Protein AF-A0A0S6XKP3-F1 (afdb_monomer_lite)

Secondary structure (DSSP, 8-state):
-----HHHHHHHHHHHIIIIIS-HHHH-EEEEEP-----S-S-TT-TTS---HHHHHTTEEE----TTS-HHHHHHHHHHHHHS-TT-TTEE-S-HHHHTT-SSS-SS---HHHHHHHHHHHHHHHHHHHHHHHHHHHHHHHSGGGT-TTS-TT---HHHHTTS-HHHHHHHTSHHHHHHHHHHHHHHHHHHHHHHHHHHHHHHHHHHHHTT-S-GGG-GGGSPPSS--THHHHHHHHHHIIIIIS-GGGHHHHHHHHHHHHHHHHSSS-HHHHHHHHHHHHHHHHHHHHGGGS-SS-SS-SS-HHHHHHHHHHHHHHHHHHHHHIIIIIHHHHHHHHHHSSSHHHHHHHHHHHHHHHHHHHHHHHTHHHHHHHHHTTTTT----SS-HHHHHTT----SS---------

Sequence (410 aa):
MRALECLSMDYLFRTWAMFAFQDPRTNFAPLKPRQVIETVDGDAKDFAARKTPGEAQKTHELMPYPATGTIGQRMAWVGELYQSNTRFGDWVIGQPAHDRLQPYISSTPLTRLTHIKFAFYHLLGTCGSYLVFDMAASLNRNDPYFLDMDIPIWSSPPSFLARLPPSLSFFYSSRIGTVSLRALITAANGFGLILSAGQTIIVFALVLAALGLLPSAMSPLRSQPMFGSPVHVLDSGLRGFWSKTWHQTMRFPASQFGRFVGKTVAGREDGMLYVFLFTVTAFTLTGAIHMGIVPPEPLYNTISPTAIRIWVLAFFVSQAFGVIIEDVVVKPIREGVRRQCGSITAGRTAARAVNVLWLIIWCTACLPLLAEPTRQLGYYQEYIIPFGIFRWSNKGLDWGWPQRSVNNKA

Foldseek 3Di:
DFQPALVNLLVVLVVCLCPPQHPCQPQKWFWAFPPPPPPPDDDPPPPPPDDDLVVLSVRTDTHGQPPVDDPVSNVVVVVCVVLQALQQCRMGRNDVVNPSCPVVDRPPPCPPVNLVVVLVVLVVLLVVLQQLQLVLLLVLVLDCVLADLVDDQQDQDPVSLVVDDPVLNVLSVGSLSSLLVLLVSLVSNVSSVVSNVQSVVLNVLSVCVVVVNDDPSNRSSSDDRQAADCVLCLQPFLCSCVQHGHRSSSNVSLQSQLQVQLCVVVVDCDDDSSLLSRQLSSLLSVLQSVLSVQGCDAPQPPDHSVLLSVLSSQLSNVSSVLSSCCVPPLVVVLVVQLVPDPDNVNSSNVSSVSSVVSNSVSSSVRSVSVSSSCSSNVVSVFDPDQDHPSCVVVVVPPNDGPPPPPPPPD

Radius of gyration: 24.21 Å; chains: 1; bounding box: 69×59×71 Å

Structure (mmCIF, N/CA/C/O backbone):
data_AF-A0A0S6XKP3-F1
#
_entry.id   AF-A0A0S6XKP3-F1
#
loop_
_atom_site.group_PDB
_atom_site.id
_atom_site.type_symbol
_atom_site.label_atom_id
_atom_site.label_alt_id
_atom_site.label_comp_id
_atom_site.label_asym_id
_atom_site.label_entity_id
_atom_site.label_seq_id
_atom_site.pdbx_PDB_ins_code
_atom_site.Cartn_x
_atom_site.Cartn_y
_atom_site.Cartn_z
_atom_site.occupancy
_atom_site.B_iso_or_equiv
_atom_site.auth_seq_id
_atom_site.auth_comp_id
_atom_site.auth_asym_id
_atom_site.auth_atom_id
_atom_site.pdbx_PDB_model_num
ATOM 1 N N . MET A 1 1 ? 17.953 -20.125 9.485 1.00 38.06 1 MET A N 1
ATOM 2 C CA . MET A 1 1 ? 16.648 -19.733 10.061 1.00 38.06 1 MET A CA 1
ATOM 3 C C . MET A 1 1 ? 15.592 -19.905 8.983 1.00 38.06 1 MET A C 1
ATOM 5 O O . MET A 1 1 ? 15.724 -19.285 7.935 1.00 38.06 1 MET A O 1
ATOM 9 N N . ARG A 1 2 ? 14.619 -20.802 9.192 1.00 40.78 2 ARG A N 1
ATOM 10 C CA . ARG A 1 2 ? 13.429 -20.914 8.329 1.00 40.78 2 ARG A CA 1
ATOM 11 C C . ARG A 1 2 ? 12.714 -19.560 8.380 1.00 40.78 2 ARG A C 1
ATOM 13 O O . ARG A 1 2 ? 12.680 -18.974 9.460 1.00 40.78 2 ARG A O 1
ATOM 20 N N . ALA A 1 3 ? 12.278 -19.026 7.240 1.00 42.06 3 ALA A N 1
ATOM 21 C CA . ALA A 1 3 ? 11.668 -17.700 7.164 1.00 42.06 3 ALA A CA 1
ATOM 22 C C . ALA A 1 3 ? 10.596 -17.565 8.257 1.00 42.06 3 ALA A C 1
ATOM 24 O O . ALA A 1 3 ? 9.673 -18.375 8.301 1.00 42.06 3 ALA A O 1
ATOM 25 N N . LEU A 1 4 ? 10.746 -16.596 9.169 1.00 49.53 4 LEU A N 1
ATOM 26 C CA . LEU A 1 4 ? 9.609 -16.165 9.975 1.00 49.53 4 LEU A CA 1
ATOM 27 C C . LEU A 1 4 ? 8.560 -15.701 8.971 1.00 49.53 4 LEU A C 1
ATOM 29 O O . LEU A 1 4 ? 8.796 -14.753 8.222 1.00 49.53 4 LEU A O 1
ATOM 33 N N . GLU A 1 5 ? 7.451 -16.430 8.893 1.00 59.88 5 GLU A N 1
ATOM 34 C CA . GLU A 1 5 ? 6.383 -16.131 7.952 1.00 59.88 5 GLU A CA 1
ATOM 35 C C . GLU A 1 5 ? 5.920 -14.690 8.180 1.00 59.88 5 GLU A C 1
ATOM 37 O O . GLU A 1 5 ? 5.745 -14.268 9.325 1.00 59.88 5 GLU A O 1
ATOM 42 N N . CYS A 1 6 ? 5.714 -13.931 7.104 1.00 60.66 6 CYS A N 1
ATOM 43 C CA . CYS A 1 6 ? 5.248 -12.539 7.144 1.00 60.66 6 CYS A CA 1
ATOM 44 C C . CYS A 1 6 ? 4.049 -12.355 8.104 1.00 60.66 6 CYS A C 1
ATOM 46 O O . CYS A 1 6 ? 4.031 -11.446 8.932 1.00 60.66 6 CYS A O 1
ATOM 48 N N . LEU A 1 7 ? 3.122 -13.322 8.097 1.00 59.75 7 LEU A N 1
ATOM 49 C CA . LEU A 1 7 ? 1.971 -13.380 9.000 1.00 59.75 7 LEU A CA 1
ATOM 50 C C . LEU A 1 7 ? 2.372 -13.414 10.484 1.00 59.75 7 LEU A C 1
ATOM 52 O O . LEU A 1 7 ? 1.791 -12.701 11.298 1.00 59.75 7 LEU A O 1
ATOM 56 N N . SER A 1 8 ? 3.378 -14.211 10.852 1.00 62.25 8 SER A N 1
ATOM 57 C CA . SER A 1 8 ? 3.853 -14.303 12.239 1.00 62.25 8 SER A CA 1
ATOM 58 C C . SER A 1 8 ? 4.428 -12.976 12.741 1.00 62.25 8 SER A C 1
ATOM 60 O O . SER A 1 8 ? 4.188 -12.596 13.889 1.00 62.25 8 SER A O 1
ATOM 62 N N . MET A 1 9 ? 5.106 -12.228 11.865 1.00 71.31 9 MET A N 1
ATOM 63 C CA . MET A 1 9 ? 5.636 -10.903 12.185 1.00 71.31 9 MET A CA 1
ATOM 64 C C . MET A 1 9 ? 4.516 -9.873 12.343 1.00 71.31 9 MET A C 1
ATOM 66 O O . MET A 1 9 ? 4.564 -9.081 13.281 1.00 71.31 9 MET A O 1
ATOM 70 N N . ASP A 1 10 ? 3.470 -9.918 11.516 1.00 71.75 10 ASP A N 1
ATOM 71 C CA . ASP A 1 10 ? 2.302 -9.036 11.655 1.00 71.75 10 ASP A CA 1
ATOM 72 C C . ASP A 1 10 ? 1.614 -9.208 13.012 1.00 71.75 10 ASP A C 1
ATOM 74 O O . ASP A 1 10 ? 1.340 -8.230 13.718 1.00 71.75 10 ASP A O 1
ATOM 78 N N . TYR A 1 11 ? 1.375 -10.459 13.417 1.00 76.81 11 TYR A N 1
ATOM 79 C CA . TYR A 1 11 ? 0.800 -10.762 14.727 1.00 76.81 11 TYR A CA 1
ATOM 80 C C . TYR A 1 11 ? 1.742 -10.387 15.871 1.00 76.81 11 TYR A C 1
ATOM 82 O O . TYR A 1 11 ? 1.271 -9.889 16.899 1.00 76.81 11 TYR A O 1
ATOM 90 N N . LEU A 1 12 ? 3.056 -10.565 15.702 1.00 79.94 12 LEU A N 1
ATOM 91 C CA . LEU A 1 12 ? 4.051 -10.133 16.680 1.00 79.94 12 LEU A CA 1
ATOM 92 C C . LEU A 1 12 ? 4.034 -8.611 16.853 1.00 79.94 12 LEU A C 1
ATOM 94 O O . LEU A 1 12 ? 3.947 -8.135 17.982 1.00 79.94 12 LEU A O 1
ATOM 98 N N . PHE A 1 13 ? 4.042 -7.838 15.766 1.00 78.25 13 PHE A N 1
ATOM 99 C CA . PHE A 1 13 ? 3.982 -6.377 15.838 1.00 78.25 13 PHE A CA 1
ATOM 100 C C . PHE A 1 13 ? 2.662 -5.880 16.402 1.00 78.25 13 PHE A C 1
ATOM 102 O O . PHE A 1 13 ? 2.657 -4.919 17.164 1.00 78.25 13 PHE A O 1
ATOM 109 N N . ARG A 1 14 ? 1.544 -6.538 16.086 1.00 78.69 14 ARG A N 1
ATOM 110 C CA . ARG A 1 14 ? 0.255 -6.231 16.716 1.00 78.69 14 ARG A CA 1
ATOM 111 C C . ARG A 1 14 ? 0.309 -6.470 18.221 1.00 78.69 14 ARG A C 1
ATOM 113 O O . ARG A 1 14 ? -0.115 -5.610 18.984 1.00 78.69 14 ARG A O 1
ATOM 120 N N . THR A 1 15 ? 0.866 -7.606 18.629 1.00 81.69 15 THR A N 1
ATOM 121 C CA . THR A 1 15 ? 1.069 -7.973 20.035 1.00 81.69 15 THR A CA 1
ATOM 122 C C . THR A 1 15 ? 1.941 -6.928 20.726 1.00 81.69 15 THR A C 1
ATOM 124 O O . THR A 1 15 ? 1.539 -6.356 21.730 1.00 81.69 15 THR A O 1
ATOM 127 N N . TRP A 1 16 ? 3.080 -6.567 20.142 1.00 82.06 16 TRP A N 1
ATOM 128 C CA . TRP A 1 16 ? 3.943 -5.512 20.669 1.00 82.06 16 TRP A CA 1
ATOM 129 C C . TRP A 1 16 ? 3.240 -4.158 20.722 1.00 82.06 16 TRP A C 1
ATOM 131 O O . TRP A 1 16 ? 3.331 -3.477 21.735 1.00 82.06 16 TRP A O 1
ATOM 141 N N . ALA A 1 17 ? 2.487 -3.778 19.688 1.00 81.12 17 ALA A N 1
ATOM 142 C CA . ALA A 1 17 ? 1.733 -2.531 19.697 1.00 81.12 17 ALA A CA 1
ATOM 143 C C . ALA A 1 17 ? 0.734 -2.478 20.862 1.00 81.12 17 ALA A C 1
ATOM 145 O O . ALA A 1 17 ? 0.620 -1.452 21.534 1.00 81.12 17 ALA A O 1
ATOM 146 N N . MET A 1 18 ? 0.058 -3.602 21.109 1.00 82.44 18 MET A N 1
ATOM 147 C CA . MET A 1 18 ? -0.920 -3.779 22.179 1.00 82.44 18 MET A CA 1
ATOM 148 C C . MET A 1 18 ? -0.316 -4.006 23.562 1.00 82.44 18 MET A C 1
ATOM 150 O O . MET A 1 18 ? -1.060 -3.913 24.516 1.00 82.44 18 MET A O 1
ATOM 154 N N . PHE A 1 19 ? 0.956 -4.367 23.718 1.00 79.94 19 PHE A N 1
ATOM 155 C CA . PHE A 1 19 ? 1.537 -4.600 25.051 1.00 79.94 19 PHE A CA 1
ATOM 156 C C . PHE A 1 19 ? 2.569 -3.543 25.443 1.00 79.94 19 PHE A C 1
ATOM 158 O O . PHE A 1 19 ? 2.759 -3.296 26.630 1.00 79.94 19 PHE A O 1
ATOM 165 N N . ALA A 1 20 ? 3.224 -2.908 24.470 1.00 82.44 20 ALA A N 1
ATOM 166 C CA . ALA A 1 20 ? 4.291 -1.944 24.717 1.00 82.44 20 ALA A CA 1
ATOM 167 C C . ALA A 1 20 ? 3.819 -0.483 24.689 1.00 82.44 20 ALA A C 1
ATOM 169 O O . ALA A 1 20 ? 4.391 0.334 25.407 1.00 82.44 20 ALA A O 1
ATOM 170 N N . PHE A 1 21 ? 2.812 -0.125 23.876 1.00 82.06 21 PHE A N 1
ATOM 171 C CA . PHE A 1 21 ? 2.440 1.292 23.680 1.00 82.06 21 PHE A CA 1
ATOM 172 C C . PHE A 1 21 ? 1.017 1.649 24.084 1.00 82.06 21 PHE A C 1
ATOM 174 O O . PHE A 1 21 ? 0.726 2.826 24.289 1.00 82.06 21 PHE A O 1
ATOM 181 N N . GLN A 1 22 ? 0.123 0.670 24.159 1.00 83.25 22 GLN A N 1
ATOM 182 C CA . GLN A 1 22 ? -1.258 0.872 24.577 1.00 83.25 22 GLN A CA 1
ATOM 183 C C . GLN A 1 22 ? -1.615 -0.222 25.569 1.00 83.25 22 GLN A C 1
ATOM 185 O O . GLN A 1 22 ? -1.296 -1.372 25.316 1.00 83.25 22 GLN A O 1
ATOM 190 N N . ASP A 1 23 ? -2.258 0.111 26.685 1.00 88.25 23 ASP A N 1
ATOM 191 C CA . ASP A 1 23 ? -2.784 -0.915 27.582 1.00 88.25 23 ASP A CA 1
ATOM 192 C C . ASP A 1 23 ? -4.145 -1.357 27.025 1.00 88.25 23 ASP A C 1
ATOM 194 O O . ASP A 1 23 ? -5.086 -0.553 26.992 1.00 88.25 23 ASP A O 1
ATOM 198 N N . PRO A 1 24 ? -4.294 -2.620 26.584 1.00 87.50 24 PRO A N 1
ATOM 199 C CA . PRO A 1 24 ? -5.511 -3.068 25.933 1.00 87.50 24 PRO A CA 1
ATOM 200 C C . PRO A 1 24 ? -6.706 -2.964 26.882 1.00 87.50 24 PRO A C 1
ATOM 202 O O . PRO A 1 24 ? -7.828 -2.753 26.445 1.00 87.50 24 PRO A O 1
ATOM 205 N N . ARG A 1 25 ? -6.473 -3.022 28.196 1.00 90.19 25 ARG A N 1
ATOM 206 C CA . ARG A 1 25 ? -7.528 -2.989 29.213 1.00 90.19 25 ARG A CA 1
ATOM 207 C C . ARG A 1 25 ? -8.147 -1.605 29.392 1.00 90.19 25 ARG A C 1
ATOM 209 O O . ARG A 1 25 ? -9.257 -1.512 29.905 1.00 90.19 25 ARG A O 1
ATOM 216 N N . THR A 1 26 ? -7.425 -0.548 29.021 1.00 89.62 26 THR A N 1
ATOM 217 C CA . THR A 1 26 ? -7.847 0.845 29.239 1.00 89.62 26 THR A CA 1
ATOM 218 C C . THR A 1 26 ? -8.101 1.583 27.934 1.00 89.62 26 THR A C 1
ATOM 220 O O . THR A 1 26 ? -8.968 2.452 27.877 1.00 89.62 26 THR A O 1
ATOM 223 N N . ASN A 1 27 ? -7.357 1.247 26.880 1.00 90.00 27 ASN A N 1
ATOM 224 C CA . ASN A 1 27 ? -7.437 1.945 25.605 1.00 90.00 27 ASN A CA 1
ATOM 225 C C . ASN A 1 27 ? -8.425 1.304 24.633 1.00 90.00 27 ASN A C 1
ATOM 227 O O . ASN A 1 27 ? -8.814 1.971 23.679 1.00 90.00 27 ASN A O 1
ATOM 231 N N . PHE A 1 28 ? -8.834 0.054 24.865 1.00 92.06 28 PHE A N 1
ATOM 232 C CA . PHE A 1 28 ? -9.704 -0.678 23.956 1.00 92.06 28 PHE A CA 1
ATOM 233 C C . PHE A 1 28 ? -11.026 -1.027 24.627 1.00 92.06 28 PHE A C 1
ATOM 235 O O . PHE A 1 28 ? -11.059 -1.508 25.758 1.00 92.06 28 PHE A O 1
ATOM 242 N N . ALA A 1 29 ? -12.123 -0.812 23.908 1.00 92.75 29 ALA A N 1
ATOM 243 C CA . ALA A 1 29 ? -13.447 -1.257 24.317 1.00 92.75 29 ALA A CA 1
ATOM 244 C C . ALA A 1 29 ? -14.302 -1.553 23.073 1.00 92.75 29 ALA A C 1
ATOM 246 O O . ALA A 1 29 ? -14.471 -0.653 22.242 1.00 92.75 29 ALA A O 1
ATOM 247 N N . PRO A 1 30 ? -14.858 -2.771 22.925 1.00 90.75 30 PRO A N 1
ATOM 248 C CA . PRO A 1 30 ? -15.860 -3.037 21.912 1.00 90.75 30 PRO A CA 1
ATOM 249 C C . PRO A 1 30 ? -17.128 -2.229 22.197 1.00 90.75 30 PRO A C 1
ATOM 251 O O . PRO A 1 30 ? -17.545 -2.059 23.346 1.00 90.75 30 PRO A O 1
ATOM 254 N N . LEU A 1 31 ? -17.756 -1.765 21.124 1.00 88.75 31 LEU A N 1
ATOM 255 C CA . LEU A 1 31 ? -19.070 -1.145 21.112 1.00 88.75 31 LEU A CA 1
ATOM 256 C C . LEU A 1 31 ? -20.102 -2.225 20.806 1.00 88.75 31 LEU A C 1
ATOM 258 O O . LEU A 1 31 ? -20.188 -2.711 19.677 1.00 88.75 31 LEU A O 1
ATOM 262 N N . LYS A 1 32 ? -20.918 -2.591 21.795 1.00 86.25 32 LYS A N 1
ATOM 263 C CA . LYS A 1 32 ? -22.028 -3.528 21.584 1.00 86.25 32 LYS A CA 1
ATOM 264 C C . LYS A 1 32 ? -23.343 -2.761 21.501 1.00 86.25 32 LYS A C 1
ATOM 266 O O . LYS A 1 32 ? -23.503 -1.777 22.221 1.00 86.25 32 LYS A O 1
ATOM 271 N N . PRO A 1 33 ? -24.282 -3.153 20.622 1.00 84.25 33 PRO A N 1
ATOM 272 C CA . PRO A 1 33 ? -25.614 -2.566 20.628 1.00 84.25 33 PRO A CA 1
ATOM 273 C C . PRO A 1 33 ? -26.201 -2.682 22.033 1.00 84.25 33 PRO A C 1
ATOM 275 O O . PRO A 1 33 ? -26.218 -3.775 22.603 1.00 84.25 33 PRO A O 1
ATOM 278 N N . ARG A 1 34 ? -26.654 -1.560 22.598 1.00 83.81 34 ARG A N 1
ATOM 279 C CA . ARG A 1 34 ? -27.338 -1.565 23.887 1.00 83.81 34 ARG A CA 1
ATOM 280 C C . ARG A 1 34 ? -28.595 -2.404 23.710 1.00 83.81 34 ARG A C 1
ATOM 282 O O . ARG A 1 34 ? -29.385 -2.124 22.809 1.00 83.81 34 ARG A O 1
ATOM 289 N N . GLN A 1 35 ? -28.769 -3.434 24.534 1.00 77.00 35 GLN A N 1
ATOM 290 C CA . GLN A 1 35 ? -30.038 -4.149 24.574 1.00 77.00 35 GLN A CA 1
ATOM 291 C C . GLN A 1 35 ? -31.083 -3.155 25.075 1.00 77.00 35 GLN A C 1
ATOM 293 O O . GLN A 1 35 ? -31.132 -2.825 26.259 1.00 77.00 35 GLN A O 1
ATOM 298 N N . VAL A 1 36 ? -31.856 -2.591 24.149 1.00 69.94 36 VAL A N 1
ATOM 299 C CA . VAL A 1 36 ? -33.049 -1.840 24.510 1.00 69.94 36 VAL A CA 1
ATOM 300 C C . VAL A 1 36 ? -34.001 -2.894 25.044 1.00 69.94 36 VAL A C 1
ATOM 302 O O . VAL A 1 36 ? -34.495 -3.725 24.288 1.00 69.94 36 VAL A O 1
ATOM 305 N N . ILE A 1 37 ? -34.180 -2.917 26.362 1.00 62.31 37 ILE A N 1
ATOM 306 C CA . ILE A 1 37 ? -35.297 -3.628 26.968 1.00 62.31 37 ILE A CA 1
ATOM 307 C C . ILE A 1 37 ? -36.523 -2.877 26.452 1.00 62.31 37 ILE A C 1
ATOM 309 O O . ILE A 1 37 ? -36.807 -1.776 26.920 1.00 62.31 37 ILE A O 1
ATOM 313 N N . GLU A 1 38 ? -37.154 -3.396 25.400 1.00 54.31 38 GLU A N 1
ATOM 314 C CA . GLU A 1 38 ? -38.404 -2.853 24.880 1.00 54.31 38 GLU A CA 1
ATOM 315 C C . GLU A 1 38 ? -39.454 -2.972 25.989 1.00 54.31 38 GLU A C 1
ATOM 317 O O . GLU A 1 38 ? -40.085 -4.009 26.173 1.00 54.31 38 GLU A O 1
ATOM 322 N N . THR A 1 39 ? -39.636 -1.906 26.766 1.00 50.28 39 THR A N 1
ATOM 323 C CA . THR A 1 39 ? -40.916 -1.655 27.420 1.00 50.28 39 THR A CA 1
ATOM 324 C C . THR A 1 39 ? -41.876 -1.292 26.295 1.00 50.28 39 THR A C 1
ATOM 326 O O . THR A 1 39 ? -41.860 -0.169 25.791 1.00 50.28 39 THR A O 1
ATOM 329 N N . VAL A 1 40 ? -42.593 -2.306 25.813 1.00 46.78 40 VAL A N 1
ATOM 330 C CA . VAL A 1 40 ? -43.580 -2.234 24.734 1.00 46.78 40 VAL A CA 1
ATOM 331 C C . VAL A 1 40 ? -44.691 -1.273 25.152 1.00 46.78 40 VAL A C 1
ATOM 333 O O . VAL A 1 40 ? -45.559 -1.676 25.906 1.00 46.78 40 VAL A O 1
ATOM 336 N N . ASP A 1 41 ? -44.617 -0.016 24.712 1.00 49.09 41 ASP A N 1
ATOM 337 C CA . ASP A 1 41 ? -45.733 0.941 24.635 1.00 49.09 41 ASP A CA 1
ATOM 338 C C . ASP A 1 41 ? -45.262 2.183 23.848 1.00 49.09 41 ASP A C 1
ATOM 340 O O . ASP A 1 41 ? -44.854 3.196 24.415 1.00 49.09 41 ASP A O 1
ATOM 344 N N . GLY A 1 42 ? -45.234 2.110 22.513 1.00 50.56 42 GLY A N 1
ATOM 345 C CA . GLY A 1 42 ? -44.927 3.290 21.695 1.00 50.56 42 GLY A CA 1
ATOM 346 C C . GLY A 1 42 ? -44.746 3.018 20.203 1.00 50.56 42 GLY A C 1
ATOM 347 O O . GLY A 1 42 ? -43.862 2.266 19.799 1.00 50.56 42 GLY A O 1
ATOM 348 N N . ASP A 1 43 ? -45.582 3.664 19.390 1.00 48.69 43 ASP A N 1
ATOM 349 C CA . ASP A 1 43 ? -45.681 3.536 17.933 1.00 48.69 43 ASP A CA 1
ATOM 350 C C . ASP A 1 43 ? -44.339 3.633 17.175 1.00 48.69 43 ASP A C 1
ATOM 352 O O . ASP A 1 43 ? -43.631 4.640 17.188 1.00 48.69 43 ASP A O 1
ATOM 356 N N . ALA A 1 44 ? -44.030 2.578 16.417 1.00 48.09 44 ALA A N 1
ATOM 357 C CA . ALA A 1 44 ? -42.746 2.323 15.757 1.00 48.09 44 ALA A CA 1
ATOM 358 C C . ALA A 1 44 ? -42.474 3.124 14.458 1.00 48.09 44 ALA A C 1
ATOM 360 O O . ALA A 1 44 ? -41.644 2.711 13.643 1.00 48.09 44 ALA A O 1
ATOM 361 N N . LYS A 1 45 ? -43.162 4.245 14.200 1.00 45.88 45 LYS A N 1
ATOM 362 C CA . LYS A 1 45 ? -43.157 4.869 12.857 1.00 45.88 45 LYS A CA 1
ATOM 363 C C . LYS A 1 45 ? -42.074 5.922 12.574 1.00 45.88 45 LYS A C 1
ATOM 365 O O . LYS A 1 45 ? -41.891 6.241 11.404 1.00 45.88 45 LYS A O 1
ATOM 370 N N . ASP A 1 46 ? -41.281 6.366 13.553 1.00 47.16 46 ASP A N 1
ATOM 371 C CA . ASP A 1 46 ? -40.372 7.524 13.365 1.00 47.16 46 ASP A CA 1
ATOM 372 C C . ASP A 1 46 ? -38.851 7.241 13.374 1.00 47.16 46 ASP A C 1
ATOM 374 O O . ASP A 1 46 ? -38.029 8.156 13.303 1.00 47.16 46 ASP A O 1
ATOM 378 N N . PHE A 1 47 ? -38.406 5.981 13.397 1.00 46.22 47 PHE A N 1
ATOM 379 C CA . PHE A 1 47 ? -36.987 5.660 13.656 1.00 46.22 47 PHE A CA 1
ATOM 380 C C . PHE A 1 47 ? -35.989 5.850 12.490 1.00 46.22 47 PHE A C 1
ATOM 382 O O . PHE A 1 47 ? -34.796 5.584 12.660 1.00 46.22 47 PHE A O 1
ATOM 389 N N . ALA A 1 48 ? -36.419 6.314 11.312 1.00 42.69 48 ALA A N 1
ATOM 390 C CA . ALA A 1 48 ? -35.580 6.341 10.103 1.00 42.69 48 ALA A CA 1
ATOM 391 C C . ALA A 1 48 ? -34.884 7.688 9.796 1.00 42.69 48 ALA A C 1
ATOM 393 O O . ALA A 1 48 ? -34.284 7.839 8.728 1.00 42.69 48 ALA A O 1
ATOM 394 N N . ALA A 1 49 ? -34.915 8.669 10.703 1.00 43.69 49 ALA A N 1
ATOM 395 C CA . ALA A 1 49 ? -34.170 9.917 10.525 1.00 43.69 49 ALA A CA 1
ATOM 396 C C . ALA A 1 49 ? -32.667 9.722 10.824 1.00 43.69 49 ALA A C 1
ATOM 398 O O . ALA A 1 49 ? -32.282 9.153 11.846 1.00 43.69 49 ALA A O 1
ATOM 399 N N . ARG A 1 50 ? -31.801 10.181 9.906 1.00 43.97 50 ARG A N 1
ATOM 400 C CA . ARG A 1 50 ? -30.328 10.087 9.979 1.00 43.97 50 ARG A CA 1
ATOM 401 C C . ARG A 1 50 ? -29.789 10.648 11.303 1.00 43.97 50 ARG A C 1
ATOM 403 O O . ARG A 1 50 ? -29.632 11.858 11.438 1.00 43.97 50 ARG A O 1
ATOM 410 N N . LYS A 1 51 ? -29.427 9.759 12.228 1.00 46.19 51 LYS A N 1
ATOM 411 C CA . LYS A 1 51 ? -28.672 10.101 13.437 1.00 46.19 51 LYS A CA 1
ATOM 412 C C . LYS A 1 51 ? -27.273 10.594 13.072 1.00 46.19 51 LYS A C 1
ATOM 414 O O . LYS A 1 51 ? -26.591 10.007 12.229 1.00 46.19 51 LYS A O 1
ATOM 419 N N . THR A 1 52 ? -26.843 11.674 13.712 1.00 49.38 52 THR A N 1
ATOM 420 C CA . THR A 1 52 ? -25.459 12.158 13.608 1.00 49.38 52 THR A CA 1
ATOM 421 C C . THR A 1 52 ? -24.490 11.133 14.229 1.00 49.38 52 THR A C 1
ATOM 423 O O . THR A 1 52 ? -24.902 10.358 15.094 1.00 49.38 52 THR A O 1
ATOM 426 N N . PRO A 1 53 ? -23.198 11.089 13.841 1.00 52.12 53 PRO A N 1
ATOM 427 C CA . PRO A 1 53 ? -22.234 10.114 14.378 1.00 52.12 53 PRO A CA 1
ATOM 428 C C . PRO A 1 53 ? -22.171 10.060 15.918 1.00 52.12 53 PRO A C 1
ATOM 430 O O . PRO A 1 53 ? -22.006 8.987 16.491 1.00 52.12 53 PRO A O 1
ATOM 433 N N . GLY A 1 54 ? -22.398 11.189 16.602 1.00 57.44 54 GLY A N 1
ATOM 434 C CA . GLY A 1 54 ? -22.471 11.239 18.069 1.00 57.44 54 GLY A CA 1
ATOM 435 C C . GLY A 1 54 ? -23.729 10.595 18.673 1.00 57.44 54 GLY A C 1
ATOM 436 O O . GLY A 1 54 ? -23.711 10.151 19.816 1.00 57.44 54 GLY A O 1
ATOM 437 N N . GLU A 1 55 ? -24.828 10.492 17.926 1.00 58.72 55 GLU A N 1
ATOM 438 C CA . GLU A 1 55 ? -26.058 9.827 18.379 1.00 58.72 55 GLU A CA 1
ATOM 439 C C . GLU A 1 55 ? -26.022 8.310 18.178 1.00 58.72 55 GLU A C 1
ATOM 441 O O . GLU A 1 55 ? -26.684 7.585 18.920 1.00 58.72 55 GLU A O 1
ATOM 446 N N . ALA A 1 56 ? -25.231 7.808 17.224 1.00 56.81 56 ALA A N 1
ATOM 447 C CA . ALA A 1 56 ? -25.005 6.371 17.063 1.00 56.81 56 ALA A CA 1
ATOM 448 C C . ALA A 1 56 ? -24.298 5.773 18.295 1.00 56.81 56 ALA A C 1
ATOM 450 O O . ALA A 1 56 ? -24.685 4.694 18.756 1.00 56.81 56 ALA A O 1
ATOM 451 N N . GLN A 1 57 ? -23.355 6.510 18.899 1.00 58.94 57 GLN A N 1
ATOM 452 C CA . GLN A 1 57 ? -22.722 6.124 20.166 1.00 58.94 57 GLN A CA 1
ATOM 453 C C . GLN A 1 57 ? -23.728 5.991 21.317 1.00 58.94 57 GLN A C 1
ATOM 455 O O . GLN A 1 57 ? -23.581 5.092 22.132 1.00 58.94 57 GLN A O 1
ATOM 460 N N . LYS A 1 58 ? -24.810 6.786 21.351 1.00 68.56 58 LYS A N 1
ATOM 461 C CA . LYS A 1 58 ? -25.844 6.674 22.403 1.00 68.56 58 LYS A CA 1
ATOM 462 C C . LYS A 1 58 ? -26.598 5.336 22.382 1.00 68.56 58 LYS A C 1
ATOM 464 O O . LYS A 1 58 ? -27.196 4.960 23.385 1.00 68.56 58 LYS A O 1
ATOM 469 N N . THR A 1 59 ? -26.596 4.635 21.244 1.00 78.81 59 THR A N 1
ATOM 470 C CA . THR A 1 59 ? -27.253 3.322 21.088 1.00 78.81 59 THR A CA 1
ATOM 471 C C . THR A 1 59 ? -26.335 2.138 21.378 1.00 78.81 59 THR A C 1
ATOM 473 O O . THR A 1 59 ? -26.788 0.999 21.319 1.00 78.81 59 THR A O 1
ATOM 476 N N . HIS A 1 60 ? -25.062 2.390 21.684 1.00 85.69 60 HIS A N 1
ATOM 477 C CA . HIS A 1 60 ? -24.088 1.353 21.995 1.00 85.69 60 HIS A CA 1
ATOM 478 C C . HIS A 1 60 ? -23.593 1.506 23.421 1.00 85.69 60 HIS A C 1
ATOM 480 O O . HIS A 1 60 ? -23.477 2.610 23.949 1.00 85.69 60 HIS A O 1
ATOM 486 N N . GLU A 1 61 ? -23.285 0.375 24.030 1.00 89.94 61 GLU A N 1
ATOM 487 C CA . GLU A 1 61 ? -22.582 0.314 25.293 1.00 89.94 61 GLU A CA 1
ATOM 488 C C . GLU A 1 61 ? -21.115 -0.022 25.024 1.00 89.94 61 GLU A C 1
ATOM 490 O O . GLU A 1 61 ? -20.792 -0.919 24.237 1.00 89.94 61 GLU A O 1
ATOM 495 N N . LEU A 1 62 ? -20.226 0.740 25.659 1.00 91.19 62 LEU A N 1
ATOM 496 C CA . LEU A 1 62 ? -18.811 0.405 25.720 1.00 91.19 62 LEU A CA 1
ATOM 497 C C . LEU A 1 62 ? -18.647 -0.759 26.687 1.00 91.19 62 LEU A C 1
ATOM 499 O O . LEU A 1 62 ? -19.049 -0.657 27.842 1.00 91.19 62 LEU A O 1
ATOM 503 N N . MET A 1 63 ? -18.030 -1.840 26.228 1.00 92.88 63 MET A N 1
ATOM 504 C CA . MET A 1 63 ? -17.785 -3.025 27.045 1.00 92.88 63 MET A CA 1
ATOM 505 C C . MET A 1 63 ? -16.347 -2.998 27.581 1.00 92.88 63 MET A C 1
ATOM 507 O O . MET A 1 63 ? -15.437 -3.498 26.915 1.00 92.88 63 MET A O 1
ATOM 511 N N . PRO A 1 64 ? -16.078 -2.412 28.760 1.00 94.38 64 PRO A N 1
ATOM 512 C CA . PRO A 1 64 ? -14.717 -2.351 29.273 1.00 94.38 64 PRO A CA 1
ATOM 513 C C . PRO A 1 64 ? -14.146 -3.754 29.500 1.00 94.38 64 PRO A C 1
ATOM 515 O O . PRO A 1 64 ? -14.873 -4.749 29.592 1.00 94.38 64 PRO A O 1
ATOM 518 N N . TYR A 1 65 ? -12.824 -3.831 29.628 1.00 94.94 65 TYR A N 1
ATOM 519 C CA . TYR A 1 65 ? -12.166 -5.065 30.028 1.00 94.94 65 TYR A CA 1
ATOM 520 C C . TYR A 1 65 ? -12.754 -5.589 31.355 1.00 94.94 65 TYR A C 1
ATOM 522 O O . TYR A 1 65 ? -12.806 -4.835 32.333 1.00 94.94 65 TYR A O 1
ATOM 530 N N . PRO A 1 66 ? -13.176 -6.868 31.438 1.00 95.81 66 PRO A N 1
ATOM 531 C CA . PRO A 1 66 ? -13.833 -7.414 32.624 1.00 95.81 66 PRO A CA 1
ATOM 532 C C . PRO A 1 66 ? -12.809 -7.715 33.730 1.00 95.81 66 PRO A C 1
ATOM 534 O O . PRO A 1 66 ? -12.471 -8.870 33.997 1.00 95.81 66 PRO A O 1
ATOM 537 N N . ALA A 1 67 ? -12.295 -6.666 34.381 1.00 95.31 67 ALA A N 1
ATOM 538 C CA . ALA A 1 67 ? -11.231 -6.762 35.382 1.00 95.31 67 ALA A CA 1
ATOM 539 C C . ALA A 1 67 ? -11.598 -7.710 36.538 1.00 95.31 67 ALA A C 1
ATOM 541 O O . ALA A 1 67 ? -10.793 -8.561 36.915 1.00 95.31 67 ALA A O 1
ATOM 542 N N . THR A 1 68 ? -12.838 -7.622 37.025 1.00 96.81 68 THR A N 1
ATOM 543 C CA . THR A 1 68 ? -13.401 -8.459 38.098 1.00 96.81 68 THR A CA 1
ATOM 544 C C . THR A 1 68 ? -14.058 -9.748 37.594 1.00 96.81 68 THR A C 1
ATOM 546 O O . THR A 1 68 ? -14.568 -10.527 38.395 1.00 96.81 68 THR A O 1
ATOM 549 N N . GLY A 1 69 ? -14.054 -9.992 36.279 1.00 94.75 69 GLY A N 1
ATOM 550 C CA . GLY A 1 69 ? -14.674 -11.169 35.674 1.00 94.75 69 GLY A CA 1
ATOM 551 C C . GLY A 1 69 ? -13.899 -12.467 35.910 1.00 94.75 69 GLY A C 1
ATOM 552 O O . GLY A 1 69 ? -12.807 -12.495 36.485 1.00 94.75 69 GLY A O 1
ATOM 553 N N . THR A 1 70 ? -14.443 -13.577 35.419 1.00 97.31 70 THR A N 1
ATOM 554 C CA . THR A 1 70 ? -13.739 -14.866 35.399 1.00 97.31 70 THR A CA 1
ATOM 555 C C . THR A 1 70 ? -12.587 -14.849 34.389 1.00 97.31 70 THR A C 1
ATOM 557 O O . THR A 1 70 ? -12.544 -14.022 33.473 1.00 97.31 70 THR A O 1
ATOM 560 N N . ILE A 1 71 ? -11.647 -15.796 34.504 1.00 94.56 71 ILE A N 1
ATOM 561 C CA . ILE A 1 71 ? -10.600 -15.962 33.483 1.00 94.56 71 ILE A CA 1
ATOM 562 C C . ILE A 1 71 ? -11.206 -16.224 32.099 1.00 94.56 71 ILE A C 1
ATOM 564 O O . ILE A 1 71 ? -10.721 -15.675 31.119 1.00 94.56 71 ILE A O 1
ATOM 568 N N . GLY A 1 72 ? -12.317 -16.966 32.031 1.00 93.31 72 GLY A N 1
ATOM 569 C CA . GLY A 1 72 ? -13.046 -17.214 30.789 1.00 93.31 72 GLY A CA 1
ATOM 570 C C . GLY A 1 72 ? -13.586 -15.931 30.158 1.00 93.31 72 GLY A C 1
ATOM 571 O O . GLY A 1 72 ? -13.406 -15.727 28.964 1.00 93.31 72 GLY A O 1
ATOM 572 N N . GLN A 1 73 ? -14.166 -15.023 30.949 1.00 91.12 73 GLN A N 1
ATOM 573 C CA . GLN A 1 73 ? -14.643 -13.724 30.453 1.00 91.12 73 GLN A CA 1
ATOM 574 C C . GLN A 1 73 ? -13.495 -12.842 29.951 1.00 91.12 73 GLN A C 1
ATOM 576 O O . GLN A 1 73 ? -13.608 -12.236 28.887 1.00 91.12 73 GLN A O 1
ATOM 581 N N . ARG A 1 74 ? -12.369 -12.802 30.677 1.00 93.38 74 ARG A N 1
ATOM 582 C CA . ARG A 1 74 ? -11.167 -12.075 30.238 1.00 93.38 74 ARG A CA 1
ATOM 583 C C . ARG A 1 74 ? -10.593 -12.659 28.947 1.00 93.38 74 ARG A C 1
ATOM 585 O O . ARG A 1 74 ? -10.302 -11.909 28.023 1.00 93.38 74 ARG A O 1
ATOM 592 N N . MET A 1 75 ? -10.484 -13.983 28.858 1.00 88.94 75 MET A N 1
ATOM 593 C CA . MET A 1 75 ? -9.997 -14.672 27.661 1.00 88.94 75 MET A CA 1
ATOM 594 C C . MET A 1 75 ? -10.945 -14.511 26.475 1.00 88.94 75 MET A C 1
ATOM 596 O O . MET A 1 75 ? -10.473 -14.331 25.360 1.00 88.94 75 MET A O 1
ATOM 600 N N . ALA A 1 76 ? -12.260 -14.514 26.697 1.00 88.38 76 ALA A N 1
ATOM 601 C CA . ALA A 1 76 ? -13.244 -14.235 25.657 1.00 88.38 76 ALA A CA 1
A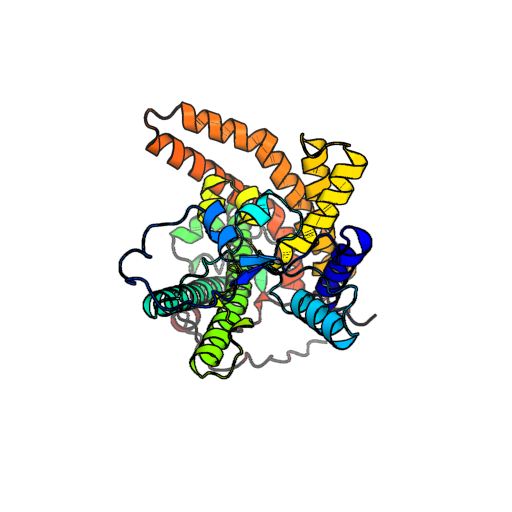TOM 602 C C . ALA A 1 76 ? -13.117 -12.797 25.141 1.00 88.38 76 ALA A C 1
ATOM 604 O O . ALA A 1 76 ? -13.110 -12.592 23.934 1.00 88.38 76 ALA A O 1
ATOM 605 N N . TRP A 1 77 ? -12.940 -11.817 26.033 1.00 91.19 77 TRP A N 1
ATOM 606 C CA . TRP A 1 77 ? -12.716 -10.420 25.654 1.00 91.19 77 TRP A CA 1
ATOM 607 C C . TRP A 1 77 ? -11.411 -10.246 24.863 1.00 91.19 77 TRP A C 1
ATOM 609 O O . TRP A 1 77 ? -11.402 -9.595 23.823 1.00 91.19 77 TRP A O 1
ATOM 619 N N . VAL A 1 78 ? -10.313 -10.874 25.305 1.00 88.81 78 VAL A N 1
ATOM 620 C CA . VAL A 1 78 ? -9.031 -10.864 24.576 1.00 88.81 78 VAL A CA 1
ATOM 621 C C . VAL A 1 78 ? -9.178 -11.576 23.232 1.00 88.81 78 VAL A C 1
ATOM 623 O O . VAL A 1 78 ? -8.702 -11.081 22.214 1.00 88.81 78 VAL A O 1
ATOM 626 N N . GLY A 1 79 ? -9.888 -12.702 23.203 1.00 84.81 79 GLY A N 1
ATOM 627 C CA . GLY A 1 79 ? -10.252 -13.407 21.981 1.00 84.81 79 GLY A CA 1
ATOM 628 C C . GLY A 1 79 ? -11.010 -12.497 21.021 1.00 84.81 79 GLY A C 1
ATOM 629 O O . GLY A 1 79 ? -10.629 -12.409 19.861 1.00 84.81 79 GLY A O 1
ATOM 630 N N . GLU A 1 80 ? -12.002 -11.749 21.507 1.00 85.69 80 GLU A N 1
ATOM 631 C CA . GLU A 1 80 ? -12.741 -10.750 20.732 1.00 85.69 80 GLU A CA 1
ATOM 632 C C . GLU A 1 80 ? -11.824 -9.610 20.275 1.00 85.69 80 GLU A C 1
ATOM 634 O O . GLU A 1 80 ? -11.942 -9.185 19.139 1.00 85.69 80 GLU A O 1
ATOM 639 N N . LEU A 1 81 ? -10.846 -9.155 21.063 1.00 86.25 81 LEU A N 1
ATOM 640 C CA . LEU A 1 81 ? -9.864 -8.152 20.622 1.00 86.25 81 LEU A CA 1
ATOM 641 C C . LEU A 1 81 ? -8.984 -8.676 19.473 1.00 86.25 81 LEU A C 1
ATOM 643 O O . LEU A 1 81 ? -8.700 -7.954 18.516 1.00 86.25 81 LEU A O 1
ATOM 647 N N . TYR A 1 82 ? -8.555 -9.936 19.534 1.00 80.94 82 TYR A N 1
ATOM 648 C CA . TYR A 1 82 ? -7.745 -10.541 18.476 1.00 80.94 82 TYR A CA 1
ATOM 649 C C . TYR A 1 82 ? -8.570 -10.909 17.233 1.00 80.94 82 TYR A C 1
ATOM 651 O O . TYR A 1 82 ? -8.067 -10.729 16.120 1.00 80.94 82 TYR A O 1
ATOM 659 N N . GLN A 1 83 ? -9.804 -11.392 17.419 1.00 74.25 83 GLN A N 1
ATOM 660 C CA . GLN A 1 83 ? -10.737 -11.810 16.364 1.00 74.25 83 GLN A CA 1
ATOM 661 C C . GLN A 1 83 ? -11.466 -10.642 15.710 1.00 74.25 83 GLN A C 1
ATOM 663 O O . GLN A 1 83 ? -11.709 -10.683 14.502 1.00 74.25 83 GLN A O 1
ATOM 668 N N . SER A 1 84 ? -11.821 -9.617 16.492 1.00 71.06 84 SER A N 1
ATOM 669 C CA . SER A 1 84 ? -12.322 -8.359 15.956 1.00 71.06 84 SER A CA 1
ATOM 670 C C . SER A 1 84 ? -11.298 -7.907 14.945 1.00 71.06 84 SER A C 1
ATOM 672 O O . SER A 1 84 ? -10.084 -7.895 15.192 1.00 71.06 84 SER A O 1
ATOM 674 N N . ASN A 1 85 ? -11.811 -7.716 13.733 1.00 60.44 85 ASN A N 1
ATOM 675 C CA . ASN A 1 85 ? -10.993 -7.578 12.551 1.00 60.44 85 ASN A CA 1
ATOM 676 C C . ASN A 1 85 ? -9.871 -6.574 12.843 1.00 60.44 85 ASN A C 1
ATOM 678 O O . ASN A 1 85 ? -10.117 -5.585 13.530 1.00 60.44 85 ASN A O 1
ATOM 682 N N . THR A 1 86 ? -8.676 -6.797 12.287 1.00 64.94 86 THR A N 1
ATOM 683 C CA . THR A 1 86 ? -7.475 -5.920 12.285 1.00 64.94 86 THR A CA 1
ATOM 684 C C . THR A 1 86 ? -7.702 -4.400 12.129 1.00 64.94 86 THR A C 1
ATOM 686 O O . THR A 1 86 ? -6.764 -3.612 12.201 1.00 64.94 86 THR A O 1
ATOM 689 N N . ARG A 1 87 ? -8.943 -3.984 11.893 1.00 72.00 87 ARG A N 1
ATOM 690 C CA . ARG A 1 87 ? -9.443 -2.667 11.534 1.00 72.00 87 ARG A CA 1
ATOM 691 C C . ARG A 1 87 ? -10.292 -2.009 12.636 1.00 72.00 87 ARG A C 1
ATOM 693 O O . ARG A 1 87 ? -10.676 -0.865 12.440 1.00 72.00 87 ARG A O 1
ATOM 700 N N . PHE A 1 88 ? -10.609 -2.703 13.739 1.00 84.56 88 PHE A N 1
ATOM 701 C CA . PHE A 1 88 ? -11.283 -2.131 14.923 1.00 84.56 88 PHE A CA 1
ATOM 702 C C 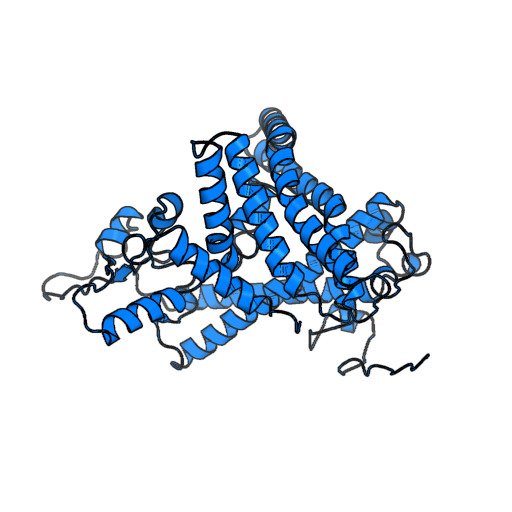. PHE A 1 88 ? -12.589 -1.364 14.604 1.00 84.56 88 PHE A C 1
ATOM 704 O O . PHE A 1 88 ? -12.881 -0.329 15.193 1.00 84.56 88 PHE A O 1
ATOM 711 N N . GLY A 1 89 ? -13.379 -1.860 13.640 1.00 82.69 89 GLY A N 1
ATOM 712 C CA . GLY A 1 89 ? -14.567 -1.176 13.089 1.00 82.69 89 GLY A CA 1
ATOM 713 C C . GLY A 1 89 ? -15.785 -1.082 14.018 1.00 82.69 89 GLY A C 1
ATOM 714 O O . GLY A 1 89 ? -16.796 -0.485 13.656 1.00 82.69 89 GLY A O 1
ATOM 715 N N . ASP A 1 90 ? -15.693 -1.689 15.189 1.00 85.94 90 ASP A N 1
ATOM 716 C CA . ASP A 1 90 ? -16.668 -1.677 16.272 1.00 85.94 90 ASP A CA 1
ATOM 717 C C . ASP A 1 90 ? -15.970 -1.509 17.631 1.00 85.94 90 ASP A C 1
ATOM 719 O O . ASP A 1 90 ? -16.495 -1.910 18.663 1.00 85.94 90 ASP A O 1
ATOM 723 N N . TRP A 1 91 ? -14.775 -0.910 17.643 1.00 89.88 91 TRP A N 1
ATOM 724 C CA . TRP A 1 91 ? -13.981 -0.699 18.851 1.00 89.88 91 TRP A CA 1
ATOM 725 C C . TRP A 1 91 ? -13.620 0.767 19.015 1.00 89.88 91 TRP A C 1
ATOM 727 O O . TRP A 1 91 ? -13.287 1.456 18.055 1.00 89.88 91 TRP A O 1
ATOM 737 N N . VAL A 1 92 ? -13.612 1.231 20.255 1.00 91.62 92 VAL A N 1
ATOM 738 C CA . VAL A 1 92 ? -12.864 2.425 20.650 1.00 91.62 92 VAL A CA 1
ATOM 739 C C . VAL A 1 92 ? -11.438 1.986 20.955 1.00 91.62 92 VAL A C 1
ATOM 741 O O . VAL A 1 92 ? -11.260 0.970 21.622 1.00 91.62 92 VAL A O 1
ATOM 744 N N . ILE A 1 93 ? -10.443 2.716 20.444 1.00 90.69 93 ILE A N 1
ATOM 745 C CA . ILE A 1 93 ? -9.009 2.376 20.572 1.00 90.69 93 ILE A CA 1
ATOM 746 C C . ILE A 1 93 ? -8.170 3.528 21.154 1.00 90.69 93 ILE A C 1
ATOM 748 O O . ILE A 1 93 ? -6.948 3.582 20.990 1.00 90.69 93 ILE A O 1
ATOM 752 N N . GLY A 1 94 ? -8.830 4.510 21.775 1.00 87.25 94 GLY A N 1
ATOM 753 C CA . GLY A 1 94 ? -8.183 5.683 22.362 1.00 87.25 94 GLY A CA 1
ATOM 754 C C . GLY A 1 94 ? -7.604 6.644 21.320 1.00 87.25 94 GLY A C 1
ATOM 755 O O . GLY A 1 94 ? -6.702 7.425 21.624 1.00 87.25 94 GLY A O 1
ATOM 756 N N . GLN A 1 95 ? -8.093 6.592 20.079 1.00 85.81 95 GLN A N 1
ATOM 757 C CA . GLN A 1 95 ? -7.672 7.471 18.995 1.00 85.81 95 GLN A CA 1
ATOM 758 C C . GLN A 1 95 ? -8.847 8.332 18.531 1.00 85.81 95 GLN A C 1
ATOM 760 O O . GLN A 1 95 ? -9.677 7.857 17.756 1.00 85.81 95 GLN A O 1
ATOM 765 N N . PRO A 1 96 ? -8.890 9.637 18.867 1.00 86.06 96 PRO A N 1
ATOM 766 C CA . PRO A 1 96 ? -10.047 10.480 18.569 1.00 86.06 96 PRO A CA 1
ATOM 767 C C . PRO A 1 96 ? -10.451 10.512 17.090 1.00 86.06 96 PRO A C 1
ATOM 769 O O . PRO A 1 96 ? -11.632 10.604 16.779 1.00 86.06 96 PRO A O 1
ATOM 772 N N . ALA A 1 97 ? -9.491 10.447 16.162 1.00 82.69 97 ALA A N 1
ATOM 773 C CA . ALA A 1 97 ? -9.785 10.430 14.727 1.00 82.69 97 ALA A CA 1
ATOM 774 C C . ALA A 1 97 ? -10.445 9.119 14.260 1.00 82.69 97 ALA A C 1
ATOM 776 O O . ALA A 1 97 ? -11.204 9.133 13.296 1.00 82.69 97 ALA A O 1
ATOM 777 N N . HIS A 1 98 ? -10.145 8.007 14.931 1.00 86.44 98 HIS A N 1
ATOM 778 C CA . HIS A 1 98 ? -10.760 6.709 14.693 1.00 86.44 98 HIS A CA 1
ATOM 779 C C . HIS A 1 98 ? -12.106 6.615 15.413 1.00 86.44 98 HIS A C 1
ATOM 781 O O . HIS A 1 98 ? -13.122 6.367 14.776 1.00 86.44 98 HIS A O 1
ATOM 787 N N . ASP A 1 99 ? -12.121 6.888 16.717 1.00 88.94 99 ASP A N 1
ATOM 788 C CA . ASP A 1 99 ? -13.248 6.612 17.613 1.00 88.94 99 ASP A CA 1
ATOM 789 C C . ASP A 1 99 ? -14.494 7.445 17.281 1.00 88.94 99 ASP A C 1
ATOM 791 O O . ASP A 1 99 ? -15.619 6.996 17.484 1.00 88.94 99 ASP A O 1
ATOM 795 N N . ARG A 1 100 ? -14.318 8.634 16.685 1.00 86.31 100 ARG A N 1
ATOM 796 C CA . ARG A 1 100 ? -15.426 9.464 16.167 1.00 86.31 100 ARG A CA 1
ATOM 797 C C . ARG A 1 100 ? -16.175 8.832 14.993 1.00 86.31 100 ARG A C 1
ATOM 799 O O . ARG A 1 100 ? -17.275 9.275 14.677 1.00 86.31 100 ARG A O 1
ATOM 806 N N . LEU A 1 101 ? -15.560 7.870 14.310 1.00 83.06 101 LEU A N 1
ATOM 807 C CA . LEU A 1 101 ? -16.155 7.157 13.180 1.00 83.06 101 LEU A CA 1
ATOM 808 C C . LEU A 1 101 ? -16.812 5.841 13.615 1.00 83.06 101 LEU A C 1
ATOM 810 O O . LEU A 1 101 ? -17.261 5.094 12.751 1.00 83.06 101 LEU A O 1
ATOM 814 N N . GLN A 1 102 ? -16.840 5.550 14.921 1.00 85.00 102 GLN A N 1
ATOM 815 C CA . GLN A 1 102 ? -17.295 4.274 15.459 1.00 85.00 102 GLN A CA 1
ATOM 816 C C . GLN A 1 102 ? -18.726 4.349 16.025 1.00 85.00 102 GLN A C 1
ATOM 818 O O . GLN A 1 102 ? -19.076 5.346 16.664 1.00 85.00 102 GLN A O 1
ATOM 823 N N . PRO A 1 103 ? -19.543 3.293 15.845 1.00 78.06 103 PRO A N 1
ATOM 824 C CA . PRO A 1 103 ? -19.253 2.112 15.025 1.00 78.06 103 PRO A CA 1
ATOM 825 C C . PRO A 1 103 ? -19.232 2.463 13.529 1.00 78.06 103 PRO A C 1
ATOM 827 O O . PRO A 1 103 ? -20.020 3.289 13.066 1.00 78.06 103 PRO A O 1
ATOM 830 N N . TYR A 1 104 ? -18.341 1.818 12.770 1.00 68.38 104 TYR A N 1
ATOM 831 C CA . TYR A 1 104 ? -18.161 2.084 11.337 1.00 68.38 104 TYR A CA 1
ATOM 832 C C . TYR A 1 104 ? -19.444 1.861 10.521 1.00 68.38 104 TYR A C 1
ATOM 834 O O . TYR A 1 104 ? -19.691 2.541 9.524 1.00 68.38 104 TYR A O 1
ATOM 842 N N . ILE A 1 105 ? -20.281 0.922 10.960 1.00 65.06 105 ILE A N 1
ATOM 843 C CA . ILE A 1 105 ? -21.621 0.703 10.425 1.00 65.06 105 ILE A CA 1
ATOM 844 C C . ILE A 1 105 ? -22.610 0.976 11.540 1.00 65.06 105 ILE A C 1
ATOM 846 O O . ILE A 1 105 ? -22.517 0.394 12.620 1.00 65.06 105 ILE A O 1
ATOM 850 N N . SER A 1 106 ? -23.551 1.880 11.268 1.00 51.69 106 SER A N 1
ATOM 851 C CA . SER A 1 106 ? -24.629 2.178 12.196 1.00 51.69 106 SER A CA 1
ATOM 852 C C . SER A 1 106 ? -25.356 0.884 12.551 1.00 51.69 106 SER A C 1
ATOM 854 O O . SER A 1 106 ? -25.667 0.083 11.673 1.00 51.69 106 SER A O 1
ATOM 856 N N . SER A 1 107 ? -25.672 0.705 13.833 1.00 49.69 107 SER A N 1
ATOM 857 C CA . SER A 1 107 ? -26.491 -0.378 14.411 1.00 49.69 107 SER A CA 1
ATOM 858 C C . SER A 1 107 ? -27.875 -0.560 13.786 1.00 49.69 107 SER A C 1
ATOM 860 O O . SER A 1 107 ? -28.669 -1.365 14.266 1.00 49.69 107 SER A O 1
ATOM 862 N N . THR A 1 108 ? -28.198 0.186 12.733 1.00 53.03 108 THR A N 1
ATOM 863 C CA . THR A 1 108 ? -29.406 -0.018 11.953 1.00 53.03 108 THR A CA 1
ATOM 864 C C . THR A 1 108 ? -29.387 -1.454 11.432 1.00 53.03 108 THR A C 1
ATOM 866 O O . THR A 1 108 ? -28.377 -1.856 10.844 1.00 53.03 108 THR A O 1
ATOM 869 N N . PRO A 1 109 ? -30.462 -2.238 11.632 1.00 60.47 109 PRO A N 1
ATOM 870 C CA . PRO A 1 109 ? -30.547 -3.576 11.071 1.00 60.47 109 PRO A CA 1
ATOM 871 C C . PRO A 1 109 ? -30.222 -3.480 9.585 1.00 60.47 109 PRO A C 1
ATOM 873 O O . PRO A 1 109 ? -30.857 -2.731 8.834 1.00 60.47 109 PRO A O 1
ATOM 876 N N . LEU A 1 110 ? -29.149 -4.162 9.186 1.00 68.81 110 LEU A N 1
ATOM 877 C CA . LEU A 1 110 ? -28.688 -4.131 7.814 1.00 68.81 110 LEU A CA 1
ATOM 878 C C . LEU A 1 110 ? -29.823 -4.667 6.951 1.00 68.81 110 LEU A C 1
ATOM 880 O O . LEU A 1 110 ? -30.193 -5.837 7.022 1.00 68.81 110 LEU A O 1
ATOM 884 N N . THR A 1 111 ? -30.417 -3.780 6.157 1.00 78.06 111 THR A N 1
ATOM 885 C CA . THR A 1 111 ? -31.474 -4.190 5.241 1.00 78.06 111 THR A CA 1
ATOM 886 C C . THR A 1 111 ? -30.912 -5.223 4.266 1.00 78.06 111 THR A C 1
ATOM 888 O O . THR A 1 111 ? -29.728 -5.184 3.910 1.00 78.06 111 THR A O 1
ATOM 891 N N . ARG A 1 112 ? -31.772 -6.109 3.753 1.00 79.94 112 ARG A N 1
ATOM 892 C CA . ARG A 1 112 ? -31.403 -7.038 2.672 1.00 79.94 112 ARG A CA 1
ATOM 893 C C . ARG A 1 112 ? -30.727 -6.304 1.505 1.00 79.94 112 ARG A C 1
ATOM 895 O O . ARG A 1 112 ? -29.770 -6.811 0.929 1.00 79.94 112 ARG A O 1
ATOM 902 N N . LEU A 1 113 ? -31.170 -5.081 1.205 1.00 84.06 113 LEU A N 1
ATOM 903 C CA . LEU A 1 113 ? -30.572 -4.232 0.178 1.00 84.06 113 LEU A CA 1
ATOM 904 C C . LEU A 1 113 ? -29.126 -3.828 0.507 1.00 84.06 113 LEU A C 1
ATOM 906 O O . LEU A 1 113 ? -28.293 -3.795 -0.396 1.00 84.06 113 LEU A O 1
ATOM 910 N N . THR A 1 114 ? -28.800 -3.543 1.770 1.00 82.31 114 THR A N 1
ATOM 911 C CA . THR A 1 114 ? -27.426 -3.226 2.190 1.00 82.31 114 THR A CA 1
ATOM 912 C C . THR A 1 114 ? -26.502 -4.428 2.012 1.00 82.31 114 THR A C 1
ATOM 914 O O . THR A 1 114 ? -25.406 -4.269 1.479 1.00 82.31 114 THR A O 1
ATOM 917 N N . HIS A 1 115 ? -26.958 -5.633 2.374 1.00 82.06 115 HIS A N 1
ATOM 918 C CA . HIS A 1 115 ? -26.198 -6.867 2.138 1.00 82.06 115 HIS A CA 1
ATOM 919 C C . HIS A 1 115 ? -25.948 -7.096 0.650 1.00 82.06 115 HIS A C 1
ATOM 921 O O . HIS A 1 115 ? -24.819 -7.364 0.251 1.00 82.06 115 HIS A O 1
ATOM 927 N N . ILE A 1 116 ? -26.988 -6.931 -0.173 1.00 85.56 116 ILE A N 1
ATOM 928 C CA . ILE A 1 116 ? -26.891 -7.068 -1.627 1.00 85.56 116 ILE A CA 1
ATOM 929 C C . ILE A 1 116 ? -25.889 -6.055 -2.190 1.00 85.56 116 ILE A C 1
ATOM 931 O O . ILE A 1 116 ? -24.981 -6.441 -2.918 1.00 85.56 116 ILE A O 1
ATOM 935 N N . LYS A 1 117 ? -25.990 -4.773 -1.815 1.00 88.25 117 LYS A N 1
ATOM 936 C CA . LYS A 1 117 ? -25.055 -3.726 -2.261 1.00 88.25 117 LYS A CA 1
ATOM 937 C C . LYS A 1 117 ? -23.613 -4.028 -1.860 1.00 88.25 117 LYS A C 1
ATOM 939 O O . LYS A 1 117 ? -22.716 -3.861 -2.680 1.00 88.25 117 LYS A O 1
ATOM 944 N N . PHE A 1 118 ? -23.394 -4.479 -0.628 1.00 86.62 118 PHE A N 1
ATOM 945 C CA . PHE A 1 118 ? -22.071 -4.863 -0.144 1.00 86.62 118 PHE A CA 1
ATOM 946 C C . PHE A 1 118 ? -21.518 -6.060 -0.926 1.00 86.62 118 PHE A C 1
ATOM 948 O O . PHE A 1 118 ? -20.396 -6.004 -1.422 1.00 86.62 118 PHE A O 1
ATOM 955 N N . ALA A 1 119 ? -22.324 -7.107 -1.117 1.00 87.62 119 ALA A N 1
ATOM 956 C CA . ALA A 1 119 ? -21.940 -8.276 -1.900 1.00 87.62 119 ALA A CA 1
ATOM 957 C C . ALA A 1 119 ? -21.602 -7.905 -3.352 1.00 87.62 119 ALA A C 1
ATOM 959 O O . ALA A 1 119 ? -20.549 -8.300 -3.843 1.00 87.62 119 ALA A O 1
ATOM 960 N N . PHE A 1 120 ? -22.428 -7.087 -4.012 1.00 90.38 120 PHE A N 1
ATOM 961 C CA . PHE A 1 120 ? -22.146 -6.594 -5.363 1.00 90.38 120 PHE A CA 1
ATOM 962 C C . PHE A 1 120 ? -20.874 -5.751 -5.421 1.00 90.38 120 PHE A C 1
ATOM 964 O O . PHE A 1 120 ? -20.078 -5.932 -6.336 1.00 90.38 120 PHE A O 1
ATOM 971 N N . TYR A 1 121 ? -20.651 -4.860 -4.452 1.00 89.25 121 TYR A N 1
ATOM 972 C CA . TYR A 1 121 ? -19.426 -4.063 -4.384 1.00 89.25 121 TYR A CA 1
ATOM 973 C C . TYR A 1 121 ? -18.179 -4.952 -4.320 1.00 89.25 121 TYR A C 1
ATOM 975 O O . TYR A 1 121 ? -17.239 -4.754 -5.089 1.00 89.25 121 TYR A O 1
ATOM 983 N N . HIS A 1 122 ? -18.188 -5.961 -3.446 1.00 88.50 122 HIS A N 1
ATOM 984 C CA . HIS A 1 122 ? -17.068 -6.885 -3.296 1.00 88.50 122 HIS A CA 1
ATOM 985 C C . HIS A 1 122 ? -16.902 -7.805 -4.507 1.00 88.50 122 HIS A C 1
ATOM 987 O O . HIS A 1 122 ? -15.779 -7.991 -4.958 1.00 88.50 122 HIS A O 1
ATOM 993 N N . LEU A 1 123 ? -17.996 -8.303 -5.089 1.00 89.94 123 LEU A N 1
ATOM 994 C CA . LEU A 1 123 ? -17.962 -9.122 -6.300 1.00 89.94 123 LEU A CA 1
ATOM 995 C C . LEU A 1 123 ? -17.394 -8.346 -7.495 1.00 89.94 123 LEU A C 1
ATOM 997 O O . LEU A 1 123 ? -16.466 -8.818 -8.145 1.00 89.94 123 LEU A O 1
ATOM 1001 N N . LEU A 1 124 ? -17.897 -7.135 -7.752 1.00 91.38 124 LEU A N 1
ATOM 1002 C CA . LEU A 1 124 ? -17.375 -6.266 -8.811 1.00 91.38 124 LEU A CA 1
ATOM 1003 C C . LEU A 1 124 ? -15.918 -5.878 -8.544 1.00 91.38 124 LEU A C 1
ATOM 1005 O O . LEU A 1 124 ? -15.118 -5.829 -9.476 1.00 91.38 124 LEU A O 1
ATOM 1009 N N . GLY A 1 125 ? -15.561 -5.648 -7.278 1.00 90.06 125 GLY A N 1
ATOM 1010 C CA . GLY A 1 125 ? -14.185 -5.426 -6.848 1.00 90.06 125 GLY A CA 1
ATOM 1011 C C . GLY A 1 125 ? -13.270 -6.610 -7.164 1.00 90.06 125 GLY A C 1
ATOM 1012 O O . GLY A 1 125 ? -12.188 -6.391 -7.703 1.00 90.06 125 GLY A O 1
ATOM 1013 N N . THR A 1 126 ? -13.712 -7.844 -6.892 1.00 89.88 126 THR A N 1
ATOM 1014 C CA . THR A 1 126 ? -13.002 -9.082 -7.255 1.00 89.88 126 THR A CA 1
ATOM 1015 C C . THR A 1 126 ? -12.855 -9.207 -8.766 1.00 89.88 126 THR A C 1
ATOM 1017 O O . THR A 1 126 ? -11.759 -9.456 -9.251 1.00 89.88 126 THR A O 1
ATOM 1020 N N . CYS A 1 127 ? -13.925 -8.994 -9.536 1.00 91.19 127 CYS A N 1
ATOM 1021 C CA . CYS A 1 127 ? -13.848 -9.052 -10.996 1.00 91.19 127 CYS A CA 1
ATOM 1022 C C . CYS A 1 127 ? -12.873 -8.002 -11.548 1.00 91.19 127 CYS A C 1
ATOM 1024 O O . CYS A 1 127 ? -12.040 -8.313 -12.394 1.00 91.19 127 CYS A O 1
ATOM 1026 N N . GLY A 1 128 ? -12.937 -6.766 -11.048 1.00 92.31 128 GLY A N 1
ATOM 1027 C CA . GLY A 1 128 ? -12.040 -5.690 -11.463 1.00 92.31 128 GLY A CA 1
ATOM 1028 C C . GLY A 1 128 ? -10.578 -5.971 -11.116 1.00 92.31 128 GLY A C 1
ATOM 1029 O O . GLY A 1 128 ? -9.708 -5.818 -11.971 1.00 92.31 128 GLY A O 1
ATOM 1030 N N . SER A 1 129 ? -10.291 -6.418 -9.890 1.00 92.06 129 SER A N 1
ATOM 1031 C CA . SER A 1 129 ? -8.924 -6.750 -9.470 1.00 92.06 129 SER A CA 1
ATOM 1032 C C . SER A 1 129 ? -8.349 -7.923 -10.252 1.00 92.06 129 SER A C 1
ATOM 1034 O O . SER A 1 129 ? -7.179 -7.898 -10.629 1.00 92.06 129 SER A O 1
ATOM 1036 N N . TYR A 1 130 ? -9.190 -8.905 -10.557 1.00 91.88 130 TYR A N 1
ATOM 1037 C CA . TYR A 1 130 ? -8.845 -10.048 -11.379 1.00 91.88 130 TYR A CA 1
ATOM 1038 C C . TYR A 1 130 ? -8.487 -9.644 -12.809 1.00 91.88 130 TYR A C 1
ATOM 1040 O O . TYR A 1 130 ? -7.456 -10.073 -13.314 1.00 91.88 130 TYR A O 1
ATOM 1048 N N . LEU A 1 131 ? -9.276 -8.768 -13.442 1.00 93.06 131 LEU A N 1
ATOM 1049 C CA . LEU A 1 131 ? -8.965 -8.243 -14.777 1.00 93.06 131 LEU A CA 1
ATOM 1050 C C . LEU A 1 131 ? -7.655 -7.450 -14.791 1.00 93.06 131 LEU A C 1
ATOM 1052 O O . LEU A 1 131 ? -6.855 -7.601 -15.713 1.00 93.06 131 LEU A O 1
ATOM 1056 N N . VAL A 1 132 ? -7.415 -6.628 -13.764 1.00 93.81 132 VAL A N 1
ATOM 1057 C CA . VAL A 1 132 ? -6.155 -5.882 -13.619 1.00 93.81 132 VAL A CA 1
ATOM 1058 C C . VAL A 1 132 ? -4.973 -6.839 -13.455 1.00 93.81 132 VAL A C 1
ATOM 1060 O O . VAL A 1 132 ? -3.944 -6.650 -14.105 1.00 93.81 132 VAL A O 1
ATOM 1063 N N . PHE A 1 133 ? -5.117 -7.875 -12.624 1.00 94.06 133 PHE A N 1
ATOM 1064 C CA . PHE A 1 133 ? -4.074 -8.876 -12.413 1.00 94.06 133 PHE A CA 1
ATOM 1065 C C . PHE A 1 133 ? -3.811 -9.701 -13.681 1.00 94.06 133 PHE A C 1
ATOM 1067 O O . PHE A 1 133 ? -2.652 -9.864 -14.048 1.00 94.06 133 PHE A O 1
ATOM 1074 N N . ASP A 1 134 ? -4.857 -10.147 -14.387 1.00 92.81 134 ASP A N 1
ATOM 1075 C CA . ASP A 1 134 ? -4.763 -10.876 -15.661 1.00 92.81 134 ASP A CA 1
ATOM 1076 C C . ASP A 1 134 ? -4.031 -10.047 -16.722 1.00 92.81 134 ASP A C 1
ATOM 1078 O O . ASP A 1 134 ? -3.047 -10.500 -17.305 1.00 92.81 134 ASP A O 1
ATOM 1082 N N . MET A 1 135 ? -4.444 -8.789 -16.906 1.00 91.31 135 MET A N 1
ATOM 1083 C CA . MET A 1 135 ? -3.787 -7.862 -17.826 1.00 91.31 135 MET A CA 1
ATOM 1084 C C . MET A 1 135 ? -2.303 -7.688 -17.479 1.00 91.31 135 MET A C 1
ATOM 1086 O O . MET A 1 135 ? -1.446 -7.817 -18.353 1.00 91.31 135 MET A O 1
ATOM 1090 N N . ALA A 1 136 ? -1.980 -7.427 -16.209 1.00 93.62 136 ALA A N 1
ATOM 1091 C CA . ALA A 1 136 ? -0.601 -7.228 -15.775 1.00 93.62 136 ALA A CA 1
ATOM 1092 C C . ALA A 1 136 ? 0.243 -8.504 -15.928 1.00 93.62 136 ALA A C 1
ATOM 1094 O O . ALA A 1 136 ? 1.356 -8.441 -16.440 1.00 93.62 136 ALA A O 1
ATOM 1095 N N . ALA A 1 137 ? -0.286 -9.667 -15.543 1.00 91.50 137 ALA A N 1
ATOM 1096 C CA . ALA A 1 137 ? 0.386 -10.955 -15.703 1.00 91.50 137 ALA A CA 1
ATOM 1097 C C . ALA A 1 137 ? 0.613 -11.301 -17.182 1.00 91.50 137 ALA A C 1
ATOM 1099 O O . ALA A 1 137 ? 1.674 -11.802 -17.554 1.00 91.50 137 ALA A O 1
ATOM 1100 N N . SER A 1 138 ? -0.353 -10.980 -18.043 1.00 88.06 138 SER A N 1
ATOM 1101 C CA . SER A 1 138 ? -0.207 -11.113 -19.487 1.00 88.06 138 SER A CA 1
ATOM 1102 C C . SER A 1 138 ? 0.909 -10.213 -20.025 1.00 88.06 138 SER A C 1
ATOM 1104 O O . SER A 1 138 ? 1.712 -10.667 -20.836 1.00 88.06 138 SER A O 1
ATOM 1106 N N . LEU A 1 139 ? 1.003 -8.958 -19.580 1.00 88.31 139 LEU A N 1
ATOM 1107 C CA . LEU A 1 139 ? 2.097 -8.062 -19.973 1.00 88.31 139 LEU A CA 1
ATOM 1108 C C . LEU A 1 139 ? 3.455 -8.569 -19.465 1.00 88.31 139 LEU A C 1
ATOM 1110 O O . LEU A 1 139 ? 4.400 -8.626 -20.247 1.00 88.31 139 LEU A O 1
ATOM 1114 N N . ASN A 1 140 ? 3.529 -9.029 -18.212 1.00 90.75 140 ASN A N 1
ATOM 1115 C CA . ASN A 1 140 ? 4.743 -9.603 -17.624 1.00 90.75 140 ASN A CA 1
ATOM 1116 C C . ASN A 1 140 ? 5.296 -10.770 -18.445 1.00 90.75 140 ASN A C 1
ATOM 1118 O O . ASN A 1 140 ? 6.494 -10.850 -18.677 1.00 90.75 140 ASN A O 1
ATOM 1122 N N . ARG A 1 141 ? 4.425 -11.665 -18.925 1.00 86.31 141 ARG A N 1
ATOM 1123 C CA . ARG A 1 141 ? 4.842 -12.825 -19.727 1.00 86.31 141 ARG A CA 1
ATOM 1124 C C . ARG A 1 141 ? 5.395 -12.461 -21.099 1.00 86.31 141 ARG A C 1
ATOM 1126 O O . ARG A 1 141 ? 6.125 -13.253 -21.685 1.00 86.31 141 ARG A O 1
ATOM 1133 N N . ASN A 1 142 ? 5.009 -11.305 -21.629 1.00 84.38 142 ASN A N 1
ATOM 1134 C CA . ASN A 1 142 ? 5.430 -10.881 -22.956 1.00 84.38 142 ASN A CA 1
ATOM 1135 C C . ASN A 1 142 ? 6.612 -9.899 -22.928 1.00 84.38 142 AS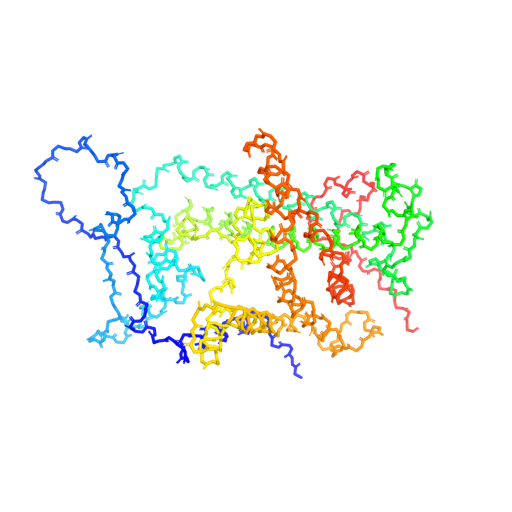N A C 1
ATOM 1137 O O . ASN A 1 142 ? 7.309 -9.795 -23.936 1.00 84.38 142 ASN A O 1
ATOM 1141 N N . ASP A 1 143 ? 6.856 -9.207 -21.811 1.00 89.88 143 ASP A N 1
ATOM 1142 C CA . ASP A 1 143 ? 8.029 -8.350 -21.627 1.00 89.88 143 ASP A CA 1
ATOM 1143 C C . ASP A 1 143 ? 9.198 -9.164 -21.024 1.00 89.88 143 ASP A C 1
ATOM 1145 O O . ASP A 1 143 ? 9.133 -9.554 -19.854 1.00 89.88 143 ASP A O 1
ATOM 1149 N N . PRO A 1 144 ? 10.291 -9.399 -21.785 1.00 90.94 144 PRO A N 1
ATOM 1150 C CA . PRO A 1 144 ? 11.409 -10.243 -21.358 1.00 90.94 144 PRO A CA 1
ATOM 1151 C C . PRO A 1 144 ? 12.049 -9.841 -20.027 1.00 90.94 144 PRO A C 1
ATOM 1153 O O . PRO A 1 144 ? 12.574 -10.706 -19.331 1.00 90.94 144 PRO A O 1
ATOM 1156 N N . TYR A 1 145 ? 11.969 -8.560 -19.641 1.00 93.25 145 TYR A N 1
ATOM 1157 C CA . TYR A 1 145 ? 12.507 -8.090 -18.363 1.00 93.25 145 TYR A CA 1
ATOM 1158 C C . TYR A 1 145 ? 12.001 -8.908 -17.179 1.00 93.25 145 TYR A C 1
ATOM 1160 O O . TYR A 1 145 ? 12.793 -9.232 -16.304 1.00 93.25 145 TYR A O 1
ATOM 1168 N N . PHE A 1 146 ? 10.716 -9.270 -17.150 1.00 93.50 146 PHE A N 1
ATOM 1169 C CA . PHE A 1 146 ? 10.120 -9.959 -16.002 1.00 93.50 146 PHE A CA 1
ATOM 1170 C C . PHE A 1 146 ? 10.494 -11.443 -15.903 1.00 93.50 146 PHE A C 1
ATOM 1172 O O . PHE A 1 146 ? 10.245 -12.051 -14.862 1.00 93.50 146 PHE A O 1
ATOM 1179 N N . LEU A 1 147 ? 11.073 -12.023 -16.958 1.00 91.12 147 LEU A N 1
ATOM 1180 C CA . LEU A 1 147 ? 11.369 -13.456 -17.047 1.00 91.12 147 LEU A CA 1
ATOM 1181 C C . LEU A 1 147 ? 12.871 -13.760 -17.092 1.00 91.12 147 LEU A C 1
ATOM 1183 O O . LEU A 1 147 ? 13.287 -14.808 -16.597 1.00 91.12 147 LEU A O 1
ATOM 1187 N N . ASP A 1 148 ? 13.665 -12.859 -17.668 1.00 91.81 148 ASP A N 1
ATOM 1188 C CA . ASP A 1 148 ? 15.095 -13.040 -17.916 1.00 91.81 148 ASP A CA 1
ATOM 1189 C C . ASP A 1 148 ? 15.932 -12.146 -16.998 1.00 91.81 148 ASP A C 1
ATOM 1191 O O . ASP A 1 148 ? 15.891 -10.916 -17.111 1.00 91.81 148 ASP A O 1
ATOM 1195 N N . MET A 1 149 ? 16.712 -12.770 -16.104 1.00 93.94 149 MET A N 1
ATOM 1196 C CA . MET A 1 149 ? 17.500 -12.076 -15.084 1.00 93.94 149 MET A CA 1
ATOM 1197 C C . MET A 1 149 ? 18.557 -11.117 -15.648 1.00 93.94 149 MET A C 1
ATOM 1199 O O . MET A 1 149 ? 18.883 -10.141 -14.967 1.00 93.94 149 MET A O 1
ATOM 1203 N N . ASP A 1 150 ? 19.000 -11.320 -16.889 1.00 93.50 150 ASP A N 1
ATOM 1204 C CA . ASP A 1 150 ? 20.081 -10.554 -17.519 1.00 93.50 150 ASP A CA 1
ATOM 1205 C C . ASP A 1 150 ? 19.593 -9.264 -18.193 1.00 93.50 150 ASP A C 1
ATOM 1207 O O . ASP A 1 150 ? 20.381 -8.386 -18.555 1.00 93.50 150 ASP A O 1
ATOM 1211 N N . ILE A 1 151 ? 18.277 -9.112 -18.344 1.00 93.31 151 ILE A N 1
ATOM 1212 C CA . ILE A 1 151 ? 17.672 -7.954 -18.994 1.00 93.31 151 ILE A CA 1
ATOM 1213 C C . ILE A 1 151 ? 17.434 -6.852 -17.951 1.00 93.31 151 ILE A C 1
ATOM 1215 O O . ILE A 1 151 ? 16.627 -7.033 -17.040 1.00 93.31 151 ILE A O 1
ATOM 1219 N N . PRO A 1 152 ? 18.069 -5.668 -18.067 1.00 94.25 152 PRO A N 1
ATOM 1220 C CA . PRO A 1 152 ? 17.885 -4.600 -17.092 1.00 94.25 152 PRO A CA 1
ATOM 1221 C C . PRO A 1 152 ? 16.553 -3.868 -17.294 1.00 94.25 152 PRO A C 1
ATOM 1223 O O . PRO A 1 152 ? 16.048 -3.763 -18.415 1.00 94.25 152 PRO A O 1
ATOM 1226 N N . ILE A 1 153 ? 16.023 -3.255 -16.232 1.00 93.94 153 ILE A N 1
ATOM 1227 C CA . ILE A 1 153 ? 14.708 -2.582 -16.242 1.00 93.94 153 ILE A CA 1
ATOM 1228 C C . ILE A 1 153 ? 14.591 -1.424 -17.250 1.00 93.94 153 ILE A C 1
ATOM 1230 O O . ILE A 1 153 ? 13.492 -1.105 -17.698 1.00 93.94 153 ILE A O 1
ATOM 1234 N N . TRP A 1 154 ? 15.702 -0.817 -17.667 1.00 93.69 154 TRP A N 1
ATOM 1235 C CA . TRP A 1 154 ? 15.735 0.278 -18.650 1.00 93.69 154 TRP A CA 1
ATOM 1236 C C . TRP A 1 154 ? 15.945 -0.176 -20.104 1.00 93.69 154 TRP A C 1
ATOM 1238 O O . TRP A 1 154 ? 16.029 0.671 -20.994 1.00 93.69 154 TRP A O 1
ATOM 1248 N N . SER A 1 155 ? 16.081 -1.479 -20.361 1.00 91.25 155 SER A N 1
ATOM 1249 C CA . SER A 1 155 ? 16.253 -2.014 -21.719 1.00 91.25 155 SER A CA 1
ATOM 1250 C C . SER A 1 155 ? 14.975 -1.874 -22.554 1.00 91.25 155 SER A C 1
ATOM 1252 O O . SER A 1 155 ? 13.898 -2.247 -22.093 1.00 91.25 155 SER A O 1
ATOM 1254 N N . SER A 1 156 ? 15.088 -1.394 -23.795 1.00 79.31 156 SER A N 1
ATOM 1255 C CA . SER A 1 156 ? 13.980 -1.396 -24.762 1.00 79.31 156 SER A CA 1
ATOM 1256 C C . SER A 1 156 ? 13.934 -2.748 -25.490 1.00 79.31 156 SER A C 1
ATOM 1258 O O . SER A 1 156 ? 14.903 -3.066 -26.178 1.00 79.31 156 SER A O 1
ATOM 1260 N N . PRO A 1 157 ? 12.865 -3.560 -25.373 1.00 68.81 157 PRO A N 1
ATOM 1261 C CA . PRO A 1 157 ? 12.821 -4.888 -25.990 1.00 68.81 157 PRO A CA 1
ATOM 1262 C C . PRO A 1 157 ? 12.399 -4.825 -27.479 1.00 68.81 157 PRO A C 1
ATOM 1264 O O . PRO A 1 157 ? 11.232 -4.542 -27.764 1.00 68.81 157 PRO A O 1
ATOM 1267 N N . PRO A 1 158 ? 13.278 -5.146 -28.455 1.00 65.75 158 PRO A N 1
ATOM 1268 C CA . PRO A 1 158 ? 12.972 -4.967 -29.882 1.00 65.75 158 PRO A CA 1
ATOM 1269 C C . PRO A 1 158 ? 11.845 -5.879 -30.398 1.00 65.75 158 PRO A C 1
ATOM 1271 O O . PRO A 1 158 ? 11.005 -5.453 -31.184 1.00 65.75 158 PRO A O 1
ATOM 1274 N N . SER A 1 159 ? 11.787 -7.130 -29.932 1.00 67.44 159 SER A N 1
ATOM 1275 C CA . SER A 1 159 ? 10.817 -8.141 -30.393 1.00 67.44 159 SER A CA 1
ATOM 1276 C C . SER A 1 159 ? 9.444 -8.050 -29.713 1.00 67.44 159 SER A C 1
ATOM 1278 O O . SER A 1 159 ? 8.453 -8.594 -30.208 1.00 67.44 159 SER A O 1
ATOM 1280 N N . PHE A 1 160 ? 9.362 -7.379 -28.564 1.00 66.69 160 PHE A N 1
ATOM 1281 C CA . PHE A 1 160 ? 8.101 -7.133 -27.866 1.00 66.69 160 PHE A CA 1
ATOM 1282 C C . PHE A 1 160 ? 7.381 -5.904 -28.431 1.00 66.69 160 PHE A C 1
ATOM 1284 O O . PHE A 1 160 ? 6.170 -5.945 -28.636 1.00 66.69 160 PHE A O 1
ATOM 1291 N N . LEU A 1 161 ? 8.139 -4.860 -28.785 1.00 68.19 161 LEU A N 1
ATOM 1292 C CA . LEU A 1 161 ? 7.629 -3.627 -29.386 1.00 68.19 161 LEU A CA 1
ATOM 1293 C C . LEU A 1 161 ? 6.738 -3.860 -30.611 1.00 68.19 161 LEU A C 1
ATOM 1295 O O . LEU A 1 161 ? 5.692 -3.230 -30.728 1.00 68.19 161 LEU A O 1
ATOM 1299 N N . ALA A 1 162 ? 7.114 -4.799 -31.484 1.00 67.19 162 ALA A N 1
ATOM 1300 C CA . ALA A 1 162 ? 6.364 -5.118 -32.701 1.00 67.19 162 ALA A CA 1
ATOM 1301 C C . ALA A 1 162 ? 4.983 -5.758 -32.446 1.00 67.19 162 ALA A C 1
ATOM 1303 O O . ALA A 1 162 ? 4.154 -5.806 -33.350 1.00 67.19 162 ALA A O 1
ATOM 1304 N N . ARG A 1 163 ? 4.734 -6.271 -31.233 1.00 73.44 163 ARG A N 1
ATOM 1305 C CA . ARG A 1 163 ? 3.482 -6.950 -30.849 1.00 73.44 163 ARG A CA 1
ATOM 1306 C C . ARG A 1 163 ? 2.569 -6.086 -29.980 1.00 73.44 163 ARG A C 1
ATOM 1308 O O . ARG A 1 163 ? 1.447 -6.491 -29.687 1.00 73.44 163 ARG A O 1
ATOM 1315 N N . LEU A 1 164 ? 3.041 -4.918 -29.551 1.00 74.19 164 LEU A N 1
ATOM 1316 C CA . LEU A 1 164 ? 2.276 -4.016 -28.704 1.00 74.19 164 LEU A CA 1
ATOM 1317 C C . LEU A 1 164 ? 1.325 -3.135 -29.523 1.00 74.19 164 LEU A C 1
ATOM 1319 O O . LEU A 1 164 ? 1.673 -2.709 -30.625 1.00 74.19 164 LEU A O 1
ATOM 1323 N N . PRO A 1 165 ? 0.155 -2.770 -28.965 1.00 80.00 165 PRO A N 1
ATOM 1324 C CA . PRO A 1 165 ? -0.643 -1.674 -29.496 1.00 80.00 165 PRO A CA 1
ATOM 1325 C C . PRO A 1 165 ? 0.203 -0.393 -29.636 1.00 80.00 165 PRO A C 1
ATOM 1327 O O . PRO A 1 165 ? 1.000 -0.103 -28.735 1.00 80.00 165 PRO A O 1
ATOM 1330 N N . PRO A 1 166 ? -0.007 0.430 -30.683 1.00 81.88 166 PRO A N 1
ATOM 1331 C CA . PRO A 1 166 ? 0.759 1.665 -30.895 1.00 81.88 166 PRO A CA 1
ATOM 1332 C C . PRO A 1 166 ? 0.739 2.647 -29.710 1.00 81.88 166 PRO A C 1
ATOM 1334 O O . PRO A 1 166 ? 1.671 3.421 -29.506 1.00 81.88 166 PRO A O 1
ATOM 1337 N N . SER A 1 167 ? -0.312 2.613 -28.887 1.00 82.25 167 SER A N 1
ATOM 1338 C CA . SER A 1 167 ? -0.404 3.428 -27.671 1.00 82.25 167 SER A CA 1
ATOM 1339 C C . SER A 1 167 ? 0.621 3.036 -26.602 1.00 82.25 167 SER A C 1
ATOM 1341 O O . SER A 1 167 ? 1.073 3.892 -25.845 1.00 82.25 167 SER A O 1
ATOM 1343 N N . LEU A 1 168 ? 1.012 1.759 -26.539 1.00 80.19 168 LEU A N 1
ATOM 1344 C CA . LEU A 1 168 ? 2.004 1.259 -25.586 1.00 80.19 168 LEU A CA 1
ATOM 1345 C C . LEU A 1 168 ? 3.432 1.352 -26.131 1.00 80.19 168 LEU A C 1
ATOM 1347 O O . LEU A 1 168 ? 4.363 1.543 -25.347 1.00 80.19 168 LEU A O 1
ATOM 1351 N N . SER A 1 169 ? 3.622 1.289 -27.454 1.00 83.06 169 SER A N 1
ATOM 1352 C CA . SER A 1 169 ? 4.953 1.424 -28.064 1.00 83.06 169 SER A CA 1
ATOM 1353 C C . SER A 1 169 ? 5.591 2.789 -27.791 1.00 83.06 169 SER A C 1
ATOM 1355 O O . SER A 1 169 ? 6.811 2.873 -27.669 1.00 83.06 169 SER A O 1
ATOM 1357 N N . PHE A 1 170 ? 4.781 3.843 -27.622 1.00 85.06 170 PHE A N 1
ATOM 1358 C CA . PHE A 1 170 ? 5.260 5.170 -27.223 1.00 85.06 170 PHE A CA 1
ATOM 1359 C C . PHE A 1 170 ? 6.007 5.154 -25.881 1.00 85.06 170 PHE A C 1
ATOM 1361 O O . PHE A 1 170 ? 7.030 5.813 -25.736 1.00 85.06 170 PHE A O 1
ATOM 1368 N N . PHE A 1 171 ? 5.549 4.383 -24.893 1.00 85.62 171 PHE A N 1
ATOM 1369 C CA . PHE A 1 171 ? 6.240 4.332 -23.602 1.00 85.62 171 PHE A CA 1
ATOM 1370 C C . PHE A 1 171 ? 7.598 3.632 -23.719 1.00 85.62 171 PHE A C 1
ATOM 1372 O O . PHE A 1 171 ? 8.579 4.086 -23.135 1.00 85.62 171 PHE A O 1
ATOM 1379 N N . TYR A 1 172 ? 7.693 2.587 -24.540 1.00 86.38 172 TYR A N 1
ATOM 1380 C CA . TYR A 1 172 ? 8.939 1.849 -24.755 1.00 86.38 172 TYR A CA 1
ATOM 1381 C C . TYR A 1 172 ? 9.955 2.555 -25.667 1.00 86.38 172 TYR A C 1
ATOM 1383 O O . TYR A 1 172 ? 11.104 2.111 -25.758 1.00 86.38 172 TYR A O 1
ATOM 1391 N N . SER A 1 173 ? 9.574 3.656 -26.323 1.00 85.94 173 SER A N 1
ATOM 1392 C CA . SER A 1 173 ? 10.485 4.419 -27.187 1.00 85.94 173 SER A CA 1
ATOM 1393 C C . SER A 1 173 ? 11.536 5.214 -26.404 1.00 85.94 173 SER A C 1
ATOM 1395 O O . SER A 1 173 ? 12.517 5.674 -26.982 1.00 85.94 173 SER A O 1
ATOM 1397 N N . SER A 1 174 ? 11.356 5.376 -25.088 1.00 91.00 174 SER A N 1
ATOM 1398 C CA . SER A 1 174 ? 12.318 6.036 -24.204 1.00 91.00 174 SER A CA 1
ATOM 1399 C C . SER A 1 174 ? 12.660 5.161 -22.998 1.00 91.00 174 SER A C 1
ATOM 1401 O O . SER A 1 174 ? 11.843 4.364 -22.533 1.00 91.00 174 SER A O 1
ATOM 1403 N N . ARG A 1 175 ? 13.867 5.336 -22.441 1.00 92.75 175 ARG A N 1
ATOM 1404 C CA . ARG A 1 175 ? 14.293 4.609 -21.229 1.00 92.75 175 ARG A CA 1
ATOM 1405 C C . ARG A 1 175 ? 13.390 4.919 -20.036 1.00 92.75 175 ARG A C 1
ATOM 1407 O O . ARG A 1 175 ? 12.986 4.005 -19.328 1.00 92.75 175 ARG A O 1
ATOM 1414 N N . ILE A 1 176 ? 13.050 6.195 -19.840 1.00 93.75 176 ILE A N 1
ATOM 1415 C CA . ILE A 1 176 ? 12.181 6.621 -18.736 1.00 93.75 176 ILE A CA 1
ATOM 1416 C C . ILE A 1 176 ? 10.788 6.026 -18.920 1.00 93.75 176 ILE A C 1
ATOM 1418 O O . ILE A 1 176 ? 10.298 5.387 -18.002 1.00 93.75 176 ILE A O 1
ATOM 1422 N N . GLY A 1 177 ? 10.187 6.153 -20.107 1.00 93.50 177 GLY A N 1
ATOM 1423 C CA . GLY A 1 177 ? 8.870 5.575 -20.374 1.00 93.50 177 GLY A CA 1
ATOM 1424 C C . GLY A 1 177 ? 8.839 4.053 -20.193 1.00 93.50 177 GLY A C 1
ATOM 1425 O O . GLY A 1 177 ? 7.870 3.533 -19.645 1.00 93.50 177 GLY A O 1
ATOM 1426 N N . THR A 1 178 ? 9.922 3.356 -20.554 1.00 93.12 178 THR A N 1
ATOM 1427 C CA . THR A 1 178 ? 10.074 1.907 -20.344 1.00 93.12 178 THR A CA 1
ATOM 1428 C C . THR A 1 178 ? 10.070 1.555 -18.857 1.00 93.12 178 THR A C 1
ATOM 1430 O O . THR A 1 178 ? 9.308 0.687 -18.431 1.00 93.12 178 THR A O 1
ATOM 1433 N N . VAL A 1 179 ? 10.880 2.253 -18.051 1.00 95.69 179 VAL A N 1
ATOM 1434 C CA . VAL A 1 179 ? 10.919 2.054 -16.593 1.00 95.69 179 VAL A CA 1
ATOM 1435 C C . VAL A 1 179 ? 9.567 2.397 -15.972 1.00 95.69 179 VAL A C 1
ATOM 1437 O O . VAL A 1 179 ? 9.067 1.622 -15.161 1.00 95.69 179 VAL A O 1
ATOM 1440 N N . SER A 1 180 ? 8.940 3.502 -16.386 1.00 95.62 180 SER A N 1
ATOM 1441 C CA . SER A 1 180 ? 7.614 3.905 -15.911 1.00 95.62 180 SER A CA 1
ATOM 1442 C C . SER A 1 180 ? 6.570 2.836 -16.197 1.00 95.62 180 SER A C 1
ATOM 1444 O O . SER A 1 180 ? 5.802 2.474 -15.310 1.00 95.62 180 SER A O 1
ATOM 1446 N N . LEU A 1 181 ? 6.542 2.296 -17.417 1.00 93.75 181 LEU A N 1
ATOM 1447 C CA . LEU A 1 181 ? 5.576 1.273 -17.793 1.00 93.75 181 LEU A CA 1
ATOM 1448 C C . LEU A 1 181 ? 5.802 -0.024 -17.011 1.00 93.75 181 LEU A C 1
ATOM 1450 O O . LEU A 1 181 ? 4.853 -0.542 -16.431 1.00 93.75 181 LEU A O 1
ATOM 1454 N N . ARG A 1 182 ? 7.046 -0.506 -16.903 1.00 95.38 182 ARG A N 1
ATOM 1455 C CA . ARG A 1 182 ? 7.376 -1.694 -16.093 1.00 95.38 182 ARG A CA 1
ATOM 1456 C C . ARG A 1 182 ? 7.032 -1.496 -14.617 1.00 95.38 182 ARG A C 1
ATOM 1458 O O . ARG A 1 182 ? 6.450 -2.386 -14.006 1.00 95.38 182 ARG A O 1
ATOM 1465 N N . ALA A 1 183 ? 7.297 -0.314 -14.061 1.00 96.81 183 ALA A N 1
ATOM 1466 C CA . ALA A 1 183 ? 6.885 0.048 -12.709 1.00 96.81 183 ALA A CA 1
ATOM 1467 C C . ALA A 1 183 ? 5.356 -0.004 -12.547 1.00 96.81 183 ALA A C 1
ATOM 1469 O O . ALA A 1 183 ? 4.858 -0.611 -11.601 1.00 96.81 183 ALA A O 1
ATOM 1470 N N . LEU A 1 184 ? 4.594 0.570 -13.482 1.00 95.94 184 LEU A N 1
ATOM 1471 C CA . LEU A 1 184 ? 3.129 0.529 -13.452 1.00 95.94 184 LEU A CA 1
ATOM 1472 C C . LEU A 1 184 ? 2.579 -0.892 -13.606 1.00 95.94 184 LEU A C 1
ATOM 1474 O O . LEU A 1 184 ? 1.610 -1.231 -12.930 1.00 95.94 184 LEU A O 1
ATOM 1478 N N . ILE A 1 185 ? 3.202 -1.734 -14.434 1.00 95.19 185 ILE A N 1
ATOM 1479 C CA . ILE A 1 185 ? 2.841 -3.151 -14.554 1.00 95.19 185 ILE A CA 1
ATOM 1480 C C . ILE A 1 185 ? 3.098 -3.873 -13.224 1.00 95.19 185 ILE A C 1
ATOM 1482 O O . ILE A 1 185 ? 2.212 -4.578 -12.743 1.00 95.19 185 ILE A O 1
ATOM 1486 N N . THR A 1 186 ? 4.246 -3.644 -12.574 1.00 96.50 186 THR A N 1
ATOM 1487 C CA . THR A 1 186 ? 4.537 -4.180 -11.233 1.00 96.50 186 THR A CA 1
ATOM 1488 C C . THR A 1 186 ? 3.498 -3.733 -10.206 1.00 96.50 186 THR A C 1
ATOM 1490 O O . THR A 1 186 ? 2.987 -4.564 -9.453 1.00 96.50 186 THR A O 1
ATOM 1493 N N . ALA A 1 187 ? 3.131 -2.446 -10.191 1.00 95.88 187 ALA A N 1
ATOM 1494 C CA . ALA A 1 187 ? 2.074 -1.939 -9.317 1.00 95.88 187 ALA A CA 1
ATOM 1495 C C . ALA A 1 187 ? 0.724 -2.598 -9.609 1.00 95.88 187 ALA A C 1
ATOM 1497 O O . ALA A 1 187 ? 0.050 -3.025 -8.677 1.00 95.88 187 ALA A O 1
ATOM 1498 N N . ALA A 1 188 ? 0.330 -2.701 -10.880 1.00 95.50 188 ALA A N 1
ATOM 1499 C CA . ALA A 1 188 ? -0.926 -3.321 -11.288 1.00 95.50 188 ALA A CA 1
ATOM 1500 C C . ALA A 1 188 ? -0.970 -4.806 -10.909 1.00 95.50 188 ALA A C 1
ATOM 1502 O O . ALA A 1 188 ? -1.990 -5.281 -10.415 1.00 95.50 188 ALA A O 1
ATOM 1503 N N . ASN A 1 189 ? 0.146 -5.520 -11.068 1.00 94.62 189 ASN A N 1
ATOM 1504 C CA . ASN A 1 189 ? 0.274 -6.917 -10.677 1.00 94.62 189 ASN A CA 1
ATOM 1505 C C . ASN A 1 189 ? 0.118 -7.084 -9.156 1.00 94.62 189 ASN A C 1
ATOM 1507 O O . ASN A 1 189 ? -0.765 -7.815 -8.712 1.00 94.62 189 ASN A O 1
ATOM 1511 N N . GLY A 1 190 ? 0.890 -6.341 -8.355 1.00 93.19 190 GLY A N 1
ATOM 1512 C CA . GLY A 1 190 ? 0.795 -6.394 -6.893 1.00 93.19 190 GLY A CA 1
ATOM 1513 C C . GLY A 1 190 ? -0.572 -5.944 -6.366 1.00 93.19 190 GLY A C 1
ATOM 1514 O O . GLY A 1 190 ? -1.151 -6.592 -5.495 1.00 93.19 190 GLY A O 1
ATOM 1515 N N . PHE A 1 191 ? -1.129 -4.866 -6.926 1.00 93.12 191 PHE A N 1
ATOM 1516 C CA . PHE A 1 191 ? -2.450 -4.357 -6.557 1.00 93.12 191 PHE A CA 1
ATOM 1517 C C . PHE A 1 191 ? -3.551 -5.354 -6.908 1.00 93.12 191 PHE A C 1
ATOM 1519 O O . PHE A 1 191 ? -4.375 -5.668 -6.054 1.00 93.12 191 PHE A O 1
ATOM 1526 N N . GLY A 1 192 ? -3.547 -5.881 -8.134 1.00 93.19 192 GLY A N 1
ATOM 1527 C CA . GLY A 1 192 ? -4.512 -6.873 -8.593 1.00 93.19 192 GLY A CA 1
ATOM 1528 C C . GLY A 1 192 ? -4.463 -8.153 -7.760 1.00 93.19 192 GLY A C 1
ATOM 1529 O O . GLY A 1 192 ? -5.511 -8.622 -7.320 1.00 93.19 192 GLY A O 1
ATOM 1530 N N . LEU A 1 193 ? -3.262 -8.662 -7.463 1.00 90.94 193 LEU A N 1
ATOM 1531 C CA . LEU A 1 193 ? -3.065 -9.862 -6.647 1.00 90.94 193 LEU A CA 1
ATOM 1532 C C . LEU A 1 193 ? -3.609 -9.687 -5.225 1.00 90.94 193 LEU A C 1
ATOM 1534 O O . LEU A 1 193 ? -4.461 -10.461 -4.790 1.00 90.94 193 LEU A O 1
ATOM 1538 N N . ILE A 1 194 ? -3.144 -8.661 -4.505 1.00 91.31 194 ILE A N 1
ATOM 1539 C CA . ILE A 1 194 ? -3.508 -8.456 -3.095 1.00 91.31 194 ILE A CA 1
ATOM 1540 C C . ILE A 1 194 ? -4.990 -8.087 -2.980 1.00 91.31 194 ILE A C 1
ATOM 1542 O O . ILE A 1 194 ? -5.686 -8.590 -2.095 1.00 91.31 194 ILE A O 1
ATOM 1546 N N . LEU A 1 195 ? -5.509 -7.258 -3.894 1.00 90.69 195 LEU A N 1
ATOM 1547 C CA . LEU A 1 195 ? -6.930 -6.932 -3.922 1.00 90.69 195 LEU A CA 1
ATOM 1548 C C . LEU A 1 195 ? -7.767 -8.179 -4.219 1.00 90.69 195 LEU A C 1
ATOM 1550 O O . LEU A 1 195 ? -8.719 -8.438 -3.495 1.00 90.69 195 LEU A O 1
ATOM 1554 N N . SER A 1 196 ? -7.414 -8.986 -5.222 1.00 89.44 196 SER A N 1
ATOM 1555 C CA . SER A 1 196 ? -8.118 -10.241 -5.522 1.00 89.44 196 SER A CA 1
ATOM 1556 C C . SER A 1 196 ? -8.117 -11.205 -4.333 1.00 89.44 196 SER A C 1
ATOM 1558 O O . SER A 1 196 ? -9.183 -11.679 -3.938 1.00 89.44 196 SER A O 1
ATOM 1560 N N . ALA A 1 197 ? -6.965 -11.422 -3.690 1.00 88.38 197 ALA A N 1
ATOM 1561 C CA . ALA A 1 197 ? -6.863 -12.272 -2.505 1.00 88.38 197 ALA A CA 1
ATOM 1562 C C . ALA A 1 197 ? -7.767 -11.765 -1.368 1.00 88.38 197 ALA A C 1
ATOM 1564 O O . ALA A 1 197 ? -8.569 -12.516 -0.808 1.00 88.38 197 ALA A O 1
ATOM 1565 N N . GLY A 1 198 ? -7.703 -10.465 -1.078 1.00 87.19 198 GLY A N 1
ATOM 1566 C CA . GLY A 1 198 ? -8.503 -9.842 -0.033 1.00 87.19 198 GLY A CA 1
ATOM 1567 C C . GLY A 1 198 ? -10.007 -9.887 -0.288 1.00 87.19 198 GLY A C 1
ATOM 1568 O O . GLY A 1 198 ? -10.779 -10.212 0.616 1.00 87.19 198 GLY A O 1
ATOM 1569 N N . GLN A 1 199 ? -10.431 -9.579 -1.516 1.00 87.44 199 GLN A N 1
ATOM 1570 C CA . GLN A 1 199 ? -11.844 -9.594 -1.885 1.00 87.44 199 GLN A CA 1
ATOM 1571 C C . GLN A 1 199 ? -12.401 -11.017 -1.952 1.00 87.44 199 GLN A C 1
ATOM 1573 O O . GLN A 1 199 ? -13.524 -11.240 -1.509 1.00 87.44 199 GLN A O 1
ATOM 1578 N N . THR A 1 200 ? -11.615 -11.994 -2.409 1.00 86.31 200 THR A N 1
ATOM 1579 C CA . THR A 1 200 ? -12.025 -13.408 -2.441 1.00 86.31 200 THR A CA 1
ATOM 1580 C C . THR A 1 200 ? -12.321 -13.934 -1.039 1.00 86.31 200 THR A C 1
ATOM 1582 O O . THR A 1 200 ? -13.361 -14.554 -0.833 1.00 86.31 200 THR A O 1
ATOM 1585 N N . ILE A 1 201 ? -11.474 -13.617 -0.052 1.00 87.12 201 ILE A N 1
ATOM 1586 C CA . ILE A 1 201 ? -11.715 -13.983 1.355 1.00 87.12 201 ILE A CA 1
ATOM 1587 C C . ILE A 1 201 ? -13.021 -13.358 1.866 1.00 87.12 201 ILE A C 1
ATOM 1589 O O . ILE A 1 201 ? -13.809 -14.027 2.534 1.00 87.12 201 ILE A O 1
ATOM 1593 N N . ILE A 1 202 ? -13.283 -12.089 1.530 1.00 87.25 202 ILE A N 1
ATOM 1594 C CA . ILE A 1 202 ? -14.519 -11.399 1.928 1.00 87.25 202 ILE A CA 1
ATOM 1595 C C . ILE A 1 202 ? -15.743 -12.033 1.262 1.00 87.25 202 ILE A C 1
ATOM 1597 O O . ILE A 1 202 ? -16.726 -12.297 1.948 1.00 87.25 202 ILE A O 1
ATOM 1601 N N . VAL A 1 203 ? -15.695 -12.305 -0.045 1.00 87.81 203 VAL A N 1
ATOM 1602 C CA . VAL A 1 203 ? -16.789 -12.958 -0.781 1.00 87.81 203 VAL A CA 1
ATOM 1603 C C . VAL A 1 203 ? -17.064 -14.347 -0.211 1.00 87.81 203 VAL A C 1
ATOM 1605 O O . VAL A 1 203 ? -18.219 -14.678 0.044 1.00 87.81 203 VAL A O 1
ATOM 1608 N N . PHE A 1 204 ? -16.024 -15.132 0.069 1.00 88.44 204 PHE A N 1
ATOM 1609 C CA . PHE A 1 204 ? -16.167 -16.443 0.697 1.00 88.44 204 PHE A CA 1
ATOM 1610 C C . PHE A 1 204 ? -16.840 -16.345 2.072 1.00 88.44 204 PHE A C 1
ATOM 1612 O O . PHE A 1 204 ? -17.822 -17.037 2.339 1.00 88.44 204 PHE A O 1
ATOM 1619 N N . ALA A 1 205 ? -16.387 -15.423 2.922 1.00 88.19 205 ALA A N 1
ATOM 1620 C CA . ALA A 1 205 ? -17.004 -15.198 4.223 1.00 88.19 205 ALA A CA 1
ATOM 1621 C C . ALA A 1 205 ? -18.443 -14.651 4.112 1.00 88.19 205 ALA A C 1
ATOM 1623 O O . ALA A 1 205 ? -19.289 -14.972 4.940 1.00 88.19 205 ALA A O 1
ATOM 1624 N N . LEU A 1 206 ? -18.780 -13.882 3.072 1.00 86.81 206 LEU A N 1
ATOM 1625 C CA . LEU A 1 206 ? -20.164 -13.475 2.812 1.00 86.81 206 LEU A CA 1
ATOM 1626 C C . LEU A 1 206 ? -21.053 -14.665 2.448 1.00 86.81 206 LEU A C 1
ATOM 1628 O O . LEU A 1 206 ? -22.182 -14.733 2.930 1.00 86.81 206 LEU A O 1
ATOM 1632 N N . VAL A 1 207 ? -20.554 -15.606 1.641 1.00 88.44 207 VAL A N 1
ATOM 1633 C CA . VAL A 1 207 ? -21.278 -16.841 1.303 1.00 88.44 207 VAL A CA 1
ATOM 1634 C C . VAL A 1 207 ? -21.522 -17.670 2.561 1.00 88.44 207 VAL A C 1
ATOM 1636 O O . VAL A 1 207 ? -22.660 -18.040 2.830 1.00 88.44 207 VAL A O 1
ATOM 1639 N N . LEU A 1 208 ? -20.493 -17.894 3.382 1.00 89.75 208 LEU A N 1
ATOM 1640 C CA . LEU A 1 208 ? -20.645 -18.619 4.647 1.00 89.75 208 LEU A CA 1
ATOM 1641 C C . LEU A 1 208 ? -21.635 -17.931 5.599 1.00 89.75 208 LEU A C 1
ATOM 1643 O O . LEU A 1 208 ? -22.460 -18.603 6.215 1.00 89.75 208 LEU A O 1
ATOM 1647 N N . ALA A 1 209 ? -21.599 -16.599 5.694 1.00 85.81 209 ALA A N 1
ATOM 1648 C CA . ALA A 1 209 ? -22.559 -15.839 6.491 1.00 85.81 209 ALA A CA 1
ATOM 1649 C C . ALA A 1 209 ? -23.991 -15.961 5.944 1.00 85.81 209 ALA A C 1
ATOM 1651 O O . ALA A 1 209 ? -24.927 -16.125 6.723 1.00 85.81 209 ALA A O 1
ATOM 1652 N N . ALA A 1 210 ? -24.173 -15.932 4.620 1.00 84.81 210 ALA A N 1
ATOM 1653 C CA . ALA A 1 210 ? -25.478 -16.114 3.982 1.00 84.81 210 ALA A CA 1
ATOM 1654 C C . ALA A 1 210 ? -26.053 -17.525 4.196 1.00 84.81 210 ALA A C 1
ATOM 1656 O O . ALA A 1 210 ? -27.269 -17.677 4.277 1.00 84.81 210 ALA A O 1
ATOM 1657 N N . LEU A 1 211 ? -25.188 -18.534 4.331 1.00 88.38 211 LEU A N 1
ATOM 1658 C CA . LEU A 1 211 ? -25.558 -19.913 4.666 1.00 88.38 211 LEU A CA 1
ATOM 1659 C C . LEU A 1 211 ? -25.782 -20.139 6.172 1.00 88.38 211 LEU A C 1
ATOM 1661 O O . LEU A 1 211 ? -26.087 -21.257 6.577 1.00 88.38 211 LEU A O 1
ATOM 1665 N N . GLY A 1 212 ? -25.606 -19.114 7.014 1.00 85.94 212 GLY A N 1
ATOM 1666 C CA . GLY A 1 212 ? -25.717 -19.244 8.471 1.00 85.94 212 GLY A CA 1
ATOM 1667 C C . GLY A 1 212 ? -24.557 -20.005 9.126 1.00 85.94 212 GLY A C 1
ATOM 1668 O O . GLY A 1 212 ? -24.666 -20.400 10.282 1.00 85.94 212 GLY A O 1
ATOM 1669 N N . LEU A 1 213 ? -23.445 -20.204 8.409 1.00 89.50 213 LEU A N 1
ATOM 1670 C CA . LEU A 1 213 ? -22.264 -20.938 8.885 1.00 89.50 213 LEU A CA 1
ATOM 1671 C C . LEU A 1 213 ? -21.238 -20.044 9.596 1.00 89.50 213 LEU A C 1
ATOM 1673 O O . LEU A 1 213 ? -20.287 -20.550 10.185 1.00 89.50 213 LEU A O 1
ATOM 1677 N N . LEU A 1 214 ? -21.411 -18.719 9.543 1.00 84.06 214 LEU A N 1
ATOM 1678 C CA . LEU A 1 214 ? -20.589 -17.761 10.281 1.00 84.06 214 LEU A CA 1
ATOM 1679 C C . LEU A 1 214 ? -21.418 -17.026 11.339 1.00 84.06 214 LEU A C 1
ATOM 1681 O O . LEU A 1 214 ? -22.488 -16.502 11.013 1.00 84.06 214 LEU A O 1
ATOM 1685 N N . PRO A 1 215 ? -20.905 -16.891 12.577 1.00 79.25 215 PRO A N 1
ATOM 1686 C CA . PRO A 1 215 ? -21.512 -16.029 13.580 1.00 79.25 215 PRO A CA 1
ATOM 1687 C C . PRO A 1 215 ? -21.651 -14.595 13.062 1.00 79.25 215 PRO A C 1
ATOM 1689 O O . PRO A 1 215 ? -20.757 -14.074 12.393 1.00 79.25 215 PRO A O 1
ATOM 1692 N N . SER A 1 216 ? -22.722 -13.896 13.447 1.00 74.00 216 SER A N 1
ATOM 1693 C CA . SER A 1 216 ? -22.956 -12.505 13.026 1.00 74.00 216 SER A CA 1
ATOM 1694 C C . SER A 1 216 ? -21.814 -11.555 13.403 1.00 74.00 216 SER A C 1
ATOM 1696 O O . SER A 1 216 ? -21.587 -10.561 12.716 1.00 74.00 216 SER A O 1
ATOM 1698 N N . ALA A 1 217 ? -21.092 -11.858 14.488 1.00 71.50 217 ALA A N 1
ATOM 1699 C CA . ALA A 1 217 ? -19.914 -11.114 14.930 1.00 71.50 217 ALA A CA 1
ATOM 1700 C C . ALA A 1 217 ? -18.741 -11.208 13.938 1.00 71.50 217 ALA A C 1
ATOM 1702 O O . ALA A 1 217 ? -17.978 -10.260 13.804 1.00 71.50 217 ALA A O 1
ATOM 1703 N N . MET A 1 218 ? -18.640 -12.311 13.191 1.00 75.31 218 MET A N 1
ATOM 1704 C CA . MET A 1 218 ? -17.614 -12.531 12.166 1.00 75.31 218 MET A CA 1
ATOM 1705 C C . MET A 1 218 ? -18.069 -12.095 10.769 1.00 75.31 218 MET A C 1
ATOM 1707 O O . MET A 1 218 ? -17.371 -12.337 9.785 1.00 75.31 218 MET A O 1
ATOM 1711 N N . SER A 1 219 ? -19.242 -11.465 10.657 1.00 79.31 219 SER A N 1
ATOM 1712 C CA . SER A 1 219 ? -19.762 -11.031 9.368 1.00 79.31 219 SER A CA 1
ATOM 1713 C C . SER A 1 219 ? -18.811 -10.014 8.720 1.00 79.31 219 SER A C 1
ATOM 1715 O O . SER A 1 219 ? -18.525 -8.975 9.329 1.00 79.31 219 SER A O 1
ATOM 1717 N N . PRO A 1 220 ? -18.369 -10.235 7.465 1.00 80.19 220 PRO A N 1
ATOM 1718 C CA . PRO A 1 220 ? -17.522 -9.283 6.745 1.00 80.19 220 PRO A CA 1
ATOM 1719 C C . PRO A 1 220 ? -18.163 -7.910 6.604 1.00 80.19 220 PRO A C 1
ATOM 1721 O O . PRO A 1 220 ? -17.455 -6.916 6.481 1.00 80.19 220 PRO A O 1
ATOM 1724 N N . LEU A 1 221 ? -19.495 -7.854 6.679 1.00 79.19 221 LEU A N 1
ATOM 1725 C CA . LEU A 1 221 ? -20.243 -6.610 6.683 1.00 79.19 221 LEU A CA 1
ATOM 1726 C C . LEU A 1 221 ? -19.788 -5.692 7.806 1.00 79.19 221 LEU A C 1
ATOM 1728 O O . LEU A 1 221 ? -19.670 -4.514 7.557 1.00 79.19 221 LEU A O 1
ATOM 1732 N N . ARG A 1 222 ? -19.472 -6.199 9.003 1.00 75.62 222 ARG A N 1
ATOM 1733 C CA . ARG A 1 222 ? -19.053 -5.373 10.154 1.00 75.62 222 ARG A CA 1
ATOM 1734 C C . ARG A 1 222 ? -17.603 -4.900 10.072 1.00 75.62 222 ARG A C 1
ATOM 1736 O O . ARG A 1 222 ? -17.148 -4.106 10.888 1.00 75.62 222 ARG A O 1
ATOM 1743 N N . SER A 1 223 ? -16.861 -5.397 9.094 1.00 75.38 223 SER A N 1
ATOM 1744 C CA . SER A 1 223 ? -15.460 -5.063 8.917 1.00 75.38 223 SER A CA 1
ATOM 1745 C C . SER A 1 223 ? -15.311 -3.789 8.095 1.00 75.38 223 SER A C 1
ATOM 1747 O O . SER A 1 223 ? -15.944 -3.646 7.052 1.00 75.38 223 SER A O 1
ATOM 1749 N N . GLN A 1 224 ? -14.404 -2.890 8.492 1.00 78.75 224 GLN A N 1
ATOM 1750 C CA . GLN A 1 224 ? -13.966 -1.817 7.587 1.00 78.75 224 GLN A CA 1
ATOM 1751 C C . GLN A 1 224 ? -13.428 -2.430 6.289 1.00 78.75 224 GLN A C 1
ATOM 1753 O O . GLN A 1 224 ? -12.921 -3.545 6.344 1.00 78.75 224 GLN A O 1
ATOM 1758 N N . PRO A 1 225 ? -13.478 -1.769 5.128 1.00 81.56 225 PRO A N 1
ATOM 1759 C CA . PRO A 1 225 ? -12.969 -2.345 3.887 1.00 81.56 225 PRO A CA 1
ATOM 1760 C C . PRO A 1 225 ? -11.440 -2.529 3.931 1.00 81.56 225 PRO A C 1
ATOM 1762 O O . PRO A 1 225 ? -10.723 -1.761 4.568 1.00 81.56 225 PRO A O 1
ATOM 1765 N N . MET A 1 226 ? -10.924 -3.568 3.260 1.00 83.25 226 MET A N 1
ATOM 1766 C CA . MET A 1 226 ? -9.474 -3.844 3.219 1.00 83.25 226 MET A CA 1
ATOM 1767 C C . MET A 1 226 ? -8.715 -2.763 2.440 1.00 83.25 226 MET A C 1
ATOM 1769 O O . MET A 1 226 ? -7.561 -2.460 2.739 1.00 83.25 226 MET A O 1
ATOM 1773 N N . PHE A 1 227 ? -9.393 -2.168 1.465 1.00 88.88 227 PHE A N 1
ATOM 1774 C CA . PHE A 1 227 ? -8.907 -1.068 0.655 1.00 88.88 227 PHE A CA 1
ATOM 1775 C C . PHE A 1 227 ? -9.910 0.070 0.738 1.00 88.88 227 PHE A C 1
ATOM 1777 O O . PHE A 1 227 ? -11.115 -0.161 0.655 1.00 88.88 227 PHE A O 1
ATOM 1784 N N . GLY A 1 228 ? -9.429 1.293 0.918 1.00 89.31 228 GLY A N 1
ATOM 1785 C CA . GLY A 1 228 ? -10.310 2.453 0.888 1.00 89.31 228 GLY A CA 1
ATOM 1786 C C . GLY A 1 228 ? -10.542 2.977 -0.524 1.00 89.31 228 GLY A C 1
ATOM 1787 O O . GLY A 1 228 ? -10.122 2.393 -1.522 1.00 89.31 228 GLY A O 1
ATOM 1788 N N . SER A 1 229 ? -11.239 4.108 -0.605 1.00 90.75 229 SER A N 1
ATOM 1789 C CA . SER A 1 229 ? -11.620 4.689 -1.890 1.00 90.75 229 SER A CA 1
ATOM 1790 C C . SER A 1 229 ? -10.401 5.213 -2.663 1.00 90.75 229 SER A C 1
ATOM 1792 O O . SER A 1 229 ? -9.641 6.013 -2.108 1.00 90.75 229 SER A O 1
ATOM 1794 N N . PRO A 1 230 ? -10.255 4.890 -3.965 1.00 91.56 230 PRO A N 1
ATOM 1795 C CA . PRO A 1 230 ? -9.192 5.446 -4.806 1.00 91.56 230 PRO A CA 1
ATOM 1796 C C . PRO A 1 230 ? -9.292 6.972 -4.950 1.00 91.56 230 PRO A C 1
ATOM 1798 O O . PRO A 1 230 ? -8.310 7.635 -5.276 1.00 91.56 230 PRO A O 1
ATOM 1801 N N . VAL A 1 231 ? -10.449 7.567 -4.633 1.00 96.31 231 VAL A N 1
ATOM 1802 C CA . VAL A 1 231 ? -10.617 9.027 -4.571 1.00 96.31 231 VAL A CA 1
ATOM 1803 C C . VAL A 1 231 ? -9.632 9.666 -3.590 1.00 96.31 231 VAL A C 1
ATOM 1805 O O . VAL A 1 231 ? -9.197 10.793 -3.815 1.00 96.31 231 VAL A O 1
ATOM 1808 N N . HIS A 1 232 ? -9.214 8.957 -2.537 1.00 96.69 232 HIS A N 1
ATOM 1809 C CA . HIS A 1 232 ? -8.199 9.467 -1.620 1.00 96.69 232 HIS A CA 1
ATOM 1810 C C . HIS A 1 232 ? -6.832 9.644 -2.284 1.00 96.69 232 HIS A C 1
ATOM 1812 O O . HIS A 1 232 ? -6.123 10.581 -1.929 1.00 96.69 232 HIS A O 1
ATOM 1818 N N . VAL A 1 233 ? -6.486 8.811 -3.268 1.00 96.56 233 VAL A N 1
ATOM 1819 C CA . VAL A 1 233 ? -5.284 8.989 -4.095 1.00 96.56 233 VAL A CA 1
ATOM 1820 C C . VAL A 1 233 ? -5.410 10.254 -4.937 1.00 96.56 233 VAL A C 1
ATOM 1822 O O . VAL A 1 233 ? -4.496 11.071 -4.983 1.00 96.56 233 VAL A O 1
ATOM 1825 N N . LEU A 1 234 ? -6.577 10.471 -5.549 1.00 97.56 234 LEU A N 1
ATOM 1826 C CA . LEU A 1 234 ? -6.820 11.670 -6.351 1.00 97.56 234 LEU A CA 1
ATOM 1827 C C . LEU A 1 234 ? -6.742 12.939 -5.493 1.00 97.56 234 LEU A C 1
ATOM 1829 O O . LEU A 1 234 ? -6.119 13.919 -5.890 1.00 97.56 234 LEU A O 1
ATOM 1833 N N . ASP A 1 235 ? -7.344 12.929 -4.304 1.00 96.94 235 ASP A N 1
ATOM 1834 C CA . ASP A 1 235 ? -7.437 14.110 -3.441 1.00 96.94 235 ASP A CA 1
ATOM 1835 C C . ASP A 1 235 ? -6.169 14.356 -2.604 1.00 96.94 235 ASP A C 1
ATOM 1837 O O . ASP A 1 235 ? -5.898 15.492 -2.214 1.00 96.94 235 ASP A O 1
ATOM 1841 N N . SER A 1 236 ? -5.386 13.320 -2.293 1.00 96.50 236 SER A N 1
ATOM 1842 C CA . SER A 1 236 ? -4.257 13.407 -1.351 1.00 96.50 236 SER A CA 1
ATOM 1843 C C . SER A 1 236 ? -2.987 12.684 -1.809 1.00 96.50 236 SER A C 1
ATOM 1845 O O . SER A 1 236 ? -2.114 12.459 -0.978 1.00 96.50 236 SER A O 1
ATOM 1847 N N . GLY A 1 237 ? -2.880 12.316 -3.086 1.00 97.19 237 GLY A N 1
ATOM 1848 C CA . GLY A 1 237 ? -1.672 11.751 -3.689 1.00 97.19 237 GLY A CA 1
ATOM 1849 C C . GLY A 1 237 ? -1.175 10.471 -3.017 1.00 97.19 237 GLY A C 1
ATOM 1850 O O . GLY A 1 237 ? -1.958 9.603 -2.615 1.00 97.19 237 GLY A O 1
ATOM 1851 N N . LEU A 1 238 ? 0.144 10.372 -2.883 1.00 97.50 238 LEU A N 1
ATOM 1852 C CA . LEU A 1 238 ? 0.870 9.267 -2.269 1.00 97.50 238 LEU A CA 1
ATOM 1853 C C . LEU A 1 238 ? 0.483 9.081 -0.797 1.00 97.50 238 LEU A C 1
ATOM 1855 O O . LEU A 1 238 ? 0.272 7.950 -0.352 1.00 97.50 238 LEU A O 1
ATOM 1859 N N . ARG A 1 239 ? 0.296 10.171 -0.038 1.00 96.12 239 ARG A N 1
ATOM 1860 C CA . ARG A 1 239 ? -0.231 10.077 1.331 1.00 96.12 239 ARG A CA 1
ATOM 1861 C C . ARG A 1 239 ? -1.624 9.461 1.334 1.00 96.12 239 ARG A C 1
ATOM 1863 O O . ARG A 1 239 ? -1.923 8.635 2.196 1.00 96.12 239 ARG A O 1
ATOM 1870 N N . GLY A 1 240 ? -2.485 9.854 0.399 1.00 96.50 240 GLY A N 1
ATOM 1871 C CA . GLY A 1 240 ? -3.826 9.293 0.233 1.00 96.50 240 GLY A CA 1
ATOM 1872 C C . GLY A 1 240 ? -3.816 7.805 -0.112 1.00 96.50 240 GLY A C 1
ATOM 1873 O O . GLY A 1 240 ? -4.613 7.043 0.443 1.00 96.50 240 GLY A O 1
ATOM 1874 N N . PHE A 1 241 ? -2.875 7.392 -0.962 1.00 96.56 241 PHE A N 1
ATOM 1875 C CA . PHE A 1 241 ? -2.636 5.995 -1.305 1.00 96.56 241 PHE A CA 1
ATOM 1876 C C . PHE A 1 241 ? -2.301 5.169 -0.062 1.00 96.56 241 PHE A C 1
ATOM 1878 O O . PHE A 1 241 ? -3.101 4.321 0.328 1.00 96.56 241 PHE A O 1
ATOM 1885 N N . TRP A 1 242 ? -1.199 5.470 0.625 1.00 95.62 242 TRP A N 1
ATOM 1886 C CA . TRP A 1 242 ? -0.742 4.658 1.757 1.00 95.62 242 TRP A CA 1
ATOM 1887 C C . TRP A 1 242 ? -1.628 4.769 2.989 1.00 95.62 242 TRP A C 1
ATOM 1889 O O . TRP A 1 242 ? -1.893 3.775 3.658 1.00 95.62 242 TRP A O 1
ATOM 1899 N N . SER A 1 243 ? -2.103 5.974 3.311 1.00 92.31 243 SER A N 1
ATOM 1900 C CA . SER A 1 243 ? -2.888 6.141 4.528 1.00 92.31 243 SER A CA 1
ATOM 1901 C C . SER A 1 243 ? -4.299 5.604 4.345 1.00 92.31 243 SER A C 1
ATOM 1903 O O . SER A 1 243 ? -4.740 4.846 5.193 1.00 92.31 243 SER A O 1
ATOM 1905 N N . LYS A 1 244 ? -5.018 5.940 3.268 1.00 92.44 244 LYS A N 1
ATOM 1906 C CA . LYS A 1 244 ? -6.470 5.700 3.185 1.00 92.44 244 LYS A CA 1
ATOM 1907 C C . LYS A 1 244 ? -6.896 4.678 2.140 1.00 92.44 244 LYS A C 1
ATOM 1909 O O . LYS A 1 244 ? -8.067 4.333 2.137 1.00 92.44 244 LYS A O 1
ATOM 1914 N N . THR A 1 245 ? -6.016 4.242 1.242 1.00 93.81 245 THR A N 1
ATOM 1915 C CA . THR A 1 245 ? -6.417 3.395 0.106 1.00 93.81 245 THR A CA 1
ATOM 1916 C C . THR A 1 245 ? -5.827 1.999 0.222 1.00 93.81 245 THR A C 1
ATOM 1918 O O . THR A 1 245 ? -6.563 1.020 0.214 1.00 93.81 245 THR A O 1
ATOM 1921 N N . TRP A 1 246 ? -4.509 1.900 0.355 1.00 93.94 246 TRP A N 1
ATOM 1922 C CA . TRP A 1 246 ? -3.768 0.649 0.320 1.00 93.94 246 TRP A CA 1
ATOM 1923 C C . TRP A 1 246 ? -3.827 -0.093 1.658 1.00 93.94 246 TRP A C 1
ATOM 1925 O O . TRP A 1 246 ? -3.606 0.514 2.703 1.00 93.94 246 TRP A O 1
ATOM 1935 N N . HIS A 1 247 ? -4.114 -1.398 1.615 1.00 88.31 247 HIS A N 1
ATOM 1936 C CA . HIS A 1 247 ? -3.845 -2.370 2.684 1.00 88.31 247 HIS A CA 1
ATOM 1937 C C . HIS A 1 247 ? -4.202 -1.903 4.114 1.00 88.31 247 HIS A C 1
ATOM 1939 O O . HIS A 1 247 ? -3.392 -1.956 5.044 1.00 88.31 247 HIS A O 1
ATOM 1945 N N . GLN A 1 248 ? -5.441 -1.438 4.307 1.00 88.25 248 GLN A N 1
ATOM 1946 C CA . GLN A 1 248 ? -5.889 -0.768 5.536 1.00 88.25 248 GLN A CA 1
ATOM 1947 C C . GLN A 1 248 ? -5.824 -1.655 6.792 1.00 88.25 248 GLN A C 1
ATOM 1949 O O . GLN A 1 248 ? -5.741 -1.131 7.900 1.00 88.25 248 GLN A O 1
ATOM 1954 N N . THR A 1 249 ? -5.776 -2.980 6.635 1.00 83.25 249 THR A N 1
ATOM 1955 C CA . THR A 1 249 ? -5.560 -3.956 7.722 1.00 83.25 249 THR A CA 1
ATOM 1956 C C . THR A 1 249 ? -4.257 -3.728 8.489 1.00 83.25 249 THR A C 1
ATOM 1958 O O . THR A 1 249 ? -4.204 -3.946 9.694 1.00 83.25 249 THR A O 1
ATOM 1961 N N . MET A 1 250 ? -3.213 -3.250 7.808 1.00 82.88 250 MET A N 1
ATOM 1962 C CA . MET A 1 250 ? -1.878 -3.057 8.388 1.00 82.88 250 MET A CA 1
ATOM 1963 C C . MET A 1 250 ? -1.664 -1.651 8.935 1.00 82.88 250 MET A C 1
ATOM 1965 O O . MET A 1 250 ? -0.664 -1.372 9.598 1.00 82.88 250 MET A O 1
ATOM 1969 N N . ARG A 1 251 ? -2.621 -0.750 8.697 1.00 86.75 251 ARG A N 1
ATOM 1970 C CA . ARG A 1 251 ? -2.483 0.658 9.054 1.00 86.75 251 ARG A CA 1
ATOM 1971 C C . ARG A 1 251 ? -2.342 0.844 10.557 1.00 86.75 251 ARG A C 1
ATOM 1973 O O . ARG A 1 251 ? -1.466 1.586 10.997 1.00 86.75 251 ARG A O 1
ATOM 1980 N N . PHE A 1 252 ? -3.221 0.221 11.340 1.00 85.62 252 PHE A N 1
ATOM 1981 C CA . PHE A 1 252 ? -3.212 0.394 12.787 1.00 85.62 252 PHE A CA 1
ATOM 1982 C C . PHE A 1 252 ? -1.885 -0.054 13.416 1.00 85.62 252 PHE A C 1
ATOM 1984 O O . PHE A 1 252 ? -1.229 0.815 13.996 1.00 85.62 252 PHE A O 1
ATOM 1991 N N . PRO A 1 253 ? -1.443 -1.324 13.273 1.00 83.44 253 PRO A N 1
ATOM 1992 C CA . PRO A 1 253 ? -0.220 -1.785 13.923 1.00 83.44 253 PRO A CA 1
ATOM 1993 C C . PRO A 1 253 ? 1.006 -0.996 13.453 1.00 83.44 253 PRO A C 1
ATOM 1995 O O . PRO A 1 253 ? 1.748 -0.506 14.296 1.00 83.44 253 PRO A O 1
ATOM 1998 N N . ALA A 1 254 ? 1.176 -0.757 12.147 1.00 86.06 254 ALA A N 1
ATOM 1999 C CA . ALA A 1 254 ? 2.337 -0.021 11.639 1.00 86.06 254 ALA A CA 1
ATOM 2000 C C . ALA A 1 254 ? 2.378 1.441 12.123 1.00 86.06 254 ALA A C 1
ATOM 2002 O O . ALA A 1 254 ? 3.442 1.977 12.436 1.00 86.06 254 ALA A O 1
ATOM 2003 N N . SER A 1 255 ? 1.217 2.102 12.215 1.00 89.69 255 SER A N 1
ATOM 2004 C CA . SER A 1 255 ? 1.159 3.512 12.614 1.00 89.69 255 SER A CA 1
ATOM 2005 C C . SER A 1 255 ? 1.341 3.746 14.114 1.00 89.69 255 SER A C 1
ATOM 2007 O O . SER A 1 255 ? 1.819 4.821 14.467 1.00 89.69 255 SER A O 1
ATOM 2009 N N . GLN A 1 256 ? 1.025 2.789 15.000 1.00 89.25 256 GLN A N 1
ATOM 2010 C CA . GLN A 1 256 ? 1.214 2.988 16.448 1.00 89.25 256 GLN A CA 1
ATOM 2011 C C . GLN A 1 256 ? 2.678 3.222 16.808 1.00 89.25 256 GLN A C 1
ATOM 2013 O O . GLN A 1 256 ? 2.991 4.191 17.497 1.00 89.25 256 GLN A O 1
ATOM 2018 N N . PHE A 1 257 ? 3.579 2.390 16.285 1.00 90.44 257 PHE A N 1
ATOM 2019 C CA . PHE A 1 257 ? 5.015 2.553 16.511 1.00 90.44 257 PHE A CA 1
ATOM 2020 C C . PHE A 1 257 ? 5.512 3.896 15.977 1.00 90.44 257 PHE A C 1
ATOM 2022 O O . PHE A 1 257 ? 6.243 4.606 16.664 1.00 90.44 257 PHE A O 1
ATOM 2029 N N . GLY A 1 258 ? 5.063 4.284 14.778 1.00 92.69 258 GLY A N 1
ATOM 2030 C CA . GLY A 1 258 ? 5.389 5.590 14.214 1.00 92.69 258 GLY A CA 1
ATOM 2031 C C . GLY A 1 258 ? 4.903 6.745 15.087 1.00 92.69 258 GLY A C 1
ATOM 2032 O O . GLY A 1 258 ? 5.639 7.709 15.288 1.00 92.69 258 GLY A O 1
ATOM 2033 N N . ARG A 1 259 ? 3.688 6.657 15.648 1.00 92.06 259 ARG A N 1
ATOM 2034 C CA . ARG A 1 259 ? 3.153 7.688 16.554 1.00 92.06 259 ARG A CA 1
ATOM 2035 C C . ARG A 1 259 ? 3.965 7.769 17.830 1.00 92.06 259 ARG A C 1
ATOM 2037 O O . ARG A 1 259 ? 4.287 8.875 18.245 1.00 92.06 259 ARG A O 1
ATOM 2044 N N . PHE A 1 260 ? 4.289 6.620 18.417 1.00 91.62 260 PHE A N 1
ATOM 2045 C CA . PHE A 1 260 ? 5.092 6.540 19.628 1.00 91.62 260 PHE A CA 1
ATOM 2046 C C . PHE A 1 260 ? 6.461 7.190 19.416 1.00 91.62 260 PHE A C 1
ATOM 2048 O O . PHE A 1 260 ? 6.775 8.163 20.092 1.00 91.62 260 PHE A O 1
ATOM 2055 N N . VAL A 1 261 ? 7.236 6.736 18.425 1.00 94.44 261 VAL A N 1
ATOM 2056 C CA . VAL A 1 261 ? 8.569 7.294 18.137 1.00 94.44 261 VAL A CA 1
ATOM 2057 C C . VAL A 1 261 ? 8.482 8.778 17.784 1.00 94.44 261 VAL A C 1
ATOM 2059 O O . VAL A 1 261 ? 9.220 9.588 18.342 1.00 94.44 261 VAL A O 1
ATOM 2062 N N . GLY A 1 262 ? 7.548 9.151 16.905 1.00 95.62 262 GLY A N 1
ATOM 2063 C CA . GLY A 1 262 ? 7.349 10.540 16.502 1.00 95.62 262 GLY A CA 1
ATOM 2064 C C . GLY A 1 262 ? 7.031 11.446 17.688 1.00 95.62 262 GLY A C 1
ATOM 2065 O O . GLY A 1 262 ? 7.644 12.499 17.826 1.00 95.62 262 GLY A O 1
ATOM 2066 N N . LYS A 1 263 ? 6.123 11.030 18.576 1.00 94.44 263 LYS A N 1
ATOM 2067 C CA . LYS A 1 263 ? 5.742 11.801 19.766 1.00 94.44 263 LYS A CA 1
ATOM 2068 C C . LYS A 1 263 ? 6.877 11.885 20.782 1.00 94.44 263 LYS A C 1
ATOM 2070 O O . LYS A 1 263 ? 7.139 12.970 21.287 1.00 94.44 263 LYS A O 1
ATOM 2075 N N . THR A 1 264 ? 7.549 10.769 21.059 1.00 95.56 264 THR A N 1
ATOM 2076 C CA . THR A 1 264 ? 8.640 10.696 22.042 1.00 95.56 264 THR A CA 1
ATOM 2077 C C . THR A 1 264 ? 9.813 11.588 21.648 1.00 95.56 264 THR A C 1
ATOM 2079 O O . THR A 1 264 ? 10.372 12.271 22.498 1.00 95.56 264 THR A O 1
ATOM 2082 N N . VAL A 1 265 ? 10.172 11.617 20.362 1.00 97.06 265 VAL A N 1
ATOM 2083 C CA . VAL A 1 265 ? 11.339 12.373 19.886 1.00 97.06 265 VAL A CA 1
ATOM 2084 C C . VAL A 1 265 ? 10.985 13.816 19.516 1.00 97.06 265 VAL A C 1
ATOM 2086 O O . VAL A 1 265 ? 11.742 14.724 19.840 1.00 97.06 265 VAL A O 1
ATOM 2089 N N . ALA A 1 266 ? 9.850 14.064 18.850 1.00 96.62 266 ALA A N 1
ATOM 2090 C CA . ALA A 1 266 ? 9.468 15.422 18.447 1.00 96.62 266 ALA A CA 1
ATOM 2091 C C . ALA A 1 266 ? 8.777 16.221 19.568 1.00 96.62 266 ALA A C 1
ATOM 2093 O O . ALA A 1 266 ? 8.615 17.432 19.435 1.00 96.62 266 ALA A O 1
ATOM 2094 N N . GLY A 1 267 ? 8.311 15.560 20.634 1.00 95.31 267 GLY A N 1
ATOM 2095 C CA . GLY A 1 267 ? 7.588 16.162 21.762 1.00 95.31 267 GLY A CA 1
ATOM 2096 C C . GLY A 1 267 ? 6.144 16.586 21.458 1.00 95.31 267 GLY A C 1
ATOM 2097 O O . GLY A 1 267 ? 5.367 16.832 22.378 1.00 95.31 267 GLY A O 1
ATOM 2098 N N . ARG A 1 268 ? 5.757 16.654 20.179 1.00 93.25 268 ARG A N 1
ATOM 2099 C CA . ARG A 1 268 ? 4.437 17.091 19.705 1.00 93.25 268 ARG A CA 1
ATOM 2100 C C . ARG A 1 268 ? 3.997 16.312 18.471 1.00 93.25 268 ARG A C 1
ATOM 2102 O O . ARG A 1 268 ? 4.821 15.875 17.675 1.00 93.25 268 ARG A O 1
ATOM 2109 N N . GLU A 1 269 ? 2.686 16.140 18.320 1.00 91.31 269 GLU A N 1
ATOM 2110 C CA . GLU A 1 269 ? 2.068 15.409 17.201 1.00 91.31 269 GLU A CA 1
ATOM 2111 C C . GLU A 1 269 ? 1.782 16.323 15.993 1.00 91.31 269 GLU A C 1
ATOM 2113 O O . GLU A 1 269 ? 0.762 16.193 15.314 1.00 91.31 269 GLU A O 1
ATOM 2118 N N . ASP A 1 270 ? 2.676 17.278 15.734 1.00 90.94 270 ASP A N 1
ATOM 2119 C CA . ASP A 1 270 ? 2.589 18.230 14.632 1.00 90.94 270 ASP A CA 1
ATOM 2120 C C . ASP A 1 270 ? 3.975 18.554 14.036 1.00 90.94 270 ASP A C 1
ATOM 2122 O O . ASP A 1 270 ? 5.031 18.181 14.549 1.00 90.94 270 ASP A O 1
ATOM 2126 N N . GLY A 1 271 ? 3.965 19.237 12.891 1.00 93.81 271 GLY A N 1
ATOM 2127 C CA . GLY A 1 271 ? 5.184 19.664 12.207 1.00 93.81 271 GLY A CA 1
ATOM 2128 C C . GLY A 1 271 ? 5.909 18.568 11.415 1.00 93.81 271 GLY A C 1
ATOM 2129 O O . GLY A 1 271 ? 5.573 17.383 11.440 1.00 93.81 271 GLY A O 1
ATOM 2130 N N . MET A 1 272 ? 6.926 18.997 10.663 1.00 94.69 272 MET A N 1
ATOM 2131 C CA . MET A 1 272 ? 7.634 18.140 9.704 1.00 94.69 272 MET A CA 1
ATOM 2132 C C . MET A 1 272 ? 8.472 17.047 10.369 1.00 94.69 272 MET A C 1
ATOM 2134 O O . MET A 1 272 ? 8.525 15.936 9.849 1.00 94.69 272 MET A O 1
ATOM 2138 N N . LEU A 1 273 ? 9.085 17.332 11.525 1.00 95.94 273 LEU A N 1
ATOM 2139 C CA . LEU A 1 273 ? 9.884 16.345 12.256 1.00 95.94 273 LEU A CA 1
ATOM 2140 C C . LEU A 1 273 ? 9.021 15.166 12.721 1.00 95.94 273 LEU A C 1
ATOM 2142 O O . LEU A 1 273 ? 9.385 14.017 12.483 1.00 95.94 273 LEU A O 1
ATOM 2146 N N . TYR A 1 274 ? 7.851 15.443 13.311 1.00 96.38 274 TYR A N 1
ATOM 2147 C CA . TYR A 1 274 ? 6.898 14.402 13.692 1.00 96.38 274 TYR A CA 1
ATOM 2148 C C . TYR A 1 274 ? 6.469 13.574 12.480 1.00 96.38 274 TYR A C 1
ATOM 2150 O O . TYR A 1 274 ? 6.537 12.350 12.528 1.00 96.38 274 TYR A O 1
ATOM 2158 N N . VAL A 1 275 ? 6.070 14.222 11.375 1.00 95.00 275 VAL A N 1
ATOM 2159 C CA . VAL A 1 275 ? 5.632 13.526 10.151 1.00 95.00 275 VAL A CA 1
ATOM 2160 C C . VAL A 1 275 ? 6.742 12.638 9.587 1.00 95.00 275 VAL A C 1
ATOM 2162 O O . VAL A 1 275 ? 6.469 11.497 9.210 1.00 95.00 275 VAL A O 1
ATOM 2165 N N . PHE A 1 276 ? 7.985 13.121 9.557 1.00 96.44 276 PHE A N 1
ATOM 2166 C CA . PHE A 1 276 ? 9.135 12.345 9.099 1.00 96.44 276 PHE A CA 1
ATOM 2167 C C . PHE A 1 276 ? 9.381 11.124 9.985 1.00 96.44 276 PHE A C 1
ATOM 2169 O O . PHE A 1 276 ? 9.373 10.005 9.480 1.00 96.44 276 PHE A O 1
ATOM 2176 N N . LEU A 1 277 ? 9.505 11.311 11.302 1.00 97.19 277 LEU A N 1
ATOM 2177 C CA . LEU A 1 277 ? 9.745 10.218 12.250 1.00 97.19 277 LEU A CA 1
ATOM 2178 C C . LEU A 1 277 ? 8.601 9.199 12.263 1.00 97.19 277 LEU A C 1
ATOM 2180 O O . LEU A 1 277 ? 8.842 7.991 12.268 1.00 97.19 277 LEU A O 1
ATOM 2184 N N . PHE A 1 278 ? 7.358 9.680 12.206 1.00 96.12 278 PHE A N 1
ATOM 2185 C CA . PHE A 1 278 ? 6.168 8.845 12.099 1.00 96.12 278 PHE A CA 1
ATOM 2186 C C . PHE A 1 278 ? 6.211 7.974 10.841 1.00 96.12 278 PHE A C 1
ATOM 2188 O O . PHE A 1 278 ? 6.055 6.755 10.928 1.00 96.12 278 PHE A O 1
ATOM 2195 N N . THR A 1 279 ? 6.426 8.588 9.672 1.00 96.31 279 THR A N 1
ATOM 2196 C CA . THR A 1 279 ? 6.390 7.868 8.392 1.00 96.31 279 THR A CA 1
ATOM 2197 C C . THR A 1 279 ? 7.584 6.943 8.218 1.00 96.31 279 THR A C 1
ATOM 2199 O O . THR A 1 279 ? 7.378 5.787 7.855 1.00 96.31 279 THR A O 1
ATOM 2202 N N . VAL A 1 280 ? 8.807 7.387 8.524 1.00 97.69 280 VAL A N 1
ATOM 2203 C CA . VAL A 1 280 ? 10.008 6.552 8.381 1.00 97.69 280 VAL A CA 1
ATOM 2204 C C . VAL A 1 280 ? 9.939 5.334 9.295 1.00 97.69 280 VAL A C 1
ATOM 2206 O O . VAL A 1 280 ? 10.215 4.230 8.839 1.00 97.69 280 VAL A O 1
ATOM 2209 N N . THR A 1 281 ? 9.470 5.488 10.537 1.00 96.50 281 THR A N 1
ATOM 2210 C CA . THR A 1 281 ? 9.313 4.362 11.471 1.00 96.50 281 THR A CA 1
ATOM 2211 C C . THR A 1 281 ? 8.256 3.383 10.970 1.00 96.50 281 THR A C 1
ATOM 2213 O O . THR A 1 281 ? 8.523 2.186 10.869 1.00 96.50 281 THR A O 1
ATOM 2216 N N . ALA A 1 282 ? 7.069 3.881 10.603 1.00 94.94 282 ALA A N 1
ATOM 2217 C CA . ALA A 1 282 ? 5.974 3.035 10.132 1.00 94.94 282 ALA A CA 1
ATOM 2218 C C . ALA A 1 282 ? 6.359 2.249 8.865 1.00 94.94 282 ALA A C 1
ATOM 2220 O O . ALA A 1 282 ? 6.114 1.043 8.777 1.00 94.94 282 ALA A O 1
ATOM 2221 N N . PHE A 1 283 ? 7.004 2.906 7.897 1.00 96.69 283 PHE A N 1
ATOM 2222 C CA . PHE A 1 283 ? 7.450 2.253 6.670 1.00 96.69 283 PHE A CA 1
ATOM 2223 C C . PHE A 1 283 ? 8.656 1.336 6.877 1.00 96.69 283 PHE A C 1
ATOM 2225 O O . PHE A 1 283 ? 8.699 0.281 6.256 1.00 96.69 283 PHE A O 1
ATOM 2232 N N . THR A 1 284 ? 9.592 1.664 7.770 1.00 96.38 284 THR A N 1
ATOM 2233 C CA . THR A 1 284 ? 10.716 0.768 8.101 1.00 96.38 284 THR A CA 1
ATOM 2234 C C . THR A 1 284 ? 10.209 -0.539 8.700 1.00 96.38 284 THR A C 1
ATOM 2236 O O . THR A 1 284 ? 10.620 -1.610 8.263 1.00 96.38 284 THR A O 1
ATOM 2239 N N . LEU A 1 285 ? 9.264 -0.474 9.646 1.00 93.06 285 LEU A N 1
ATOM 2240 C CA . LEU A 1 285 ? 8.655 -1.672 10.231 1.00 93.06 285 LEU A CA 1
ATOM 2241 C C . LEU A 1 285 ? 7.883 -2.479 9.189 1.00 93.06 285 LEU A C 1
ATOM 2243 O O . LEU A 1 285 ? 8.035 -3.695 9.119 1.00 93.06 285 LEU A O 1
ATOM 2247 N N . THR A 1 286 ? 7.120 -1.799 8.330 1.00 93.31 286 THR A N 1
ATOM 2248 C CA . THR A 1 286 ? 6.421 -2.455 7.217 1.00 93.31 286 THR A CA 1
ATOM 2249 C C . THR A 1 286 ? 7.414 -3.146 6.280 1.00 93.31 286 THR A C 1
ATOM 2251 O O . THR A 1 286 ? 7.206 -4.298 5.910 1.00 93.31 286 THR A O 1
ATOM 2254 N N . GLY A 1 287 ? 8.527 -2.496 5.939 1.00 94.81 287 GLY A N 1
ATOM 2255 C CA . GLY A 1 287 ? 9.588 -3.099 5.138 1.00 94.81 287 GLY A CA 1
ATOM 2256 C C . GLY A 1 287 ? 10.219 -4.306 5.817 1.00 94.81 287 GLY A C 1
ATOM 2257 O O . GLY A 1 287 ? 10.408 -5.329 5.166 1.00 94.81 287 GLY A O 1
ATOM 2258 N N . ALA A 1 288 ? 10.465 -4.233 7.126 1.00 92.94 288 ALA A N 1
ATOM 2259 C CA . ALA A 1 288 ? 11.035 -5.333 7.893 1.00 92.94 288 ALA A CA 1
ATOM 2260 C C . ALA A 1 288 ? 10.135 -6.575 7.924 1.00 92.94 288 ALA A C 1
ATOM 2262 O O . ALA A 1 288 ? 10.634 -7.684 7.755 1.00 92.94 288 ALA A O 1
ATOM 2263 N N . ILE A 1 289 ? 8.819 -6.387 8.053 1.00 90.25 289 ILE A N 1
ATOM 2264 C CA . ILE A 1 289 ? 7.820 -7.453 7.887 1.00 90.25 289 ILE A CA 1
ATOM 2265 C C . ILE A 1 289 ? 7.960 -8.096 6.505 1.00 90.25 289 ILE A C 1
ATOM 2267 O O . ILE A 1 289 ? 8.092 -9.314 6.382 1.00 90.25 289 ILE A O 1
ATOM 2271 N N . HIS A 1 290 ? 7.986 -7.271 5.457 1.00 92.38 290 HIS A N 1
ATOM 2272 C CA . HIS A 1 290 ? 8.005 -7.758 4.082 1.00 92.38 290 HIS A CA 1
ATOM 2273 C C . HIS A 1 290 ? 9.342 -8.393 3.690 1.00 92.38 290 HIS A C 1
ATOM 2275 O O . HIS A 1 290 ? 9.362 -9.209 2.779 1.00 92.38 290 HIS A O 1
ATOM 2281 N N . MET A 1 291 ? 10.448 -8.136 4.398 1.00 93.75 291 MET A N 1
ATOM 2282 C CA . MET A 1 291 ? 11.674 -8.930 4.230 1.00 93.75 291 MET A CA 1
ATOM 2283 C C . MET A 1 291 ? 11.443 -10.427 4.515 1.00 93.75 291 MET A C 1
ATOM 2285 O O . MET A 1 291 ? 12.172 -11.266 3.983 1.00 93.75 291 MET A O 1
ATOM 2289 N N . GLY A 1 292 ? 10.422 -10.770 5.311 1.00 89.12 292 GLY A N 1
ATOM 2290 C CA . GLY A 1 292 ? 10.012 -12.147 5.599 1.00 89.12 292 GLY A CA 1
ATOM 2291 C C . GLY A 1 292 ? 9.461 -12.909 4.390 1.00 89.12 292 GLY A C 1
ATOM 2292 O O . GLY A 1 292 ? 9.444 -14.136 4.416 1.00 89.12 292 GLY A O 1
ATOM 2293 N N . ILE A 1 293 ? 9.075 -12.221 3.304 1.00 89.69 293 ILE A N 1
ATOM 2294 C CA . ILE A 1 293 ? 8.658 -12.886 2.055 1.00 89.69 293 ILE A CA 1
ATOM 2295 C C . ILE A 1 293 ? 9.841 -13.509 1.304 1.00 89.69 293 ILE A C 1
ATOM 2297 O O . ILE A 1 293 ? 9.637 -14.326 0.411 1.00 89.69 293 ILE A O 1
ATOM 2301 N N . VAL A 1 294 ? 11.073 -13.102 1.633 1.00 93.25 294 VAL A N 1
ATOM 2302 C CA . VAL A 1 294 ? 12.285 -13.568 0.958 1.00 93.25 294 VAL A CA 1
ATOM 2303 C C . VAL A 1 294 ? 12.744 -14.873 1.614 1.00 93.25 294 VAL A C 1
ATOM 2305 O O . VAL A 1 294 ? 13.232 -14.840 2.756 1.00 93.25 294 VAL A O 1
ATOM 2308 N N . PRO A 1 295 ? 12.641 -16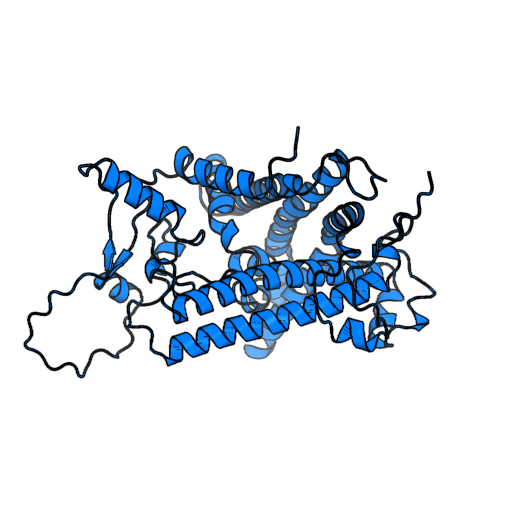.024 0.925 1.00 91.94 295 PRO A N 1
ATOM 2309 C CA . PRO A 1 295 ? 13.114 -17.289 1.455 1.00 91.94 295 PRO A CA 1
ATOM 2310 C C . PRO A 1 295 ? 14.648 -17.284 1.583 1.00 91.94 295 PRO A C 1
ATOM 2312 O O . PRO A 1 295 ? 15.332 -16.415 1.031 1.00 91.94 295 PRO A O 1
ATOM 2315 N N . PRO A 1 296 ? 15.229 -18.231 2.336 1.00 90.94 296 PRO A N 1
ATOM 2316 C CA . PRO A 1 296 ? 16.678 -18.412 2.378 1.00 90.94 296 PRO A CA 1
ATOM 2317 C C . PRO A 1 296 ? 17.291 -18.672 0.995 1.00 90.94 296 PRO A C 1
ATOM 2319 O O . PRO A 1 296 ? 18.390 -18.196 0.743 1.00 90.94 296 PRO A O 1
ATOM 2322 N N . GLU A 1 297 ? 16.557 -19.352 0.111 1.00 91.75 297 GLU A N 1
ATOM 2323 C CA . GLU A 1 297 ? 16.966 -19.707 -1.253 1.00 91.75 297 GLU A CA 1
ATOM 2324 C C . GLU A 1 297 ? 15.905 -19.194 -2.253 1.00 91.75 297 GLU A C 1
ATOM 2326 O O . GLU A 1 297 ? 14.872 -19.839 -2.448 1.00 91.75 297 GLU A O 1
ATOM 2331 N N . PRO A 1 298 ? 16.082 -17.981 -2.813 1.00 92.69 298 PRO A N 1
ATOM 2332 C CA . PRO A 1 298 ? 15.240 -17.424 -3.873 1.00 92.69 298 PRO A CA 1
ATOM 2333 C C . PRO A 1 298 ? 15.269 -18.291 -5.134 1.00 92.69 298 PRO A C 1
ATOM 2335 O O . PRO A 1 298 ? 16.262 -18.963 -5.392 1.00 92.69 298 PRO A O 1
ATOM 2338 N N . LEU A 1 299 ? 14.216 -18.222 -5.955 1.00 91.75 299 LEU A N 1
ATOM 2339 C CA . LEU A 1 299 ? 14.072 -19.077 -7.139 1.00 91.75 299 LEU A CA 1
ATOM 2340 C C . LEU A 1 299 ? 15.243 -18.943 -8.122 1.00 91.75 299 LEU A C 1
ATOM 2342 O O . LEU A 1 299 ? 15.778 -19.951 -8.572 1.00 91.75 299 LEU A O 1
ATOM 2346 N N . TYR A 1 300 ? 15.613 -17.709 -8.470 1.00 91.75 300 TYR A N 1
ATOM 2347 C CA . TYR A 1 300 ? 16.680 -17.457 -9.443 1.00 91.75 300 TYR A CA 1
ATOM 2348 C C . TYR A 1 300 ? 18.051 -17.258 -8.797 1.00 91.75 300 TYR A C 1
ATOM 2350 O O . TYR A 1 300 ? 19.065 -17.569 -9.413 1.00 91.75 300 TYR A O 1
ATOM 2358 N N . ASN A 1 301 ? 18.076 -16.737 -7.565 1.00 90.31 301 ASN A N 1
ATOM 2359 C CA . ASN A 1 301 ? 19.278 -16.557 -6.748 1.00 90.31 301 ASN A CA 1
ATOM 2360 C C . ASN A 1 301 ? 20.464 -15.882 -7.480 1.00 90.31 301 ASN A C 1
ATOM 2362 O O . ASN A 1 301 ? 21.619 -16.166 -7.168 1.00 90.31 301 ASN A O 1
ATOM 2366 N N . THR A 1 302 ? 20.212 -14.984 -8.446 1.00 94.25 302 THR A N 1
ATOM 2367 C CA . THR A 1 302 ? 21.304 -14.280 -9.154 1.00 94.25 302 THR A CA 1
ATOM 2368 C C . THR A 1 302 ? 21.898 -13.151 -8.313 1.00 94.25 302 THR A C 1
ATOM 2370 O O . THR A 1 302 ? 23.005 -12.684 -8.573 1.00 94.25 302 THR A O 1
ATOM 2373 N N . ILE A 1 303 ? 21.178 -12.736 -7.268 1.00 94.81 303 ILE A N 1
ATOM 2374 C CA . ILE A 1 303 ? 21.654 -11.853 -6.206 1.00 94.81 303 ILE A CA 1
ATOM 2375 C C . ILE A 1 303 ? 21.385 -12.485 -4.841 1.00 94.81 303 ILE A C 1
ATOM 2377 O O . ILE A 1 303 ? 20.465 -13.287 -4.678 1.00 94.81 303 ILE A O 1
ATOM 2381 N N . SER A 1 304 ? 22.179 -12.103 -3.837 1.00 96.56 304 SER A N 1
ATOM 2382 C CA . SER A 1 304 ? 22.073 -12.714 -2.512 1.00 96.56 304 SER A CA 1
ATOM 2383 C C . SER A 1 304 ? 20.701 -12.457 -1.861 1.00 96.56 304 SER A C 1
ATOM 2385 O O . SER A 1 304 ? 20.144 -11.360 -1.989 1.00 96.56 304 SER A O 1
ATOM 2387 N N . PRO A 1 305 ? 20.172 -13.404 -1.064 1.00 95.88 305 PRO A N 1
ATOM 2388 C CA . PRO A 1 305 ? 18.908 -13.224 -0.344 1.00 95.88 305 PRO A CA 1
ATOM 2389 C C . PRO A 1 305 ? 18.904 -11.980 0.559 1.00 95.88 305 PRO A C 1
ATOM 2391 O O . PRO A 1 305 ? 17.880 -11.325 0.740 1.00 95.88 305 PRO A O 1
ATOM 2394 N N . THR A 1 306 ? 20.058 -11.628 1.132 1.00 96.81 306 THR A N 1
ATOM 2395 C CA . THR A 1 306 ? 20.225 -10.412 1.939 1.00 96.81 306 THR A CA 1
ATOM 2396 C C . THR A 1 306 ? 20.057 -9.149 1.099 1.00 96.81 306 THR A C 1
ATOM 2398 O O . THR A 1 306 ? 19.377 -8.226 1.542 1.00 96.81 306 THR A O 1
ATOM 2401 N N . ALA A 1 307 ? 20.607 -9.111 -0.119 1.00 97.31 307 ALA A N 1
ATOM 2402 C CA . ALA A 1 307 ? 20.412 -7.982 -1.026 1.00 97.31 307 ALA A CA 1
ATOM 2403 C C . ALA A 1 307 ? 18.928 -7.810 -1.384 1.00 97.31 307 ALA A C 1
ATOM 2405 O O . ALA A 1 307 ? 18.400 -6.709 -1.254 1.00 97.31 307 ALA A O 1
ATOM 2406 N N . ILE A 1 308 ? 18.229 -8.906 -1.710 1.00 97.19 308 ILE A N 1
ATOM 2407 C CA . ILE A 1 308 ? 16.781 -8.899 -1.989 1.00 97.19 308 ILE A CA 1
ATOM 2408 C C . ILE A 1 308 ? 16.002 -8.296 -0.809 1.00 97.19 308 ILE A C 1
ATOM 2410 O O . ILE A 1 308 ? 15.177 -7.404 -1.002 1.00 97.19 308 ILE A O 1
ATOM 2414 N N . ARG A 1 309 ? 16.292 -8.731 0.426 1.00 96.75 309 ARG A N 1
ATOM 2415 C CA . ARG A 1 309 ? 15.664 -8.187 1.645 1.00 96.75 309 ARG A CA 1
ATOM 2416 C C . ARG A 1 309 ? 15.917 -6.689 1.808 1.00 96.75 309 ARG A C 1
ATOM 2418 O O . ARG A 1 309 ? 14.978 -5.942 2.074 1.00 96.75 309 ARG A O 1
ATOM 2425 N N . ILE A 1 310 ? 17.156 -6.239 1.603 1.00 97.69 310 ILE A N 1
ATOM 2426 C CA . ILE A 1 310 ? 17.514 -4.815 1.676 1.00 97.69 310 ILE A CA 1
ATOM 2427 C C . ILE A 1 310 ? 16.749 -4.003 0.628 1.00 97.69 310 ILE A C 1
ATOM 2429 O O . ILE A 1 310 ? 16.303 -2.902 0.932 1.00 97.69 310 ILE A O 1
ATOM 2433 N N . TRP A 1 311 ? 16.550 -4.530 -0.580 1.00 97.88 311 TRP A N 1
ATOM 2434 C CA . TRP A 1 311 ? 15.816 -3.826 -1.634 1.00 97.88 311 TRP A CA 1
ATOM 2435 C C . TRP A 1 311 ? 14.324 -3.715 -1.313 1.00 97.88 311 TRP A C 1
ATOM 2437 O O . TRP A 1 311 ? 13.750 -2.636 -1.459 1.00 97.88 311 TRP A O 1
ATOM 2447 N N . VAL A 1 312 ? 13.719 -4.777 -0.765 1.00 97.44 312 VAL A N 1
ATOM 2448 C CA . VAL A 1 312 ? 12.348 -4.725 -0.230 1.00 97.44 312 VAL A CA 1
ATOM 2449 C C . VAL A 1 312 ? 12.245 -3.667 0.871 1.00 97.44 312 VAL A C 1
ATOM 2451 O O . VAL A 1 312 ? 11.368 -2.807 0.815 1.00 97.44 312 VAL A O 1
ATOM 2454 N N . LEU A 1 313 ? 13.163 -3.665 1.842 1.00 97.62 313 LEU A N 1
ATOM 2455 C CA . LEU A 1 313 ? 13.196 -2.646 2.892 1.00 97.62 313 LEU A CA 1
ATOM 2456 C C . LEU A 1 313 ? 13.343 -1.233 2.306 1.00 97.62 313 LEU A C 1
ATOM 2458 O O . LEU A 1 313 ? 12.600 -0.330 2.691 1.00 97.62 313 LEU A O 1
ATOM 2462 N N . ALA A 1 314 ? 14.252 -1.048 1.347 1.00 98.31 314 ALA A N 1
ATOM 2463 C CA . ALA A 1 314 ? 14.493 0.226 0.680 1.00 98.31 314 ALA A CA 1
ATOM 2464 C C . ALA A 1 314 ? 13.246 0.732 -0.058 1.00 98.31 314 ALA A C 1
ATOM 2466 O O . ALA A 1 314 ? 12.934 1.921 0.031 1.00 98.31 314 ALA A O 1
ATOM 2467 N N . PHE A 1 315 ? 12.488 -0.152 -0.717 1.00 98.12 315 PHE A N 1
ATOM 2468 C CA . PHE A 1 315 ? 11.208 0.204 -1.330 1.00 98.12 315 PHE A CA 1
ATOM 2469 C C . PHE A 1 315 ? 10.252 0.822 -0.306 1.00 98.12 315 PHE A C 1
ATOM 2471 O O . PHE A 1 315 ? 9.716 1.906 -0.549 1.00 98.12 315 PHE A O 1
ATOM 2478 N N . PHE A 1 316 ? 10.056 0.179 0.848 1.00 97.75 316 PHE A N 1
ATOM 2479 C CA . PHE A 1 316 ? 9.145 0.699 1.867 1.00 97.75 316 PHE A CA 1
ATOM 2480 C C . PHE A 1 316 ? 9.671 1.990 2.494 1.00 97.75 316 PHE A C 1
ATOM 2482 O O . PHE A 1 316 ? 8.941 2.977 2.542 1.00 97.75 316 PHE A O 1
ATOM 2489 N N . VAL A 1 317 ? 10.941 2.031 2.905 1.00 98.12 317 VAL A N 1
ATOM 2490 C CA . VAL A 1 317 ? 11.559 3.231 3.495 1.00 98.12 317 VAL A CA 1
ATOM 2491 C C . VAL A 1 317 ? 11.487 4.423 2.539 1.00 98.12 317 VAL A C 1
ATOM 2493 O O . VAL A 1 317 ? 11.198 5.537 2.978 1.00 98.12 317 VAL A O 1
ATOM 2496 N N . SER A 1 318 ? 11.650 4.199 1.229 1.00 98.31 318 SER A N 1
ATOM 2497 C CA . SER A 1 318 ? 11.516 5.262 0.229 1.00 98.31 318 SER A CA 1
ATOM 2498 C C . SER A 1 318 ? 10.156 5.967 0.315 1.00 98.31 318 SER A C 1
ATOM 2500 O O . SER A 1 318 ? 10.096 7.187 0.193 1.00 98.31 318 SER A O 1
ATOM 2502 N N . GLN A 1 319 ? 9.069 5.260 0.646 1.00 97.88 319 GLN A N 1
ATOM 2503 C CA . GLN A 1 319 ? 7.728 5.851 0.727 1.00 97.88 319 GLN A CA 1
ATOM 2504 C C . GLN A 1 319 ? 7.637 6.992 1.749 1.00 97.88 319 GLN A C 1
ATOM 2506 O O . GLN A 1 319 ? 6.901 7.952 1.519 1.00 97.88 319 GLN A O 1
ATOM 2511 N N . ALA A 1 320 ? 8.416 6.940 2.837 1.00 97.31 320 ALA A N 1
ATOM 2512 C CA . ALA A 1 320 ? 8.501 8.040 3.796 1.00 97.31 320 ALA A CA 1
ATOM 2513 C C . ALA A 1 320 ? 9.041 9.316 3.132 1.00 97.31 320 ALA A C 1
ATOM 2515 O O . ALA A 1 320 ? 8.438 10.381 3.255 1.00 97.31 320 ALA A O 1
ATOM 2516 N N . PHE A 1 321 ? 10.118 9.199 2.351 1.00 98.19 321 PHE A N 1
ATOM 2517 C CA . PHE A 1 321 ? 10.681 10.320 1.596 1.00 98.19 321 PHE A CA 1
ATOM 2518 C C . PHE A 1 321 ? 9.699 10.855 0.556 1.00 98.19 321 PHE A C 1
ATOM 2520 O O . PHE A 1 321 ? 9.543 12.069 0.442 1.00 98.19 321 PHE A O 1
ATOM 2527 N N . GLY A 1 322 ? 8.972 9.975 -0.136 1.00 98.00 322 GLY A N 1
ATOM 2528 C CA . GLY A 1 322 ? 7.924 10.383 -1.071 1.00 98.00 322 GLY A CA 1
ATOM 2529 C C . GLY A 1 322 ? 6.839 11.227 -0.402 1.00 98.00 322 GLY A C 1
ATOM 2530 O O . GLY A 1 322 ? 6.421 12.246 -0.946 1.00 98.00 322 GLY A O 1
ATOM 2531 N N . VAL A 1 323 ? 6.411 10.859 0.808 1.00 97.38 323 VAL A N 1
ATOM 2532 C CA . VAL A 1 323 ? 5.421 11.636 1.573 1.00 97.38 323 VAL A CA 1
ATOM 2533 C C . VAL A 1 323 ? 5.970 13.005 1.997 1.00 97.38 323 VAL A C 1
ATOM 2535 O O . VAL A 1 323 ? 5.234 13.991 1.970 1.00 97.38 323 VAL A O 1
ATOM 2538 N N . ILE A 1 324 ? 7.255 13.101 2.349 1.00 97.56 324 ILE A N 1
ATOM 2539 C CA . ILE A 1 324 ? 7.891 14.386 2.682 1.00 97.56 324 ILE A CA 1
ATOM 2540 C C . ILE A 1 324 ? 8.028 15.280 1.449 1.00 97.56 324 ILE A C 1
ATOM 2542 O O . ILE A 1 324 ? 7.683 16.460 1.509 1.00 97.56 324 ILE A O 1
ATOM 2546 N N . ILE A 1 325 ? 8.476 14.729 0.319 1.00 98.19 325 ILE A N 1
ATOM 2547 C CA . ILE A 1 325 ? 8.573 15.472 -0.945 1.00 98.19 325 ILE A CA 1
ATOM 2548 C C . ILE A 1 325 ? 7.181 15.934 -1.393 1.00 98.19 325 ILE A C 1
ATOM 2550 O O . ILE A 1 325 ? 7.024 17.068 -1.846 1.00 98.19 325 ILE A O 1
ATOM 2554 N N . GLU A 1 326 ? 6.151 15.106 -1.208 1.00 97.94 326 GLU A N 1
ATOM 2555 C CA . GLU A 1 326 ? 4.770 15.492 -1.492 1.00 97.94 326 GLU A CA 1
ATOM 2556 C C . GLU A 1 326 ? 4.334 16.724 -0.684 1.00 97.94 326 GLU A C 1
ATOM 2558 O O . GLU A 1 326 ? 3.720 17.638 -1.236 1.00 97.94 326 GLU A O 1
ATOM 2563 N N . ASP A 1 327 ? 4.668 16.780 0.606 1.00 96.00 327 ASP A N 1
ATOM 2564 C CA . ASP A 1 327 ? 4.318 17.911 1.469 1.00 96.00 327 ASP A CA 1
ATOM 2565 C C . ASP A 1 327 ? 5.081 19.192 1.114 1.00 96.00 327 ASP A C 1
ATOM 2567 O O . ASP A 1 327 ? 4.493 20.276 1.154 1.00 96.00 327 ASP A O 1
ATOM 2571 N N . VAL A 1 328 ? 6.371 19.074 0.785 1.00 97.56 328 VAL A N 1
ATOM 2572 C CA . VAL A 1 328 ? 7.266 20.223 0.568 1.00 97.56 328 VAL A CA 1
ATOM 2573 C C . VAL A 1 328 ? 7.176 20.765 -0.858 1.00 97.56 328 VAL A C 1
ATOM 2575 O O . VAL A 1 328 ? 7.237 21.975 -1.051 1.00 97.56 328 VAL A O 1
ATOM 2578 N N . VAL A 1 329 ? 7.010 19.897 -1.857 1.00 98.12 329 VAL A N 1
ATOM 2579 C CA . VAL A 1 329 ? 7.087 20.267 -3.280 1.00 98.12 329 VAL A CA 1
ATOM 2580 C C . VAL A 1 329 ? 5.715 20.197 -3.942 1.00 98.12 329 VAL A C 1
ATOM 2582 O O . VAL A 1 329 ? 5.229 21.174 -4.512 1.00 98.12 329 VAL A O 1
ATOM 2585 N N . VAL A 1 330 ? 5.048 19.047 -3.847 1.00 98.19 330 VAL A N 1
ATOM 2586 C CA . VAL A 1 330 ? 3.840 18.775 -4.642 1.00 98.19 330 VAL A CA 1
ATOM 2587 C C . VAL A 1 330 ? 2.630 19.525 -4.104 1.00 98.19 330 VAL A C 1
ATOM 2589 O O . VAL A 1 330 ? 1.823 20.038 -4.877 1.00 98.19 330 VAL A O 1
ATOM 2592 N N . LYS A 1 331 ? 2.493 19.639 -2.781 1.00 97.75 331 LYS A N 1
ATOM 2593 C CA . LYS A 1 331 ? 1.386 20.356 -2.144 1.00 97.75 331 LYS A CA 1
ATOM 2594 C C . LYS A 1 331 ? 1.364 21.848 -2.525 1.00 97.75 331 LYS A C 1
ATOM 2596 O O . LYS A 1 331 ? 0.276 22.299 -2.893 1.00 97.75 331 LYS A O 1
ATOM 2601 N N . PRO A 1 332 ? 2.482 22.604 -2.503 1.00 98.38 332 PRO A N 1
ATOM 2602 C CA . PRO A 1 332 ? 2.518 23.964 -3.046 1.00 98.38 332 PRO A CA 1
ATOM 2603 C C . PRO A 1 332 ? 2.149 24.053 -4.529 1.00 98.38 332 PRO A C 1
ATOM 2605 O O . PRO A 1 332 ? 1.322 24.888 -4.887 1.00 98.38 332 PRO A O 1
ATOM 2608 N N . ILE A 1 333 ? 2.686 23.168 -5.381 1.00 98.44 333 ILE A N 1
ATOM 2609 C CA . ILE A 1 333 ? 2.362 23.140 -6.821 1.00 98.44 333 ILE A CA 1
ATOM 2610 C C . ILE A 1 333 ? 0.862 22.912 -7.029 1.00 98.44 333 ILE A C 1
ATOM 2612 O O . ILE A 1 333 ? 0.202 23.656 -7.753 1.00 98.44 333 ILE A O 1
ATOM 2616 N N . ARG A 1 334 ? 0.303 21.912 -6.343 1.00 97.81 334 ARG A N 1
ATOM 2617 C CA . ARG A 1 334 ? -1.121 21.575 -6.381 1.00 97.81 334 ARG A CA 1
ATOM 2618 C C . ARG A 1 334 ? -1.993 22.757 -5.971 1.00 97.81 334 ARG A C 1
ATOM 2620 O O . ARG A 1 334 ? -3.021 23.003 -6.598 1.00 97.81 334 ARG A O 1
ATOM 2627 N N . GLU A 1 335 ? -1.597 23.478 -4.926 1.00 97.56 335 GLU A N 1
ATOM 2628 C CA . GLU A 1 335 ? -2.316 24.664 -4.468 1.00 97.56 335 GLU A CA 1
ATOM 2629 C C . GLU A 1 335 ? -2.208 25.828 -5.457 1.00 97.56 335 GLU A C 1
ATOM 2631 O O . GLU A 1 335 ? -3.206 26.501 -5.712 1.00 97.56 335 GLU A O 1
ATOM 2636 N N . GLY A 1 336 ? -1.031 26.033 -6.052 1.00 97.94 336 GLY A N 1
ATOM 2637 C CA . GLY A 1 336 ? -0.809 27.041 -7.087 1.00 97.94 336 GLY A CA 1
ATOM 2638 C C . GLY A 1 336 ? -1.696 26.811 -8.309 1.00 97.94 336 GLY A C 1
ATOM 2639 O O . GLY A 1 336 ? -2.470 27.692 -8.679 1.00 97.94 336 GLY A O 1
ATOM 2640 N N . VAL A 1 337 ? -1.669 25.598 -8.870 1.00 97.56 337 VAL A N 1
ATOM 2641 C CA . VAL A 1 337 ? -2.499 25.224 -10.028 1.00 97.56 337 VAL A CA 1
ATOM 2642 C C . VAL A 1 337 ? -3.990 25.357 -9.702 1.00 97.56 337 VAL A C 1
ATOM 2644 O O . VAL A 1 337 ? -4.753 25.888 -10.505 1.00 97.56 337 VAL A O 1
ATOM 2647 N N . ARG A 1 338 ? -4.415 24.950 -8.497 1.00 96.94 338 ARG A N 1
ATOM 2648 C CA . ARG A 1 338 ? -5.812 25.083 -8.058 1.00 96.94 338 ARG A CA 1
ATOM 2649 C C . ARG A 1 338 ? -6.295 26.537 -8.068 1.00 96.94 338 ARG A C 1
ATOM 2651 O O . ARG A 1 338 ? -7.441 26.770 -8.439 1.00 96.94 338 ARG A O 1
ATOM 2658 N N . ARG A 1 339 ? -5.446 27.487 -7.655 1.00 97.12 339 ARG A N 1
ATOM 2659 C CA . ARG A 1 339 ? -5.764 28.928 -7.600 1.00 97.12 339 ARG A CA 1
ATOM 2660 C C . ARG A 1 339 ? -5.758 29.603 -8.970 1.00 97.12 339 ARG A C 1
ATOM 2662 O O . ARG A 1 339 ? -6.462 30.587 -9.148 1.00 97.12 339 ARG A O 1
ATOM 2669 N N . GLN A 1 340 ? -4.970 29.095 -9.914 1.00 97.38 340 GLN A N 1
ATOM 2670 C CA . GLN A 1 340 ? -4.857 29.662 -11.263 1.00 97.38 340 GLN A CA 1
ATOM 2671 C C . GLN A 1 340 ? -6.046 29.310 -12.169 1.00 97.38 340 GLN A C 1
ATOM 2673 O O . GLN A 1 340 ? -6.269 29.973 -13.179 1.00 97.38 340 GLN A O 1
ATOM 2678 N N . CYS A 1 341 ? -6.821 28.277 -11.837 1.00 96.56 341 CYS A N 1
ATOM 2679 C CA . CYS A 1 341 ? -7.997 27.911 -12.617 1.00 96.56 341 CYS A CA 1
ATOM 2680 C C . CYS A 1 341 ? -9.182 28.852 -12.340 1.00 96.56 341 CYS A C 1
ATOM 2682 O O . CYS A 1 341 ? -9.569 29.050 -11.192 1.00 96.56 341 CYS A O 1
ATOM 2684 N N . GLY A 1 342 ? -9.841 29.335 -13.399 1.00 92.31 342 GLY A N 1
ATOM 2685 C CA . GLY A 1 342 ? -11.001 30.237 -13.305 1.00 92.31 342 GLY A CA 1
ATOM 2686 C C . GLY A 1 342 ? -12.291 29.621 -12.738 1.00 92.31 342 GLY A C 1
ATOM 2687 O O . GLY A 1 342 ? -13.297 30.313 -12.628 1.00 92.31 342 GLY A O 1
ATOM 2688 N N . SER A 1 343 ? -12.299 28.329 -12.380 1.00 97.38 343 SER A N 1
ATOM 2689 C CA . SER A 1 343 ? -13.430 27.687 -11.697 1.00 97.38 343 SER A CA 1
ATOM 2690 C C . SER A 1 343 ? -12.976 26.664 -10.656 1.00 97.38 343 SER A C 1
ATOM 2692 O O . SER A 1 343 ? -11.938 26.013 -10.801 1.00 97.38 343 SER A O 1
ATOM 2694 N N . ILE A 1 344 ? -13.803 26.469 -9.622 1.00 96.56 344 ILE A N 1
ATOM 2695 C CA . ILE A 1 344 ? -13.548 25.519 -8.525 1.00 96.56 344 ILE A CA 1
ATOM 2696 C C . ILE A 1 344 ? -13.390 24.085 -9.059 1.00 96.56 344 ILE A C 1
ATOM 2698 O O . ILE A 1 344 ? -12.489 23.356 -8.638 1.00 96.56 344 ILE A O 1
ATOM 2702 N N . THR A 1 345 ? -14.239 23.676 -10.007 1.00 97.38 345 THR A N 1
ATOM 2703 C CA . THR A 1 345 ? -14.211 22.328 -10.598 1.00 97.38 345 THR A CA 1
ATOM 2704 C C . THR A 1 345 ? -12.951 22.095 -11.426 1.00 97.38 345 THR A C 1
ATOM 2706 O O . THR A 1 345 ? -12.310 21.048 -11.282 1.00 97.38 345 THR A O 1
ATOM 2709 N N . ALA A 1 346 ? -12.556 23.072 -12.250 1.00 97.31 346 ALA A N 1
ATOM 2710 C CA . ALA A 1 346 ? -11.315 22.995 -13.017 1.00 97.31 346 ALA A CA 1
ATOM 2711 C C . ALA A 1 346 ? -10.099 22.943 -12.080 1.00 97.31 346 ALA A C 1
ATOM 2713 O O . ALA A 1 346 ? -9.267 22.048 -12.216 1.00 97.31 346 ALA A O 1
ATOM 2714 N N . GLY A 1 347 ? -10.061 23.804 -11.055 1.00 97.81 347 GLY A N 1
ATOM 2715 C CA . GLY A 1 347 ? -8.987 23.827 -10.060 1.00 97.81 347 GLY A CA 1
ATOM 2716 C C . GLY A 1 347 ? -8.854 22.512 -9.290 1.00 97.81 347 GLY A C 1
ATOM 2717 O O . GLY A 1 347 ? -7.745 22.014 -9.098 1.00 97.81 347 GLY A O 1
ATOM 2718 N N . ARG A 1 348 ? -9.974 21.887 -8.895 1.00 97.44 348 ARG A N 1
ATOM 2719 C CA . ARG A 1 348 ? -9.960 20.561 -8.253 1.00 97.44 348 ARG A CA 1
ATOM 2720 C C . ARG A 1 348 ? -9.450 19.476 -9.199 1.00 97.44 348 ARG A C 1
ATOM 2722 O O . ARG A 1 348 ? -8.681 18.618 -8.774 1.00 97.44 348 ARG A O 1
ATOM 2729 N N . THR A 1 349 ? -9.877 19.496 -10.457 1.00 97.94 349 THR A N 1
ATOM 2730 C CA . THR A 1 349 ? -9.465 18.501 -11.459 1.00 97.94 349 THR A CA 1
ATOM 2731 C C . THR A 1 349 ? -7.973 18.607 -11.753 1.00 97.94 349 THR A C 1
ATOM 2733 O O . THR A 1 349 ? -7.268 17.601 -11.710 1.00 97.94 349 THR A O 1
ATOM 2736 N N . ALA A 1 350 ? -7.468 19.825 -11.943 1.00 98.19 350 ALA A N 1
ATOM 2737 C CA . ALA A 1 350 ? -6.051 20.075 -12.162 1.00 98.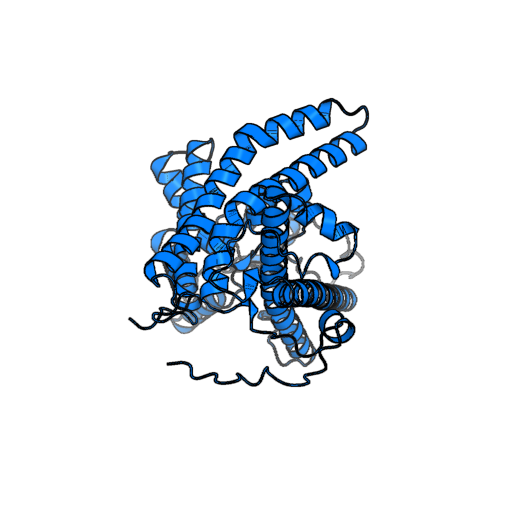19 350 ALA A CA 1
ATOM 2738 C C . ALA A 1 350 ? -5.204 19.669 -10.940 1.00 98.19 350 ALA A C 1
ATOM 2740 O O . ALA A 1 350 ? -4.195 18.981 -11.081 1.00 98.19 350 ALA A O 1
ATOM 2741 N N . ALA A 1 351 ? -5.665 19.974 -9.721 1.00 97.94 351 ALA A N 1
ATOM 2742 C CA . ALA A 1 351 ? -5.018 19.519 -8.490 1.00 97.94 351 ALA A CA 1
ATOM 2743 C C . ALA A 1 351 ? -4.948 17.983 -8.372 1.00 97.94 351 ALA A C 1
ATOM 2745 O O . ALA A 1 351 ? -3.940 17.436 -7.920 1.00 97.94 351 ALA A O 1
ATOM 2746 N N . ARG A 1 352 ? -6.004 17.274 -8.792 1.00 98.19 352 ARG A N 1
ATOM 2747 C CA . ARG A 1 352 ? -6.019 15.804 -8.848 1.00 98.19 352 ARG A CA 1
ATOM 2748 C C . ARG A 1 352 ? -5.050 15.265 -9.896 1.00 98.19 352 ARG A C 1
ATOM 2750 O O . ARG A 1 352 ? -4.358 14.291 -9.618 1.00 98.19 352 ARG A O 1
ATOM 2757 N N . ALA A 1 353 ? -4.958 15.908 -11.060 1.00 98.31 353 ALA A N 1
ATOM 2758 C CA . ALA A 1 353 ? -3.997 15.535 -12.095 1.00 98.31 353 ALA A CA 1
ATOM 2759 C C . ALA A 1 353 ? -2.547 15.653 -11.592 1.00 98.31 353 ALA A C 1
ATOM 2761 O O . ALA A 1 353 ? -1.760 14.737 -11.812 1.00 98.31 353 ALA A O 1
ATOM 2762 N N . VAL A 1 354 ? -2.220 16.708 -10.830 1.00 98.50 354 VAL A N 1
ATOM 2763 C CA . VAL A 1 354 ? -0.906 16.859 -10.171 1.00 98.50 354 VAL A CA 1
ATOM 2764 C C . VAL A 1 354 ? -0.613 15.685 -9.229 1.00 98.50 354 VAL A C 1
ATOM 2766 O O . VAL A 1 354 ? 0.480 15.129 -9.272 1.00 98.50 354 VAL A O 1
ATOM 2769 N N . ASN A 1 355 ? -1.586 15.263 -8.415 1.00 98.31 355 ASN A N 1
ATOM 2770 C CA . ASN A 1 355 ? -1.421 14.114 -7.515 1.00 98.31 355 ASN A CA 1
ATOM 2771 C C . ASN A 1 355 ? -1.208 12.792 -8.268 1.00 98.31 355 ASN A C 1
ATOM 2773 O O . ASN A 1 355 ? -0.374 11.986 -7.859 1.00 98.31 355 ASN A O 1
ATOM 2777 N N . VAL A 1 356 ? -1.947 12.564 -9.358 1.00 97.75 356 VAL A N 1
ATOM 2778 C CA . VAL A 1 356 ? -1.786 11.366 -10.199 1.00 97.75 356 VAL A CA 1
ATOM 2779 C C . VAL A 1 356 ? -0.413 11.358 -10.863 1.00 97.75 356 VAL A C 1
ATOM 2781 O O . VAL A 1 356 ? 0.280 10.345 -10.817 1.00 97.75 356 VAL A O 1
ATOM 2784 N N . LEU A 1 357 ? 0.006 12.491 -11.430 1.00 97.94 357 LEU A N 1
ATOM 2785 C CA . LEU A 1 357 ? 1.322 12.627 -12.045 1.00 97.94 357 LEU A CA 1
ATOM 2786 C C . LEU A 1 357 ? 2.438 12.385 -11.024 1.00 97.94 357 LEU A C 1
ATOM 2788 O O . LEU A 1 357 ? 3.364 11.628 -11.303 1.00 97.94 357 LEU A O 1
ATOM 2792 N N . TRP A 1 358 ? 2.324 12.969 -9.828 1.00 98.25 358 TRP A N 1
ATOM 2793 C CA . TRP A 1 358 ? 3.268 12.729 -8.741 1.00 98.25 358 TRP A CA 1
ATOM 2794 C C . TRP A 1 358 ? 3.354 11.248 -8.372 1.00 98.25 358 TRP A C 1
ATOM 2796 O O . TRP A 1 358 ? 4.456 10.714 -8.266 1.00 98.25 358 TRP A O 1
ATOM 2806 N N . LEU A 1 359 ? 2.214 10.567 -8.233 1.00 97.69 359 LEU A N 1
ATOM 2807 C CA . LEU A 1 359 ? 2.202 9.138 -7.939 1.00 97.69 359 LEU A CA 1
ATOM 2808 C C . LEU A 1 359 ? 2.914 8.334 -9.033 1.00 97.69 359 LEU A C 1
ATOM 2810 O O . LEU A 1 359 ? 3.726 7.479 -8.703 1.00 97.69 359 LEU A O 1
ATOM 2814 N N . ILE A 1 360 ? 2.666 8.624 -10.315 1.00 97.00 360 ILE A N 1
ATOM 2815 C CA . ILE A 1 360 ? 3.331 7.939 -11.437 1.00 97.00 360 ILE A CA 1
ATOM 2816 C C . ILE A 1 360 ? 4.846 8.168 -11.396 1.00 97.00 360 ILE A C 1
ATOM 2818 O O . ILE A 1 360 ? 5.608 7.209 -11.525 1.00 97.00 360 ILE A O 1
ATOM 2822 N N . ILE A 1 361 ? 5.290 9.411 -11.181 1.00 98.00 361 ILE A N 1
ATOM 2823 C CA . ILE A 1 361 ? 6.715 9.755 -11.058 1.00 98.00 361 ILE A CA 1
ATOM 2824 C C . ILE A 1 361 ? 7.341 8.993 -9.886 1.00 98.00 361 ILE A C 1
ATOM 2826 O O . ILE A 1 361 ? 8.379 8.351 -10.044 1.00 98.00 361 ILE A O 1
ATOM 2830 N N . TRP A 1 362 ? 6.689 9.012 -8.723 1.00 98.31 362 TRP A N 1
ATOM 2831 C CA . TRP A 1 362 ? 7.187 8.339 -7.531 1.00 98.31 362 TRP A CA 1
ATOM 2832 C C . TRP A 1 362 ? 7.252 6.821 -7.715 1.00 98.31 362 TRP A C 1
ATOM 2834 O O . TRP A 1 362 ? 8.274 6.203 -7.424 1.00 98.31 362 TRP A O 1
ATOM 2844 N N . CYS A 1 363 ? 6.196 6.217 -8.263 1.00 96.88 363 CYS A N 1
ATOM 2845 C CA . CYS A 1 363 ? 6.146 4.802 -8.622 1.00 96.88 363 CYS A CA 1
ATOM 2846 C C . CYS A 1 363 ? 7.271 4.424 -9.590 1.00 96.88 363 CYS A C 1
ATOM 2848 O O . CYS A 1 363 ? 7.946 3.427 -9.360 1.00 96.88 363 CYS A O 1
ATOM 2850 N N . THR A 1 364 ? 7.521 5.240 -10.615 1.00 97.56 364 THR A N 1
ATOM 2851 C CA . THR A 1 364 ? 8.618 5.031 -11.577 1.00 97.56 364 THR A CA 1
ATOM 2852 C C . THR A 1 364 ? 9.979 4.986 -10.882 1.00 97.56 364 THR A C 1
ATOM 2854 O O . THR A 1 364 ? 10.816 4.158 -11.227 1.00 97.56 364 THR A O 1
ATOM 2857 N N . ALA A 1 365 ? 10.194 5.844 -9.882 1.00 98.00 365 ALA A N 1
ATOM 2858 C CA . ALA A 1 365 ? 11.452 5.907 -9.147 1.00 98.00 365 ALA A CA 1
ATOM 2859 C C . ALA A 1 365 ? 11.619 4.764 -8.130 1.00 98.00 365 ALA A C 1
ATOM 2861 O O . ALA A 1 365 ? 12.708 4.209 -8.008 1.00 98.00 365 ALA A O 1
ATOM 2862 N N . CYS A 1 366 ? 10.563 4.410 -7.387 1.00 97.88 366 CYS A N 1
ATOM 2863 C CA . CYS A 1 366 ? 10.680 3.496 -6.246 1.00 97.88 366 CYS A CA 1
ATOM 2864 C C . CYS A 1 366 ? 10.295 2.043 -6.543 1.00 97.88 366 CYS A C 1
ATOM 2866 O O . CYS A 1 366 ? 10.897 1.142 -5.965 1.00 97.88 366 CYS A O 1
ATOM 2868 N N . LEU A 1 367 ? 9.338 1.769 -7.437 1.00 97.44 367 LEU A N 1
ATOM 2869 C CA . LEU A 1 367 ? 8.912 0.392 -7.713 1.00 97.44 367 LEU A CA 1
ATOM 2870 C C . LEU A 1 367 ? 9.992 -0.506 -8.315 1.00 97.44 367 LEU A C 1
ATOM 2872 O O . LEU A 1 367 ? 9.894 -1.702 -8.060 1.00 97.44 367 LEU A O 1
ATOM 2876 N N . PRO A 1 368 ? 11.032 -0.024 -9.024 1.00 97.50 368 PRO A N 1
ATOM 2877 C CA . PRO A 1 368 ? 12.168 -0.873 -9.380 1.00 97.50 368 PRO A CA 1
ATOM 2878 C C . PRO A 1 368 ? 12.805 -1.585 -8.173 1.00 97.50 368 PRO A C 1
ATOM 2880 O O . PRO A 1 368 ? 13.217 -2.736 -8.296 1.00 97.50 368 PRO A O 1
ATOM 2883 N N . LEU A 1 369 ? 12.798 -0.953 -6.987 1.00 97.62 369 LEU A N 1
ATOM 2884 C CA . LEU A 1 369 ? 13.287 -1.549 -5.735 1.00 97.62 369 LEU A CA 1
ATOM 2885 C C . LEU A 1 369 ? 12.445 -2.748 -5.274 1.00 97.62 369 LEU A C 1
ATOM 2887 O O . LEU A 1 369 ? 12.937 -3.564 -4.505 1.00 97.62 369 LEU A O 1
ATOM 2891 N N . LEU A 1 370 ? 11.191 -2.861 -5.725 1.00 96.75 370 LEU A N 1
ATOM 2892 C CA . LEU A 1 370 ? 10.304 -3.994 -5.440 1.00 96.75 370 LEU A CA 1
ATOM 2893 C C . LEU A 1 370 ? 10.180 -4.958 -6.630 1.00 96.75 370 LEU A C 1
ATOM 2895 O O . LEU A 1 370 ? 10.057 -6.169 -6.434 1.00 96.75 370 LEU A O 1
ATOM 2899 N N . ALA A 1 371 ? 10.240 -4.435 -7.854 1.00 96.69 371 ALA A N 1
ATOM 2900 C CA . ALA A 1 371 ? 10.168 -5.211 -9.083 1.00 96.69 371 ALA A CA 1
ATOM 2901 C C . ALA A 1 371 ? 11.315 -6.219 -9.151 1.00 96.69 371 ALA A C 1
ATOM 2903 O O . ALA A 1 371 ? 11.072 -7.395 -9.383 1.00 96.69 371 ALA A O 1
ATOM 2904 N N . GLU A 1 372 ? 12.550 -5.801 -8.857 1.00 96.06 372 GLU A N 1
ATOM 2905 C CA . GLU A 1 372 ? 13.672 -6.737 -8.914 1.00 96.06 372 GLU A CA 1
ATOM 2906 C C . GLU A 1 372 ? 13.582 -7.850 -7.855 1.00 96.06 372 GLU A C 1
ATOM 2908 O O . GLU A 1 372 ? 13.691 -9.015 -8.230 1.00 96.06 372 GLU A O 1
ATOM 2913 N N . PRO A 1 373 ? 13.300 -7.580 -6.564 1.00 96.12 373 PRO A N 1
ATOM 2914 C CA . PRO A 1 373 ? 13.065 -8.648 -5.599 1.00 96.12 373 PRO A CA 1
ATOM 2915 C C . PRO A 1 373 ? 11.968 -9.621 -6.019 1.00 96.12 373 PRO A C 1
ATOM 2917 O O . PRO A 1 373 ? 12.175 -10.828 -5.997 1.00 96.12 373 PRO A O 1
ATOM 2920 N N . THR A 1 374 ? 10.806 -9.120 -6.437 1.00 95.12 374 THR A N 1
ATOM 2921 C CA . THR A 1 374 ? 9.684 -9.984 -6.848 1.00 95.12 374 THR A CA 1
ATOM 2922 C C . THR A 1 374 ? 10.022 -10.821 -8.080 1.00 95.12 374 THR A C 1
ATOM 2924 O O . THR A 1 374 ? 9.609 -11.978 -8.177 1.00 95.12 374 THR A O 1
ATOM 2927 N N . ARG A 1 375 ? 10.863 -10.287 -8.967 1.00 95.44 375 ARG A N 1
ATOM 2928 C CA . ARG A 1 375 ? 11.437 -11.002 -10.101 1.00 95.44 375 ARG A CA 1
ATOM 2929 C C . ARG A 1 375 ? 12.357 -12.142 -9.674 1.00 95.44 375 ARG A C 1
ATOM 2931 O O . ARG A 1 375 ? 12.131 -13.272 -10.090 1.00 95.44 375 ARG A O 1
ATOM 2938 N N . GLN A 1 376 ? 13.303 -11.882 -8.770 1.00 95.19 376 GLN A N 1
ATOM 2939 C CA . GLN A 1 376 ? 14.210 -12.889 -8.192 1.00 95.19 376 GLN A CA 1
ATOM 2940 C C . GLN A 1 376 ? 13.465 -14.015 -7.458 1.00 95.19 376 GLN A C 1
ATOM 2942 O O . GLN A 1 376 ? 13.928 -15.157 -7.403 1.00 95.19 376 GLN A O 1
ATOM 2947 N N . LEU A 1 377 ? 12.294 -13.693 -6.906 1.00 94.31 377 LEU A N 1
ATOM 2948 C CA . LEU A 1 377 ? 11.394 -14.638 -6.247 1.00 94.31 377 LEU A CA 1
ATOM 2949 C C . LEU A 1 377 ? 10.499 -15.421 -7.222 1.00 94.31 377 LEU A C 1
ATOM 2951 O O . LEU A 1 377 ? 9.781 -16.316 -6.783 1.00 94.31 377 LEU A O 1
ATOM 2955 N N . GLY A 1 378 ? 10.518 -15.106 -8.521 1.00 92.94 378 GLY A N 1
ATOM 2956 C CA . GLY A 1 378 ? 9.716 -15.794 -9.534 1.00 92.94 378 GLY A CA 1
ATOM 2957 C C . GLY A 1 378 ? 8.242 -15.395 -9.574 1.00 92.94 378 GLY A C 1
ATOM 2958 O O . GLY A 1 378 ? 7.451 -16.074 -10.225 1.00 92.94 378 GLY A O 1
ATOM 2959 N N . TYR A 1 379 ? 7.842 -14.297 -8.922 1.00 91.56 379 TYR A N 1
ATOM 2960 C CA . TYR A 1 379 ? 6.422 -13.936 -8.777 1.00 91.56 379 TYR A CA 1
ATOM 2961 C C . TYR A 1 379 ? 5.718 -13.675 -10.113 1.00 91.56 379 TYR A C 1
ATOM 2963 O O . TYR A 1 379 ? 4.503 -13.818 -10.209 1.00 91.56 379 TYR A O 1
ATOM 2971 N N . TYR A 1 380 ? 6.469 -13.320 -11.154 1.00 91.12 380 TYR A N 1
ATOM 2972 C CA . TYR A 1 380 ? 5.926 -13.045 -12.482 1.00 91.12 380 TYR A CA 1
ATOM 2973 C C . TYR A 1 380 ? 5.750 -14.290 -13.363 1.00 91.12 380 TYR A C 1
ATOM 2975 O O . TYR A 1 380 ? 5.071 -14.214 -14.389 1.00 91.12 380 TYR A O 1
ATOM 2983 N N . GLN A 1 381 ? 6.334 -15.432 -12.982 1.00 85.44 381 GLN A N 1
ATOM 2984 C CA . GLN A 1 381 ? 6.144 -16.699 -13.701 1.00 85.44 381 GLN A CA 1
ATOM 2985 C C . GLN A 1 381 ? 4.771 -17.308 -13.406 1.00 85.44 381 GLN A C 1
ATOM 2987 O O . GLN A 1 381 ? 4.110 -17.881 -14.285 1.00 85.44 381 GLN A O 1
ATOM 2992 N N . GLU A 1 382 ? 4.348 -17.161 -12.154 1.00 81.56 382 GLU A N 1
ATOM 2993 C CA . GLU A 1 382 ? 3.143 -17.780 -11.642 1.00 81.56 382 GLU A CA 1
ATOM 2994 C C . GLU A 1 382 ? 1.904 -17.068 -12.177 1.00 81.56 382 GLU A C 1
ATOM 2996 O O . GLU A 1 382 ? 1.744 -15.849 -12.098 1.00 81.56 382 GLU A O 1
ATOM 3001 N N . TYR A 1 383 ? 0.993 -17.861 -12.730 1.00 78.31 383 TYR A N 1
ATOM 3002 C CA . TYR A 1 383 ? -0.298 -17.386 -13.195 1.00 78.31 383 TYR A CA 1
ATOM 3003 C C . TYR A 1 383 ? -1.364 -18.064 -12.348 1.00 78.31 383 TYR A C 1
ATOM 3005 O O . TYR A 1 383 ? -1.877 -19.128 -12.677 1.00 78.31 383 TYR A O 1
ATOM 3013 N N . ILE A 1 384 ? -1.636 -17.442 -11.203 1.00 78.75 384 ILE A N 1
ATOM 3014 C CA . ILE A 1 384 ? -2.504 -17.980 -10.143 1.00 78.75 384 ILE A CA 1
ATOM 3015 C C . ILE A 1 384 ? -3.987 -17.910 -10.554 1.00 78.75 384 ILE A C 1
ATOM 3017 O O . ILE A 1 384 ? -4.860 -18.523 -9.946 1.00 78.75 384 ILE A O 1
ATOM 3021 N N . ILE A 1 385 ? -4.281 -17.164 -11.617 1.00 77.69 385 ILE A N 1
ATOM 3022 C CA . ILE A 1 385 ? -5.618 -17.030 -12.162 1.00 77.69 385 ILE A CA 1
ATOM 3023 C C . ILE A 1 385 ? -6.016 -18.298 -12.955 1.00 77.69 385 ILE A C 1
ATOM 3025 O O . ILE A 1 385 ? -5.352 -18.627 -13.940 1.00 77.69 385 ILE A O 1
ATOM 3029 N N . PRO A 1 386 ? -7.140 -18.964 -12.627 1.00 76.44 386 PRO A N 1
ATOM 3030 C CA . PRO A 1 386 ? -7.603 -20.130 -13.381 1.00 76.44 386 PRO A CA 1
ATOM 3031 C C . PRO A 1 386 ? -8.108 -19.798 -14.800 1.00 76.44 386 PRO A C 1
ATOM 3033 O O . PRO A 1 386 ? -7.925 -20.610 -15.701 1.00 76.44 386 PRO A O 1
ATOM 3036 N N . PHE A 1 387 ? -8.715 -18.625 -15.033 1.00 81.31 387 PHE A N 1
ATOM 3037 C CA . PHE A 1 387 ? -9.283 -18.240 -16.340 1.00 81.31 387 PHE A CA 1
ATOM 3038 C C . PHE A 1 387 ? -9.012 -16.767 -16.693 1.00 81.31 387 PHE A C 1
ATOM 3040 O O . PHE A 1 387 ? -9.611 -15.879 -16.105 1.00 81.31 387 PHE A O 1
ATOM 3047 N N . GLY A 1 388 ? -8.146 -16.471 -17.664 1.00 80.81 388 GLY A N 1
ATOM 3048 C CA . GLY A 1 388 ? -7.827 -15.088 -18.059 1.00 80.81 388 GLY A CA 1
ATOM 3049 C C . GLY A 1 388 ? -8.359 -14.704 -19.432 1.00 80.81 388 GLY A C 1
ATOM 3050 O O . GLY A 1 388 ? -8.086 -15.409 -20.402 1.00 80.81 388 GLY A O 1
ATOM 3051 N N . ILE A 1 389 ? -9.049 -13.566 -19.538 1.00 86.12 389 ILE A N 1
ATOM 3052 C CA . ILE A 1 389 ? -9.484 -12.997 -20.824 1.00 86.12 389 ILE A CA 1
ATOM 3053 C C . ILE A 1 389 ? -8.260 -12.597 -21.653 1.00 86.12 389 ILE A C 1
ATOM 3055 O O . ILE A 1 389 ? -8.186 -12.922 -22.838 1.00 86.12 389 ILE A O 1
ATOM 3059 N N . PHE A 1 390 ? -7.281 -11.933 -21.030 1.00 82.38 390 PHE A N 1
ATOM 3060 C CA . PHE A 1 390 ? -6.063 -11.481 -21.706 1.00 82.38 390 PHE A CA 1
ATOM 3061 C C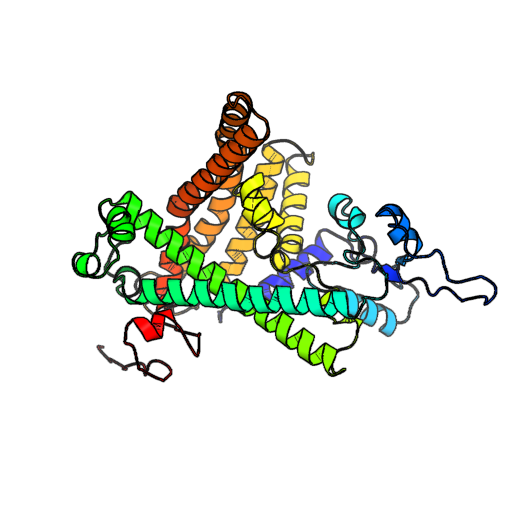 . PHE A 1 390 ? -5.112 -12.644 -22.004 1.00 82.38 390 PHE A C 1
ATOM 3063 O O . PHE A 1 390 ? -4.469 -12.673 -23.053 1.00 82.38 390 PHE A O 1
ATOM 3070 N N . ARG A 1 391 ? -5.062 -13.654 -21.127 1.00 76.44 391 ARG A N 1
ATOM 3071 C CA . ARG A 1 391 ? -4.357 -14.913 -21.420 1.00 76.44 391 ARG A CA 1
ATOM 3072 C C . ARG A 1 391 ? -4.950 -15.622 -22.638 1.00 76.44 391 ARG A C 1
ATOM 3074 O O . ARG A 1 391 ? -4.199 -16.069 -23.504 1.00 76.44 391 ARG A O 1
ATOM 3081 N N . TRP A 1 392 ? -6.277 -15.712 -22.713 1.00 79.00 392 TRP A N 1
ATOM 3082 C CA . TRP A 1 392 ? -6.960 -16.395 -23.808 1.00 79.00 392 TRP A CA 1
ATOM 3083 C C . TRP A 1 392 ? -6.813 -15.655 -25.141 1.00 79.00 392 TRP A C 1
ATOM 3085 O O . TRP A 1 392 ? -6.504 -16.279 -26.157 1.00 79.00 392 TRP A O 1
ATOM 3095 N N . SER A 1 393 ? -6.941 -14.323 -25.141 1.00 78.12 393 SER A N 1
ATOM 3096 C CA . SER A 1 393 ? -6.773 -13.516 -26.358 1.00 78.12 393 SER A CA 1
ATOM 3097 C C . SER A 1 393 ? -5.360 -13.605 -26.945 1.00 78.12 393 SER A C 1
ATOM 3099 O O . SER A 1 393 ? -5.197 -13.547 -28.163 1.00 78.12 393 SER A O 1
ATOM 3101 N N . ASN A 1 394 ? -4.349 -13.852 -26.108 1.00 69.06 394 ASN A N 1
ATOM 3102 C CA . ASN A 1 394 ? -2.964 -14.067 -26.529 1.00 69.06 394 ASN A CA 1
ATOM 3103 C C . ASN A 1 394 ? -2.658 -15.501 -27.010 1.00 69.06 394 ASN A C 1
ATOM 3105 O O . ASN A 1 394 ? -1.491 -15.872 -27.119 1.00 69.06 394 ASN A O 1
ATOM 3109 N N . LYS A 1 395 ? -3.684 -16.307 -27.333 1.00 65.38 395 LYS A N 1
ATOM 3110 C CA . LYS A 1 395 ? -3.582 -17.678 -27.885 1.00 65.38 395 LYS A CA 1
ATOM 3111 C C . LYS A 1 395 ? -2.823 -18.687 -27.004 1.00 65.38 395 LYS A C 1
ATOM 3113 O O . LYS A 1 395 ? -2.501 -19.778 -27.467 1.00 65.38 395 LYS A O 1
ATOM 3118 N N . GLY A 1 396 ? -2.577 -18.371 -25.732 1.00 55.41 396 GLY A N 1
ATOM 3119 C CA . GLY A 1 396 ? -1.971 -19.286 -24.762 1.00 55.41 396 GLY A CA 1
ATOM 3120 C C . GLY A 1 396 ? -2.999 -20.273 -24.210 1.00 55.41 396 GLY A C 1
ATOM 3121 O O . GLY A 1 396 ? -3.491 -20.090 -23.098 1.00 55.41 396 GLY A O 1
ATOM 3122 N N . LEU A 1 397 ? -3.332 -21.304 -24.990 1.00 42.44 397 LEU A N 1
ATOM 3123 C CA . LEU A 1 397 ? -4.251 -22.394 -24.630 1.00 42.44 397 LEU A CA 1
ATOM 3124 C C . LEU A 1 397 ? -3.585 -23.516 -23.814 1.00 42.44 397 LEU A C 1
ATOM 3126 O O . LEU A 1 397 ? -4.045 -24.654 -23.849 1.00 42.44 397 LEU A O 1
ATOM 3130 N N . ASP A 1 398 ? -2.550 -23.215 -23.033 1.00 52.47 398 ASP A N 1
ATOM 3131 C CA . ASP A 1 398 ? -2.068 -24.168 -22.033 1.00 52.47 398 ASP A CA 1
ATOM 3132 C C . ASP A 1 398 ? -3.057 -24.170 -20.865 1.00 52.47 398 ASP A C 1
ATOM 3134 O O . ASP A 1 398 ? -2.902 -23.437 -19.887 1.00 52.47 398 ASP A O 1
ATOM 3138 N N . TRP A 1 399 ? -4.136 -24.941 -20.995 1.00 39.84 399 TRP A N 1
ATOM 3139 C CA . TRP A 1 399 ? -5.029 -25.272 -19.890 1.00 39.84 399 TRP A CA 1
ATOM 3140 C C . TRP A 1 399 ? -4.279 -26.196 -18.933 1.00 39.84 399 TRP A C 1
ATOM 3142 O O . TRP A 1 399 ? -4.255 -27.412 -19.086 1.00 39.84 399 TRP A O 1
ATOM 3152 N N . GLY A 1 400 ? -3.618 -25.590 -17.957 1.00 44.44 400 GLY A N 1
ATOM 3153 C CA . GLY A 1 400 ? -2.861 -26.287 -16.931 1.00 44.44 400 GLY A CA 1
ATOM 3154 C C . GLY A 1 400 ? -2.034 -25.303 -16.119 1.00 44.44 400 GLY A C 1
ATOM 3155 O O . GLY A 1 400 ? -1.672 -24.221 -16.598 1.00 44.44 400 GLY A O 1
ATOM 3156 N N . TRP A 1 401 ? -1.729 -25.678 -14.877 1.00 43.72 401 TRP A N 1
ATOM 3157 C CA . TRP A 1 401 ? -0.549 -25.148 -14.199 1.00 43.72 401 TRP A CA 1
ATOM 3158 C C . TRP A 1 401 ? 0.619 -25.272 -15.180 1.00 43.72 401 TRP A C 1
ATOM 3160 O O . TRP A 1 401 ? 0.722 -26.339 -15.795 1.00 43.72 401 TRP A O 1
ATOM 3170 N N . PRO A 1 402 ? 1.438 -24.223 -15.399 1.00 48.72 402 PRO A N 1
ATOM 3171 C CA . PRO A 1 402 ? 2.599 -24.357 -16.264 1.00 48.72 402 PRO A CA 1
ATOM 3172 C C . PRO A 1 402 ? 3.347 -25.601 -15.800 1.00 48.72 402 PRO A C 1
ATOM 3174 O O . PRO A 1 402 ? 3.786 -25.663 -14.649 1.00 48.72 402 PRO A O 1
ATOM 3177 N N . GLN A 1 403 ? 3.415 -26.629 -16.651 1.00 41.12 403 GLN A N 1
ATOM 3178 C CA . GLN A 1 403 ? 4.325 -27.721 -16.372 1.00 41.12 403 GLN A CA 1
ATOM 3179 C C . GLN A 1 403 ? 5.678 -27.039 -16.329 1.00 41.12 403 GLN A C 1
ATOM 3181 O O . GLN A 1 403 ? 6.117 -26.494 -17.342 1.00 41.12 403 GLN A O 1
ATOM 3186 N N . ARG A 1 404 ? 6.286 -26.964 -15.138 1.00 48.59 404 ARG A N 1
ATOM 3187 C CA . ARG A 1 404 ? 7.686 -26.583 -15.025 1.00 48.59 404 ARG A CA 1
ATOM 3188 C C . ARG A 1 404 ? 8.397 -27.538 -15.964 1.00 48.59 404 ARG A C 1
ATOM 3190 O O . ARG A 1 404 ? 8.561 -28.709 -15.631 1.00 48.59 404 ARG A O 1
ATOM 3197 N N . SER A 1 405 ? 8.763 -27.070 -17.155 1.00 46.34 405 SER A N 1
ATOM 3198 C CA . SER A 1 405 ? 9.776 -27.740 -17.937 1.00 46.34 405 SER A CA 1
ATOM 3199 C C . SER A 1 405 ? 10.996 -27.634 -17.046 1.00 46.34 405 SER A C 1
ATOM 3201 O O . SER A 1 405 ? 11.595 -26.562 -16.931 1.00 46.34 405 SER A O 1
ATOM 3203 N N . VAL A 1 406 ? 11.261 -28.701 -16.299 1.00 42.81 406 VAL A N 1
ATOM 3204 C CA . VAL A 1 406 ? 12.476 -28.883 -15.524 1.00 42.81 406 VAL A CA 1
ATOM 3205 C C . VAL A 1 406 ? 13.588 -28.965 -16.561 1.00 42.81 406 VAL A C 1
ATOM 3207 O O . VAL A 1 406 ? 14.058 -30.035 -16.926 1.00 42.81 406 VAL A O 1
ATOM 3210 N N . ASN A 1 407 ? 13.970 -27.816 -17.111 1.00 43.94 407 ASN A N 1
ATOM 3211 C CA . ASN A 1 407 ? 15.232 -27.670 -17.793 1.00 43.94 407 ASN A CA 1
ATOM 3212 C C . ASN A 1 407 ? 16.267 -27.628 -16.677 1.00 43.94 407 ASN A C 1
ATOM 3214 O O . ASN A 1 407 ? 16.702 -26.567 -16.241 1.00 43.94 407 ASN A O 1
ATOM 3218 N N . ASN A 1 408 ? 16.607 -28.829 -16.208 1.00 40.59 408 ASN A N 1
ATOM 3219 C CA . ASN A 1 408 ? 17.874 -29.132 -15.571 1.00 40.59 408 ASN A CA 1
ATOM 3220 C C . ASN A 1 408 ? 18.978 -28.731 -16.555 1.00 40.59 408 ASN A C 1
ATOM 3222 O O . ASN A 1 408 ? 19.447 -29.545 -17.347 1.00 40.59 408 ASN A O 1
ATOM 3226 N N . LYS A 1 409 ? 19.365 -27.461 -16.545 1.00 43.03 409 LYS A N 1
ATOM 3227 C CA . LYS A 1 409 ? 20.716 -27.080 -16.929 1.00 43.03 409 LYS A CA 1
ATOM 3228 C C . LYS A 1 409 ? 21.448 -26.788 -15.630 1.00 43.03 409 LYS A C 1
ATOM 3230 O O . LYS A 1 409 ? 21.315 -25.706 -15.067 1.00 43.03 409 LYS A O 1
ATOM 3235 N N . ALA A 1 410 ? 22.067 -27.859 -15.136 1.00 41.25 410 ALA A N 1
ATOM 3236 C CA . ALA A 1 410 ? 23.195 -27.808 -14.220 1.00 41.25 410 ALA A CA 1
ATOM 3237 C C . ALA A 1 410 ? 24.375 -27.080 -14.875 1.00 41.25 410 ALA A C 1
ATOM 3239 O O . ALA A 1 410 ? 24.453 -27.120 -16.130 1.00 41.25 410 ALA A O 1
#

pLDDT: mean 84.77, std 15.16, range [38.06, 98.5]